Protein AF-S7MZV5-F1 (afdb_monomer)

pLDDT: mean 79.96, std 26.84, range [24.31, 98.94]

InterPro domains:
  IPR012394 Aldehyde dehydrogenase NAD(P)-dependent [PTHR43570] (40-360)
  IPR015590 Aldehyde dehydrogenase domain [PF00171] (81-360)
  IPR016160 Aldehyde dehydrogenase, cysteine active site [PS00070] (223-234)
  IPR016161 Aldehyde/histidinol dehydrogenase [SSF53720] (45-358)
  IPR016162 Aldehyde dehydrogenase, N-terminal [G3DSA:3.40.605.10] (39-198)
  IPR016163 Aldehyde dehydrogenase, C-terminal [G3DSA:3.40.309.10] (199-360)
  IPR029510 Aldehyde dehydrogenase, glutamic acid active site [PS00687] (195-202)

Nearest PDB structures (foldseek):
  4qgk-assembly1_B  TM=9.940E-01  e=6.463E-57  Homo sapiens
  4l2o-assembly1_B  TM=9.801E-01  e=1.647E-52  Homo sapiens
  8bb8-assembly1_A  TM=9.792E-01  e=2.405E-50  Homo sapiens
  1ad3-assembly1_B  TM=9.813E-01  e=4.619E-50  Rattus norvegicus
  4h7n-assembly1_D  TM=8.637E-01  e=8.750E-25  Trichormus variabilis ATCC 29413

Sequence (460 aa):
MAEDDRRYRPELPHSPAGTQEPPPLRCHLETLSPPPGTSRSELNAYSQEVITIHGEVDLVLEQLPEWVTAKPAKKNLLTVMDEAYIQPEPLGVVLIIGAWNYPFVLTMQPLIGAIAAGNAVIIKPSELSENTANILAKLLPQYLDQDLYVVAKGGIEETTELLKQRFDHILYTGSTAVGKIVMAAAAKHLTPVTLELGGKSPCYIDRDCDLDVACRRIAWGKYMNCGQTCIAPDYILCEPSLQSQIVQKIKETVKEFYGENIKESPDYERIINLRHFKRLLSLLEGQKIAFGGETDEATRYIAPTILTDVDPETKVMQEEIFGPILPIVPVKNADEAIKFINDREKPLAFYVFSHNNKSKVDWAKFFILKRFSKGKLGLLLLAVLGIVAAVLVKMKAVGQHSLLASLLFLQKGGGTATPSLAWPLAAVVLRLEATEPTACGTVADLWSQTSHHEDRLAEF

Mean predicted aligned error: 13.53 Å

Radius of gyration: 27.81 Å; Cα contacts (8 Å, |Δi|>4): 602; chains: 1; bounding box: 82×65×70 Å

Structure (mmCIF, N/CA/C/O backbone):
data_AF-S7MZV5-F1
#
_entry.id   AF-S7MZV5-F1
#
loop_
_atom_site.group_PDB
_atom_site.id
_atom_site.type_symbol
_atom_site.label_atom_id
_atom_site.label_alt_id
_atom_site.label_comp_id
_atom_site.label_asym_id
_atom_site.label_entity_id
_atom_site.label_seq_id
_atom_site.pdbx_PDB_ins_code
_atom_site.Cartn_x
_atom_site.Cartn_y
_atom_site.Cartn_z
_atom_site.occupancy
_atom_site.B_iso_or_equiv
_atom_site.auth_seq_id
_atom_site.auth_comp_id
_atom_site.auth_asym_id
_atom_site.auth_atom_id
_atom_site.pdbx_PDB_model_num
ATOM 1 N N . MET A 1 1 ? 45.931 26.283 -27.338 1.00 33.16 1 MET A N 1
ATOM 2 C CA . MET A 1 1 ? 45.524 27.238 -28.389 1.00 33.16 1 MET A CA 1
ATOM 3 C C . MET A 1 1 ? 44.505 26.527 -29.244 1.00 33.16 1 MET A C 1
ATOM 5 O O . MET A 1 1 ? 44.754 25.395 -29.625 1.00 33.16 1 MET A O 1
ATOM 9 N N . ALA A 1 2 ? 43.334 27.137 -29.355 1.00 32.62 2 ALA A N 1
ATOM 10 C CA . ALA A 1 2 ? 42.111 26.562 -29.885 1.00 32.62 2 ALA A CA 1
ATOM 11 C C . ALA A 1 2 ? 42.035 26.700 -31.410 1.00 32.62 2 ALA A C 1
ATOM 13 O O . ALA A 1 2 ? 42.328 27.778 -31.913 1.00 32.62 2 ALA A O 1
ATOM 14 N N . GLU A 1 3 ? 41.576 25.649 -32.083 1.00 28.20 3 GLU A N 1
ATOM 15 C CA . GLU A 1 3 ? 41.007 25.624 -33.440 1.00 28.20 3 GLU A CA 1
ATOM 16 C C . GLU A 1 3 ? 40.077 24.399 -33.450 1.00 28.20 3 GLU A C 1
ATOM 18 O O . GLU A 1 3 ? 40.501 23.294 -33.133 1.00 28.20 3 GLU A O 1
ATOM 23 N N . ASP A 1 4 ? 38.773 24.624 -33.327 1.00 34.47 4 ASP A N 1
ATOM 24 C CA . ASP A 1 4 ? 37.788 24.706 -34.418 1.00 34.47 4 ASP A CA 1
ATOM 25 C C . ASP A 1 4 ? 37.023 23.381 -34.517 1.00 34.47 4 ASP A C 1
ATOM 27 O O . ASP A 1 4 ? 37.347 22.502 -35.303 1.00 34.47 4 ASP A O 1
ATOM 31 N N . ASP A 1 5 ? 36.005 23.243 -33.664 1.00 33.16 5 ASP A N 1
ATOM 32 C CA . ASP A 1 5 ? 34.976 22.217 -33.830 1.00 33.16 5 ASP A CA 1
ATOM 33 C C . ASP A 1 5 ? 33.597 22.819 -33.521 1.00 33.16 5 ASP A C 1
ATOM 35 O O . ASP A 1 5 ? 32.917 22.521 -32.539 1.00 33.16 5 ASP A O 1
ATOM 39 N N . ARG A 1 6 ? 33.214 23.801 -34.343 1.00 33.69 6 ARG A N 1
ATOM 40 C CA . ARG A 1 6 ? 31.817 24.222 -34.498 1.00 33.69 6 ARG A CA 1
ATOM 41 C C . ARG A 1 6 ? 31.372 23.849 -35.898 1.00 33.69 6 ARG A C 1
ATOM 43 O O . ARG A 1 6 ? 31.379 24.709 -36.774 1.00 33.69 6 ARG A O 1
ATOM 50 N N . ARG A 1 7 ? 30.974 22.596 -36.123 1.00 35.12 7 ARG A N 1
ATOM 51 C CA . ARG A 1 7 ? 30.145 22.221 -37.283 1.00 35.12 7 ARG A CA 1
ATOM 52 C C . ARG A 1 7 ? 29.584 20.801 -37.141 1.00 35.12 7 ARG A C 1
ATOM 54 O O . ARG A 1 7 ? 29.956 19.916 -37.887 1.00 35.12 7 ARG A O 1
ATOM 61 N N . TYR A 1 8 ? 28.637 20.602 -36.224 1.00 28.88 8 TYR A N 1
ATOM 62 C CA . TYR A 1 8 ? 27.578 19.596 -36.397 1.00 28.88 8 TYR A CA 1
ATOM 63 C C . TYR A 1 8 ? 26.384 19.952 -35.499 1.00 28.88 8 TYR A C 1
ATOM 65 O O . TYR A 1 8 ? 26.370 19.691 -34.300 1.00 28.88 8 TYR A O 1
ATOM 73 N N . ARG A 1 9 ? 25.384 20.618 -36.080 1.00 29.70 9 ARG A N 1
ATOM 74 C CA . ARG A 1 9 ? 24.041 20.764 -35.507 1.00 29.70 9 ARG A CA 1
ATOM 75 C C . ARG A 1 9 ? 23.125 19.993 -36.459 1.00 29.70 9 ARG A C 1
ATOM 77 O O . ARG A 1 9 ? 23.062 20.400 -37.618 1.00 29.70 9 ARG A O 1
ATOM 84 N N . PRO A 1 10 ? 22.472 18.894 -36.056 1.00 31.55 10 PRO A N 1
ATOM 85 C CA . PRO A 1 10 ? 21.474 18.274 -36.912 1.00 31.55 10 PRO A CA 1
ATOM 86 C C . PRO A 1 10 ? 20.249 19.193 -36.951 1.00 31.55 10 PRO A C 1
ATOM 88 O O . PRO A 1 10 ? 19.707 19.554 -35.906 1.00 31.55 10 PRO A O 1
ATOM 91 N N . GLU A 1 11 ? 19.843 19.609 -38.147 1.00 29.92 11 GLU A N 1
ATOM 92 C CA . GLU A 1 11 ? 18.553 20.258 -38.368 1.00 29.92 11 GLU A CA 1
ATOM 93 C C . GLU A 1 11 ? 17.439 19.224 -38.145 1.00 29.92 11 GLU A C 1
ATOM 95 O O . GLU A 1 11 ? 17.426 18.163 -38.769 1.00 29.92 11 GLU A O 1
ATOM 100 N N . LEU A 1 12 ? 16.519 19.518 -37.222 1.00 30.77 12 LEU A N 1
ATOM 101 C CA . LEU A 1 12 ? 15.293 18.743 -37.030 1.00 30.77 12 LEU A CA 1
ATOM 102 C C . LEU A 1 12 ? 14.365 18.974 -38.235 1.00 30.77 12 LEU A C 1
ATOM 104 O O . LEU A 1 12 ? 14.155 20.131 -38.609 1.00 30.77 12 LEU A O 1
ATOM 108 N N . PRO A 1 13 ? 13.781 17.925 -38.842 1.00 32.22 13 PRO A N 1
ATOM 109 C CA . PRO A 1 13 ? 12.865 18.104 -39.957 1.00 32.22 13 PRO A CA 1
ATOM 110 C C . PRO A 1 13 ? 11.562 18.763 -39.487 1.00 32.22 13 PRO A C 1
ATOM 112 O O . PRO A 1 13 ? 10.985 18.401 -38.462 1.00 32.22 13 PRO A O 1
ATOM 115 N N . HIS A 1 14 ? 11.096 19.736 -40.270 1.00 32.69 14 HIS A N 1
ATOM 116 C CA . HIS A 1 14 ? 9.805 20.391 -40.099 1.00 32.69 14 HIS A CA 1
ATOM 117 C C . HIS A 1 14 ? 8.659 19.364 -40.105 1.00 32.69 14 HIS A C 1
ATOM 119 O O . HIS A 1 14 ? 8.476 18.632 -41.077 1.00 32.69 14 HIS A O 1
ATOM 125 N N . SER A 1 15 ? 7.877 19.339 -39.023 1.00 30.72 15 SER A N 1
ATOM 126 C CA . SER A 1 15 ? 6.646 18.551 -38.915 1.00 30.72 15 SER A CA 1
ATOM 127 C C . SER A 1 15 ? 5.559 19.128 -39.838 1.00 30.72 15 SER A C 1
ATOM 129 O O . SER A 1 15 ? 5.357 20.348 -39.830 1.00 30.72 15 SER A O 1
ATOM 131 N N . PRO A 1 16 ? 4.851 18.312 -40.643 1.00 33.66 16 PRO A N 1
ATOM 132 C CA . PRO A 1 16 ? 3.716 18.788 -41.416 1.00 33.66 16 PRO A CA 1
ATOM 133 C C . PRO A 1 16 ? 2.540 19.097 -40.481 1.00 33.66 16 PRO A C 1
ATOM 135 O O . PRO A 1 16 ? 2.177 18.312 -39.608 1.00 33.66 16 PRO A O 1
ATOM 138 N N . ALA A 1 17 ? 1.952 20.274 -40.687 1.00 40.09 17 ALA A N 1
ATOM 139 C CA . ALA A 1 17 ? 0.787 20.776 -39.975 1.00 40.09 17 ALA A CA 1
ATOM 140 C C . ALA A 1 17 ? -0.376 19.769 -39.997 1.00 40.09 17 ALA A C 1
ATOM 142 O O . ALA A 1 17 ? -0.837 19.374 -41.069 1.00 40.09 17 ALA A O 1
ATOM 143 N N . GLY A 1 18 ? -0.866 19.394 -38.811 1.00 36.25 18 GLY A N 1
ATOM 144 C CA . GLY A 1 18 ? -2.061 18.560 -38.672 1.00 36.25 18 GLY A CA 1
ATOM 145 C C . GLY A 1 18 ? -2.113 17.652 -37.444 1.00 36.25 18 GLY A C 1
ATOM 146 O O . GLY A 1 18 ? -2.687 16.574 -37.537 1.00 36.25 18 GLY A O 1
ATOM 147 N N . THR A 1 19 ? -1.535 18.030 -36.303 1.00 32.78 19 THR A N 1
ATOM 148 C CA . THR A 1 19 ? -1.774 17.322 -35.036 1.00 32.78 19 THR A CA 1
ATOM 149 C C . THR A 1 19 ? -2.804 18.105 -34.236 1.00 32.78 19 THR A C 1
ATOM 151 O O . THR A 1 19 ? -2.519 19.216 -33.795 1.00 32.78 19 THR A O 1
ATOM 154 N N . GLN A 1 20 ? -4.011 17.550 -34.086 1.00 32.94 20 GLN A N 1
ATOM 155 C CA . GLN A 1 20 ? -4.956 17.994 -33.059 1.00 32.94 20 GLN A CA 1
ATOM 156 C C . GLN A 1 20 ? -4.211 18.038 -31.724 1.00 32.94 20 GLN A C 1
ATOM 158 O O . GLN A 1 20 ? -3.599 17.040 -31.339 1.00 32.94 20 GLN A O 1
ATOM 163 N N . GLU A 1 21 ? -4.239 19.184 -31.045 1.00 30.72 21 GLU A N 1
ATOM 164 C CA . GLU A 1 21 ? -3.799 19.250 -29.656 1.00 30.72 21 GLU A CA 1
ATOM 165 C C . GLU A 1 21 ? -4.558 18.180 -28.857 1.00 30.72 21 GLU A C 1
ATOM 167 O O . GLU A 1 21 ? -5.778 18.041 -29.026 1.00 30.72 21 GLU A O 1
ATOM 172 N N . PRO A 1 22 ? -3.866 17.379 -28.028 1.00 38.31 22 PRO A N 1
ATOM 173 C CA . PRO A 1 22 ? -4.552 16.460 -27.139 1.00 38.31 22 PRO A CA 1
ATOM 174 C C . PRO A 1 22 ? -5.488 17.275 -26.233 1.00 38.31 22 PRO A C 1
ATOM 176 O O . PRO A 1 22 ? -5.115 18.367 -25.797 1.00 38.31 22 PRO A O 1
ATOM 179 N N . PRO A 1 23 ? -6.712 16.789 -25.962 1.00 33.34 23 PRO A N 1
ATOM 180 C CA . PRO A 1 23 ? -7.666 17.525 -25.147 1.00 33.34 23 PRO A CA 1
ATOM 181 C C . PRO A 1 23 ? -7.067 17.841 -23.765 1.00 33.34 23 PRO A C 1
ATOM 183 O O . PRO A 1 23 ? -6.250 17.066 -23.257 1.00 33.34 23 PRO A O 1
ATOM 186 N N . PRO A 1 24 ? -7.469 18.956 -23.128 1.00 37.50 24 PRO A N 1
ATOM 187 C CA . PRO A 1 24 ? -6.954 19.335 -21.818 1.00 37.50 24 PRO A CA 1
ATOM 188 C C . PRO A 1 24 ? -7.155 18.201 -20.799 1.00 37.50 24 PRO A C 1
ATOM 190 O O . PRO A 1 24 ? -8.190 17.529 -20.802 1.00 37.50 24 PRO A O 1
ATOM 193 N N . LEU A 1 25 ? -6.176 18.025 -19.898 1.00 42.03 25 LEU A N 1
ATOM 194 C CA . LEU A 1 25 ? -6.077 16.970 -18.865 1.00 42.03 25 LEU A CA 1
ATOM 195 C C . LEU A 1 25 ? -7.386 16.673 -18.109 1.00 42.03 25 LEU A C 1
ATOM 197 O O . LEU A 1 25 ? -7.609 15.542 -17.676 1.00 42.03 25 LEU A O 1
ATOM 201 N N . ARG A 1 26 ? -8.270 17.670 -17.998 1.00 36.34 26 ARG A N 1
ATOM 202 C CA . ARG A 1 26 ? -9.615 17.563 -17.420 1.00 36.34 26 ARG A CA 1
ATOM 203 C C . ARG A 1 26 ? -10.433 16.408 -18.021 1.00 36.34 26 ARG A C 1
ATOM 205 O O . ARG A 1 26 ? -11.110 15.708 -17.284 1.00 36.34 26 ARG A O 1
ATOM 212 N N . CYS A 1 27 ? -10.290 16.130 -19.320 1.00 36.62 27 CYS A N 1
ATOM 213 C CA . CYS A 1 27 ? -11.008 15.047 -20.007 1.00 36.62 27 CYS A CA 1
ATOM 214 C C . CYS A 1 27 ? -10.493 13.634 -19.641 1.00 36.62 27 CYS A C 1
ATOM 216 O O . CYS A 1 27 ? -11.190 12.641 -19.836 1.00 36.62 27 CYS A O 1
ATOM 218 N N . HIS A 1 28 ? -9.281 13.512 -19.084 1.00 47.75 28 HIS A N 1
ATOM 219 C CA . HIS A 1 28 ? -8.709 12.217 -18.699 1.00 47.75 28 HIS A CA 1
ATOM 220 C C . HIS A 1 28 ? -9.014 11.826 -17.246 1.00 47.75 28 HIS A C 1
ATOM 222 O O . HIS A 1 28 ? -9.078 10.632 -16.946 1.00 47.75 28 HIS A O 1
ATOM 228 N N . LEU A 1 29 ? -9.286 12.790 -16.361 1.00 48.56 29 LEU A N 1
ATOM 229 C CA . LEU A 1 29 ? -9.690 12.518 -14.975 1.00 48.56 29 LEU A CA 1
ATOM 230 C C . LEU A 1 29 ? -11.063 11.832 -14.893 1.00 48.56 29 LEU A C 1
ATOM 232 O O . LEU A 1 29 ? -11.228 10.905 -14.100 1.00 48.56 29 LEU A O 1
ATOM 236 N N . GLU A 1 30 ? -11.996 12.178 -15.787 1.00 45.19 30 GLU A N 1
ATOM 237 C CA . GLU A 1 30 ? -13.290 11.489 -15.926 1.00 45.19 30 GLU A CA 1
ATOM 238 C C . GLU A 1 30 ? -13.122 9.976 -16.180 1.00 45.19 30 GLU A C 1
ATOM 240 O O . GLU A 1 30 ? -13.961 9.180 -15.773 1.00 45.19 30 GLU A O 1
ATOM 245 N N . THR A 1 31 ? -12.007 9.542 -16.784 1.00 46.34 31 THR A N 1
ATOM 246 C CA . THR A 1 31 ? -11.735 8.120 -17.084 1.00 46.34 31 THR A CA 1
ATOM 247 C C . THR A 1 31 ? -11.050 7.355 -15.950 1.00 46.34 31 THR A C 1
ATOM 249 O O . THR A 1 31 ? -11.052 6.123 -15.955 1.00 46.34 31 THR A O 1
ATOM 252 N N . LEU A 1 32 ? -10.504 8.059 -14.953 1.00 45.09 32 LEU A N 1
ATOM 253 C CA . LEU A 1 32 ? -10.118 7.455 -13.674 1.00 45.09 32 LEU A CA 1
ATOM 254 C C . LEU A 1 32 ? -11.337 7.204 -12.783 1.00 45.09 32 LEU A C 1
ATOM 256 O O . LEU A 1 32 ? -11.201 6.515 -11.775 1.00 45.09 32 LEU A O 1
ATOM 260 N N . SER A 1 33 ? -12.516 7.709 -13.168 1.00 38.88 33 SER A N 1
ATOM 261 C CA . SER A 1 33 ? -13.780 7.349 -12.538 1.00 38.88 33 SER A CA 1
ATOM 262 C C . SER A 1 33 ? -14.181 5.927 -12.965 1.00 38.88 33 SER A C 1
ATOM 264 O O . SER A 1 33 ? -14.336 5.639 -14.158 1.00 38.88 33 SER A O 1
ATOM 266 N N . PRO A 1 34 ? -14.313 4.989 -12.017 1.00 43.16 34 PRO A N 1
ATOM 267 C CA . PRO A 1 34 ? -14.762 3.638 -12.322 1.00 43.16 34 PRO A CA 1
ATOM 268 C C . PRO A 1 34 ? -16.256 3.606 -12.743 1.00 43.16 34 PRO A C 1
ATOM 270 O O . PRO A 1 34 ? -16.923 4.642 -12.712 1.00 43.16 34 PRO A O 1
ATOM 273 N N . PRO A 1 35 ? -16.805 2.453 -13.190 1.00 40.00 35 PRO A N 1
ATOM 274 C CA . PRO A 1 35 ? -18.208 2.329 -13.619 1.00 40.00 35 PRO A CA 1
ATOM 275 C C . PRO A 1 35 ? -19.212 2.878 -12.584 1.00 40.00 35 PRO A C 1
ATOM 277 O O . PRO A 1 35 ? -18.852 3.030 -11.409 1.00 40.00 35 PRO A O 1
ATOM 280 N N . PRO A 1 36 ? -20.478 3.140 -12.983 1.00 35.66 36 PRO A N 1
ATOM 281 C CA . PRO A 1 36 ? -21.478 3.745 -12.105 1.00 35.66 36 PRO A CA 1
ATOM 282 C C . PRO A 1 36 ? -21.506 3.060 -10.731 1.00 35.66 36 PRO A C 1
ATOM 284 O O . PRO A 1 36 ? -21.677 1.844 -10.640 1.00 35.66 36 PRO A O 1
ATOM 287 N N . GLY A 1 37 ? -21.305 3.833 -9.659 1.00 43.12 37 GLY A N 1
ATOM 288 C CA . GLY A 1 37 ? -21.307 3.311 -8.287 1.00 43.12 37 GLY A CA 1
ATOM 289 C C . GLY A 1 37 ? -19.938 2.923 -7.721 1.00 43.12 37 GLY A C 1
ATOM 290 O O . GLY A 1 37 ? -19.866 2.099 -6.817 1.00 43.12 37 GLY A O 1
ATOM 291 N N . THR A 1 38 ? -18.851 3.489 -8.231 1.00 49.03 38 THR A N 1
ATOM 292 C CA . THR A 1 38 ? -17.542 3.553 -7.562 1.00 49.03 38 THR A CA 1
ATOM 293 C C . THR A 1 38 ? -16.963 4.892 -7.978 1.00 49.03 38 THR A C 1
ATOM 295 O O . THR A 1 38 ? -16.367 4.967 -9.032 1.00 49.03 38 THR A O 1
ATOM 298 N N . SER A 1 39 ? -17.246 5.977 -7.261 1.00 56.12 39 SER A N 1
ATOM 299 C CA . SER A 1 39 ? -16.799 7.322 -7.641 1.00 56.12 39 SER A CA 1
ATOM 300 C C . SER A 1 39 ? -15.770 7.800 -6.630 1.00 56.12 39 SER A C 1
ATOM 302 O O . SER A 1 39 ? -16.133 8.197 -5.526 1.00 56.12 39 SER A O 1
ATOM 304 N N . ARG A 1 40 ? -14.486 7.746 -6.995 1.00 75.94 40 ARG A N 1
ATOM 305 C CA . ARG A 1 40 ? -13.531 8.687 -6.409 1.00 75.94 40 ARG A CA 1
ATOM 306 C C . ARG A 1 40 ? -13.759 10.010 -7.129 1.00 75.94 40 ARG A C 1
ATOM 308 O O . ARG A 1 40 ? -13.758 10.014 -8.358 1.00 75.94 40 ARG A O 1
ATOM 315 N N . SER A 1 41 ? -14.013 11.090 -6.393 1.00 85.69 41 SER A N 1
ATOM 316 C CA . SER A 1 41 ? -14.181 12.412 -7.003 1.00 85.69 41 SER A CA 1
ATOM 317 C C . SER A 1 41 ? -12.935 12.793 -7.806 1.00 85.69 41 SER A C 1
ATOM 319 O O . SER A 1 41 ? -11.824 12.363 -7.483 1.00 85.69 41 SER A O 1
ATOM 321 N N . GLU A 1 42 ? -13.095 13.620 -8.842 1.00 87.12 42 GLU A N 1
ATOM 322 C CA . GLU A 1 42 ? -11.955 14.131 -9.616 1.00 87.12 42 GLU A CA 1
ATOM 323 C C . GLU A 1 42 ? -10.926 14.816 -8.713 1.00 87.12 42 GLU A C 1
ATOM 325 O O . GLU A 1 42 ? -9.726 14.629 -8.890 1.00 87.12 42 GLU A O 1
ATOM 330 N N . LEU A 1 43 ? -11.396 15.548 -7.696 1.00 89.75 43 LEU A N 1
ATOM 331 C CA . LEU A 1 43 ? -10.545 16.202 -6.708 1.00 89.75 43 LEU A CA 1
ATOM 332 C C . LEU A 1 43 ? -9.726 15.186 -5.895 1.00 89.75 43 LEU A C 1
ATOM 334 O O . LEU A 1 43 ? -8.514 15.360 -5.735 1.00 89.75 43 LEU A O 1
ATOM 338 N N . ASN A 1 44 ? -10.352 14.107 -5.414 1.00 90.00 44 ASN A N 1
ATOM 339 C CA . ASN A 1 44 ? -9.649 13.040 -4.697 1.00 90.00 44 ASN A CA 1
ATOM 340 C C . ASN A 1 44 ? -8.670 12.302 -5.617 1.00 90.00 44 ASN A C 1
ATOM 342 O O . ASN A 1 44 ? -7.541 12.039 -5.213 1.00 90.00 44 ASN A O 1
ATOM 346 N N . ALA A 1 45 ? -9.056 11.993 -6.857 1.00 89.56 45 ALA A N 1
ATOM 347 C CA . ALA A 1 45 ? -8.169 11.346 -7.823 1.00 89.56 45 ALA A CA 1
ATOM 348 C C . ALA A 1 45 ? -6.961 12.234 -8.160 1.00 89.56 45 ALA A C 1
ATOM 350 O O . ALA A 1 45 ? -5.822 11.767 -8.148 1.00 89.56 45 ALA A O 1
ATOM 351 N N . TYR A 1 46 ? -7.186 13.527 -8.389 1.00 91.12 46 TYR A N 1
ATOM 352 C CA . TYR A 1 46 ? -6.117 14.472 -8.674 1.00 91.12 46 TYR A CA 1
ATOM 353 C C . TYR A 1 46 ? -5.149 14.597 -7.493 1.00 91.12 46 TYR A C 1
ATOM 355 O O . TYR A 1 46 ? -3.942 14.424 -7.656 1.00 91.12 46 TYR A O 1
ATOM 363 N N . SER A 1 47 ? -5.677 14.840 -6.291 1.00 91.75 47 SER A N 1
ATOM 364 C CA . SER A 1 47 ? -4.859 15.069 -5.094 1.00 91.75 47 SER A CA 1
ATOM 365 C C . SER A 1 47 ? -4.117 13.827 -4.601 1.00 91.75 47 SER A C 1
ATOM 367 O O . SER A 1 47 ? -2.992 13.952 -4.122 1.00 91.75 47 SER A O 1
ATOM 369 N N . GLN A 1 48 ? -4.720 12.642 -4.718 1.00 89.69 48 GLN A N 1
ATOM 370 C CA . GLN A 1 48 ? -4.144 11.395 -4.205 1.00 89.69 48 GLN A CA 1
ATOM 371 C C . GLN A 1 48 ? -3.297 10.651 -5.239 1.00 89.69 48 GLN A C 1
ATOM 373 O O . GLN A 1 48 ? -2.443 9.863 -4.842 1.00 89.69 48 GLN A O 1
ATOM 378 N N . GLU A 1 49 ? -3.539 10.852 -6.541 1.00 92.62 49 GLU A N 1
ATOM 379 C CA . GLU A 1 49 ? -2.806 10.141 -7.592 1.00 92.62 49 GLU A CA 1
ATOM 380 C C . GLU A 1 49 ? -1.994 11.056 -8.505 1.00 92.62 49 GLU A C 1
ATOM 382 O O . GLU A 1 49 ? -0.797 10.841 -8.693 1.00 92.62 49 GLU A O 1
ATOM 387 N N . VAL A 1 50 ? -2.615 12.085 -9.075 1.00 93.06 50 VAL A N 1
ATOM 388 C CA . VAL A 1 50 ? -1.978 12.879 -10.137 1.00 93.06 50 VAL A CA 1
ATOM 389 C C . VAL A 1 50 ? -0.895 13.809 -9.592 1.00 93.06 50 VAL A C 1
ATOM 391 O O . VAL A 1 50 ? 0.198 13.848 -10.155 1.00 93.06 50 VAL A O 1
ATOM 394 N N . ILE A 1 51 ? -1.138 14.493 -8.467 1.00 95.12 51 ILE A N 1
ATOM 395 C CA . ILE A 1 51 ? -0.124 15.346 -7.818 1.00 95.12 51 ILE A CA 1
ATOM 396 C C . ILE A 1 51 ? 1.127 14.534 -7.460 1.00 95.12 51 ILE A C 1
ATOM 398 O O . ILE A 1 51 ? 2.244 14.997 -7.683 1.00 95.12 51 ILE A O 1
ATOM 402 N N . THR A 1 52 ? 0.951 13.313 -6.945 1.00 91.75 52 THR A N 1
ATOM 403 C CA . THR A 1 52 ? 2.068 12.419 -6.607 1.00 91.75 52 THR A CA 1
ATOM 404 C C . THR A 1 52 ? 2.922 12.104 -7.830 1.00 91.75 52 THR A C 1
ATOM 406 O O . THR A 1 52 ? 4.146 12.155 -7.748 1.00 91.75 52 THR A O 1
ATOM 409 N N . ILE A 1 53 ? 2.290 11.832 -8.974 1.00 97.00 53 ILE A N 1
ATOM 410 C CA . ILE A 1 53 ? 3.005 11.541 -10.219 1.00 97.00 53 ILE A CA 1
ATOM 411 C C . ILE A 1 53 ? 3.740 12.768 -10.761 1.00 97.00 53 ILE A C 1
ATOM 413 O O . ILE A 1 53 ? 4.893 12.632 -11.159 1.00 97.00 53 ILE A O 1
ATOM 417 N N . HIS A 1 54 ? 3.135 13.958 -10.727 1.00 97.19 54 HIS A N 1
ATOM 418 C CA . HIS A 1 54 ? 3.840 15.185 -11.117 1.00 97.19 54 HIS A CA 1
ATOM 419 C C . HIS A 1 54 ? 5.077 15.433 -10.251 1.00 97.19 54 HIS A C 1
ATOM 421 O O . HIS A 1 54 ? 6.159 15.641 -10.791 1.00 97.19 54 HIS A O 1
ATOM 427 N N . GLY A 1 55 ? 4.939 15.323 -8.926 1.00 97.56 55 GLY A N 1
ATOM 428 C CA . GLY A 1 55 ? 6.067 15.500 -8.013 1.00 97.56 55 GLY A CA 1
ATOM 429 C C . GLY A 1 55 ? 7.203 14.501 -8.255 1.00 97.56 55 GLY A C 1
ATOM 430 O O . GLY A 1 55 ? 8.369 14.884 -8.202 1.00 97.56 55 GLY A O 1
ATOM 431 N N . GLU A 1 56 ? 6.883 13.239 -8.561 1.00 98.19 56 GLU A N 1
ATOM 432 C CA . GLU A 1 56 ? 7.895 12.226 -8.888 1.00 98.19 56 GLU A CA 1
ATOM 433 C C . GLU A 1 56 ? 8.619 12.545 -10.205 1.00 98.19 56 GLU A C 1
ATOM 435 O O . GLU A 1 56 ? 9.843 12.442 -10.276 1.00 98.19 56 GLU A O 1
ATOM 440 N N . VAL A 1 57 ? 7.881 12.955 -11.244 1.00 98.50 57 VAL A N 1
ATOM 441 C CA . VAL A 1 57 ? 8.469 13.350 -12.533 1.00 98.50 57 VAL A CA 1
ATOM 442 C C . VAL A 1 57 ? 9.400 14.547 -12.356 1.00 98.50 57 VAL A C 1
ATOM 444 O O . VAL A 1 57 ? 10.532 14.495 -12.832 1.00 98.50 57 VAL A O 1
ATOM 447 N N . ASP A 1 58 ? 8.960 15.588 -11.647 1.00 98.50 58 ASP A N 1
ATOM 448 C CA . ASP A 1 58 ? 9.759 16.796 -11.417 1.00 98.50 58 ASP A CA 1
ATOM 449 C C . ASP A 1 58 ? 11.048 16.475 -10.649 1.00 98.50 58 ASP A C 1
ATOM 451 O O . ASP A 1 58 ? 12.135 16.886 -11.062 1.00 98.50 58 ASP A O 1
ATOM 455 N N . LEU A 1 59 ? 10.945 15.666 -9.586 1.00 98.56 59 LEU A N 1
ATOM 456 C CA . LEU A 1 59 ? 12.102 15.200 -8.819 1.00 98.56 59 LEU A CA 1
ATOM 457 C C . LEU A 1 59 ? 13.097 14.451 -9.711 1.00 98.56 59 LEU A C 1
ATOM 459 O O . LEU A 1 59 ? 14.300 14.707 -9.667 1.00 98.56 59 LEU A O 1
ATOM 463 N N . VAL A 1 60 ? 12.608 13.505 -10.512 1.00 98.56 60 VAL A N 1
ATOM 464 C CA . VAL A 1 60 ? 13.460 12.681 -11.372 1.00 98.56 60 VAL A CA 1
ATOM 465 C C . VAL A 1 60 ? 14.123 13.532 -12.448 1.00 98.56 60 VAL A C 1
ATOM 467 O O . VAL A 1 60 ? 15.323 13.391 -12.662 1.00 98.56 60 VAL A O 1
ATOM 470 N N . LEU A 1 61 ? 13.396 14.448 -13.089 1.00 98.56 61 LEU A N 1
ATOM 471 C CA . LEU A 1 61 ? 13.966 15.352 -14.091 1.00 98.56 61 LEU A CA 1
ATOM 472 C C . LEU A 1 61 ? 15.065 16.247 -13.507 1.00 98.56 61 LEU A C 1
ATOM 474 O O . LEU A 1 61 ? 16.085 16.463 -14.163 1.00 98.56 61 LEU A O 1
ATOM 478 N N . GLU A 1 62 ? 14.881 16.738 -12.281 1.00 98.62 62 GLU A N 1
ATOM 479 C CA . GLU A 1 62 ? 15.874 17.567 -11.596 1.00 98.62 62 GLU A CA 1
ATOM 480 C C . GLU A 1 62 ? 17.133 16.768 -11.222 1.00 98.62 62 GLU A C 1
ATOM 482 O O . GLU A 1 62 ? 18.256 17.229 -11.436 1.00 98.62 62 GLU A O 1
ATOM 487 N N . GLN A 1 63 ? 16.961 15.564 -10.672 1.00 98.62 63 GLN A N 1
ATOM 488 C CA . GLN A 1 63 ? 18.048 14.825 -10.024 1.00 98.62 63 GLN A CA 1
ATOM 489 C C . GLN A 1 63 ? 18.764 13.821 -10.941 1.00 98.62 63 GLN A C 1
ATOM 491 O O . GLN A 1 63 ? 19.920 13.463 -10.685 1.00 98.62 63 GLN A O 1
ATOM 496 N N . LEU A 1 64 ? 18.124 13.368 -12.026 1.00 98.62 64 LEU A N 1
ATOM 497 C CA . LEU A 1 64 ? 18.656 12.323 -12.907 1.00 98.62 64 LEU A CA 1
ATOM 498 C C . LEU A 1 64 ? 20.070 12.614 -13.446 1.00 98.62 64 LEU A C 1
ATOM 500 O O . LEU A 1 64 ? 20.892 11.693 -13.401 1.00 98.62 64 LEU A O 1
ATOM 504 N N . PRO A 1 65 ? 20.423 13.845 -13.886 1.00 98.50 65 PRO A N 1
ATOM 505 C CA . PRO A 1 65 ? 21.782 14.141 -14.341 1.00 98.50 65 PRO A CA 1
ATOM 506 C C . PRO A 1 65 ? 22.848 13.859 -13.281 1.00 98.50 65 PRO A C 1
ATOM 508 O O . PRO A 1 65 ? 23.962 13.471 -13.624 1.00 98.50 65 PRO A O 1
ATOM 511 N N . GLU A 1 66 ? 22.523 14.024 -11.996 1.00 98.31 66 GLU A N 1
ATOM 512 C CA . GLU A 1 66 ? 23.440 13.700 -10.908 1.00 98.31 66 GLU A CA 1
ATOM 513 C C . GLU A 1 66 ? 23.451 12.199 -10.601 1.00 98.31 66 GLU A C 1
ATOM 515 O O . GLU A 1 66 ? 24.518 11.628 -10.346 1.00 98.31 66 GLU A O 1
ATOM 520 N N . TRP A 1 67 ? 22.285 11.551 -10.614 1.00 98.62 67 TRP A N 1
ATOM 521 C CA . TRP A 1 67 ? 22.142 10.138 -10.258 1.00 98.62 67 TRP A CA 1
ATOM 522 C C . TRP A 1 67 ? 22.879 9.200 -11.211 1.00 98.62 67 TRP A C 1
ATOM 524 O O . TRP A 1 67 ? 23.428 8.206 -10.745 1.00 98.62 67 TRP A O 1
ATOM 534 N N . VAL A 1 68 ? 22.968 9.530 -12.504 1.00 98.44 68 VAL A N 1
ATOM 535 C CA . VAL A 1 68 ? 23.658 8.690 -13.505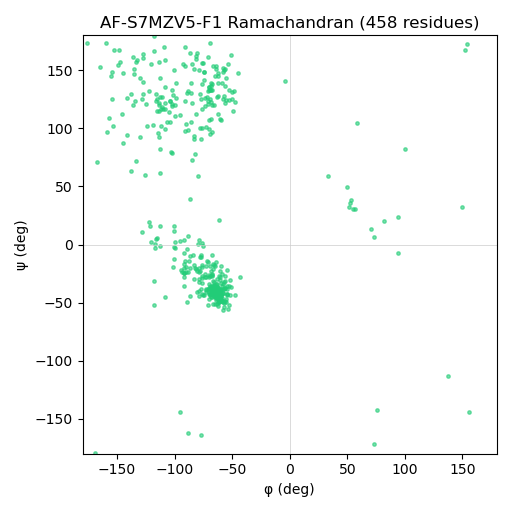 1.00 98.44 68 VAL A CA 1
ATOM 536 C C . VAL A 1 68 ? 25.188 8.791 -13.466 1.00 98.44 68 VAL A C 1
ATOM 538 O O . VAL A 1 68 ? 25.879 8.007 -14.116 1.00 98.44 68 VAL A O 1
ATOM 541 N N . THR A 1 69 ? 25.749 9.750 -12.723 1.00 98.38 69 THR A N 1
ATOM 542 C CA . THR A 1 69 ? 27.209 9.936 -12.656 1.00 98.38 69 THR A CA 1
ATOM 543 C C . THR A 1 69 ? 27.885 8.867 -11.800 1.00 98.38 69 THR A C 1
ATOM 545 O O . THR A 1 69 ? 27.392 8.498 -10.733 1.00 98.38 69 THR A O 1
ATOM 548 N N . ALA A 1 70 ? 29.063 8.410 -12.234 1.00 98.44 70 ALA A N 1
ATOM 549 C CA . ALA A 1 70 ? 29.911 7.528 -11.441 1.00 98.44 70 ALA A CA 1
ATOM 550 C C . ALA A 1 70 ? 30.260 8.180 -10.089 1.00 98.44 70 ALA A C 1
ATOM 552 O O . ALA A 1 70 ? 30.744 9.313 -10.029 1.00 98.44 70 ALA A O 1
ATOM 553 N N . LYS A 1 71 ? 30.025 7.457 -8.990 1.00 98.12 71 LYS A N 1
ATOM 554 C CA . LYS A 1 71 ? 30.276 7.939 -7.625 1.00 98.12 71 LYS A CA 1
ATOM 555 C C . LYS A 1 71 ? 31.577 7.335 -7.085 1.00 98.12 71 LYS A C 1
ATOM 557 O O . LYS A 1 71 ? 31.665 6.109 -6.995 1.00 98.12 71 LYS A O 1
ATOM 562 N N . PRO A 1 72 ? 32.582 8.142 -6.695 1.00 97.88 72 PRO A N 1
ATOM 563 C CA . PRO A 1 72 ? 33.833 7.629 -6.140 1.00 97.88 72 PRO A CA 1
ATOM 564 C C . PRO A 1 72 ? 33.618 6.743 -4.907 1.00 97.88 72 PRO A C 1
ATOM 566 O O . PRO A 1 72 ? 32.854 7.082 -4.001 1.00 97.88 72 PRO A O 1
ATOM 569 N N . ALA A 1 73 ? 34.332 5.622 -4.848 1.00 97.19 73 ALA A N 1
ATOM 570 C CA . ALA A 1 73 ? 34.263 4.667 -3.751 1.00 97.19 73 ALA A CA 1
ATOM 571 C C . ALA A 1 73 ? 35.446 4.831 -2.787 1.00 97.19 73 ALA A C 1
ATOM 573 O O . ALA A 1 73 ? 36.560 5.208 -3.162 1.00 97.19 73 ALA A O 1
ATOM 574 N N . LYS A 1 74 ? 35.220 4.503 -1.510 1.00 97.25 74 LYS A N 1
ATOM 575 C CA . LYS A 1 74 ? 36.287 4.508 -0.507 1.00 97.25 74 LYS A CA 1
ATOM 576 C C . LYS A 1 74 ? 37.323 3.432 -0.842 1.00 97.25 74 LYS A C 1
ATOM 578 O O . LYS A 1 74 ? 37.019 2.243 -0.838 1.00 97.25 74 LYS A O 1
ATOM 583 N N . LYS A 1 75 ? 38.564 3.862 -1.057 1.00 97.69 75 LYS A N 1
ATOM 584 C CA . LYS A 1 75 ? 39.711 2.990 -1.335 1.00 97.69 75 LYS A CA 1
ATOM 585 C C . LYS A 1 75 ? 40.306 2.404 -0.054 1.00 97.69 75 LYS A C 1
ATOM 587 O O . LYS A 1 75 ? 40.109 2.936 1.042 1.00 97.69 75 LYS A O 1
ATOM 592 N N . ASN A 1 76 ? 41.054 1.312 -0.192 1.00 96.44 76 ASN A N 1
ATOM 593 C CA . ASN A 1 76 ? 41.862 0.734 0.883 1.00 96.44 76 ASN A CA 1
ATOM 594 C C . ASN A 1 76 ? 43.354 0.747 0.502 1.00 96.44 76 ASN A C 1
ATOM 596 O O . ASN A 1 76 ? 43.717 1.220 -0.571 1.00 96.44 76 ASN A O 1
ATOM 600 N N . LEU A 1 77 ? 44.223 0.252 1.390 1.00 96.94 77 LEU A N 1
ATOM 601 C CA . LEU A 1 77 ? 45.677 0.291 1.188 1.00 96.94 77 LEU A CA 1
ATOM 602 C C . LEU A 1 77 ? 46.126 -0.417 -0.101 1.00 96.94 77 LEU A C 1
ATOM 604 O O . LEU A 1 77 ? 47.080 0.028 -0.729 1.00 96.94 77 LEU A O 1
ATOM 608 N N . LEU A 1 78 ? 45.443 -1.495 -0.491 1.00 97.38 78 LEU A N 1
ATOM 609 C CA . LEU A 1 78 ? 45.792 -2.275 -1.678 1.00 97.38 78 LEU A CA 1
ATOM 610 C C . LEU A 1 78 ? 45.370 -1.580 -2.974 1.00 97.38 78 LEU A C 1
ATOM 612 O O . LEU A 1 78 ? 46.006 -1.800 -3.993 1.00 97.38 78 LEU A O 1
ATOM 616 N N . THR A 1 79 ? 44.336 -0.737 -2.924 1.00 97.62 79 THR A N 1
ATOM 617 C CA . THR A 1 79 ? 43.742 -0.094 -4.105 1.00 97.62 79 THR A CA 1
ATOM 618 C C . THR A 1 79 ? 43.954 1.420 -4.129 1.00 97.62 79 THR A C 1
ATOM 620 O O . THR A 1 79 ? 43.231 2.144 -4.807 1.00 97.62 79 THR A O 1
ATOM 623 N N . VAL A 1 80 ? 44.887 1.950 -3.327 1.00 96.00 80 VAL A N 1
ATOM 624 C CA . VAL A 1 80 ? 45.037 3.404 -3.115 1.00 96.00 80 VAL A CA 1
ATOM 625 C C . VAL A 1 80 ? 45.414 4.153 -4.398 1.00 96.00 80 VAL A C 1
ATOM 627 O O . VAL A 1 80 ? 44.931 5.270 -4.617 1.00 96.00 80 VAL A O 1
ATOM 630 N N . MET A 1 81 ? 46.223 3.511 -5.246 1.00 97.19 81 MET A N 1
ATOM 631 C CA . MET A 1 81 ? 46.685 4.038 -6.534 1.00 97.19 81 MET A CA 1
ATOM 632 C C . MET A 1 81 ? 45.683 3.814 -7.671 1.00 97.19 81 MET A C 1
ATOM 634 O O . MET A 1 81 ? 45.863 4.386 -8.741 1.00 97.19 81 MET A O 1
ATOM 638 N N . ASP A 1 82 ? 44.629 3.033 -7.431 1.00 98.00 82 ASP A N 1
ATOM 639 C CA . ASP A 1 82 ? 43.616 2.731 -8.434 1.00 98.00 82 ASP A CA 1
ATOM 640 C C . ASP A 1 82 ? 42.521 3.807 -8.453 1.00 98.00 82 ASP A C 1
ATOM 642 O O . ASP A 1 82 ? 42.345 4.602 -7.511 1.00 98.00 82 ASP A O 1
ATOM 646 N N . GLU A 1 83 ? 41.740 3.801 -9.528 1.00 97.81 83 GLU A N 1
ATOM 647 C CA . GLU A 1 83 ? 40.446 4.466 -9.581 1.00 97.81 83 GLU A CA 1
ATOM 648 C C . GLU A 1 83 ? 39.364 3.488 -9.110 1.00 97.81 83 GLU A C 1
ATOM 650 O O . GLU A 1 83 ? 39.310 2.341 -9.548 1.00 97.81 83 GLU A O 1
ATOM 655 N N . ALA A 1 84 ? 38.518 3.927 -8.181 1.00 97.94 84 ALA A N 1
ATOM 656 C CA . ALA A 1 84 ? 37.433 3.115 -7.649 1.00 97.94 84 ALA A CA 1
ATOM 657 C C . ALA A 1 84 ? 36.161 3.957 -7.604 1.00 97.94 84 ALA A C 1
ATOM 659 O O . ALA A 1 84 ? 36.134 5.008 -6.959 1.00 97.94 84 ALA A O 1
ATOM 660 N N . TYR A 1 85 ? 35.110 3.484 -8.263 1.00 98.25 85 TYR A N 1
ATOM 661 C CA . TYR A 1 85 ? 33.809 4.140 -8.322 1.00 98.25 85 TYR A CA 1
ATOM 662 C C . TYR A 1 85 ? 32.682 3.108 -8.420 1.00 98.25 85 TYR A C 1
ATOM 664 O O . TYR A 1 85 ? 32.919 1.921 -8.641 1.00 98.25 85 TYR A O 1
ATOM 672 N N . ILE A 1 86 ? 31.454 3.577 -8.223 1.00 98.56 86 ILE A N 1
ATOM 673 C CA . ILE A 1 86 ? 30.213 2.838 -8.447 1.00 98.56 86 ILE A CA 1
ATOM 674 C C . ILE A 1 86 ? 29.470 3.559 -9.567 1.00 98.56 86 ILE A C 1
ATOM 676 O O . ILE A 1 86 ? 29.212 4.758 -9.455 1.00 98.56 86 ILE A O 1
ATOM 680 N N . GLN A 1 87 ? 29.146 2.837 -10.634 1.00 98.50 87 GLN A N 1
ATOM 681 C CA . GLN A 1 87 ? 28.402 3.354 -11.777 1.00 98.50 87 GLN A CA 1
ATOM 682 C C . GLN A 1 87 ? 27.049 2.640 -11.869 1.00 98.50 87 GLN A C 1
ATOM 684 O O . GLN A 1 87 ? 27.028 1.408 -11.866 1.00 98.50 87 GLN A O 1
ATOM 689 N N . PRO A 1 88 ? 25.926 3.377 -11.893 1.00 98.44 88 PRO A N 1
ATOM 690 C CA . PRO A 1 88 ? 24.623 2.784 -12.152 1.00 98.44 88 PRO A CA 1
ATOM 691 C C . PRO A 1 88 ? 24.464 2.477 -13.645 1.00 98.44 88 PRO A C 1
ATOM 693 O O . PRO A 1 88 ? 24.818 3.289 -14.498 1.00 98.44 88 PRO A O 1
ATOM 696 N N . GLU A 1 89 ? 23.899 1.314 -13.945 1.00 98.56 89 GLU A N 1
ATOM 697 C CA . GLU A 1 89 ? 23.606 0.834 -15.297 1.00 98.56 89 GLU A CA 1
ATOM 698 C C . GLU A 1 89 ? 22.187 0.236 -15.315 1.00 98.56 89 GLU A C 1
ATOM 700 O O . GLU A 1 89 ? 21.724 -0.245 -14.271 1.00 98.56 89 GLU A O 1
ATOM 705 N N . PRO A 1 90 ? 21.477 0.266 -16.459 1.00 98.75 90 PRO A N 1
ATOM 706 C CA . PRO A 1 90 ? 20.169 -0.367 -16.571 1.00 98.75 90 PRO A CA 1
ATOM 707 C C . PRO A 1 90 ? 20.268 -1.877 -16.344 1.00 98.75 90 PRO A C 1
ATOM 709 O O . PRO A 1 90 ? 21.250 -2.517 -16.717 1.00 98.75 90 PRO A O 1
ATOM 712 N N . LEU A 1 91 ? 19.215 -2.460 -15.773 1.00 98.81 91 LEU A N 1
ATOM 713 C CA . LEU A 1 91 ? 19.107 -3.911 -15.630 1.00 98.81 91 LEU A CA 1
ATOM 714 C C . LEU A 1 91 ? 18.723 -4.570 -16.960 1.00 98.81 91 LEU A C 1
ATOM 716 O O . LEU A 1 91 ? 19.239 -5.638 -17.272 1.00 98.81 91 LEU A O 1
ATOM 720 N N . GLY A 1 92 ? 17.838 -3.935 -17.735 1.00 98.81 92 GLY A N 1
ATOM 721 C CA . GLY A 1 92 ? 17.347 -4.449 -19.015 1.00 98.81 92 GLY A CA 1
ATOM 722 C C . GLY A 1 92 ? 15.842 -4.240 -19.170 1.00 98.81 92 GLY A C 1
ATOM 723 O O . GLY A 1 92 ? 15.391 -3.100 -19.278 1.00 98.81 92 GLY A O 1
ATOM 724 N N . VAL A 1 93 ? 15.063 -5.326 -19.193 1.00 98.94 93 VAL A N 1
ATOM 725 C CA . VAL A 1 93 ? 13.594 -5.291 -19.296 1.00 98.94 93 VAL A CA 1
ATOM 726 C C . VAL A 1 93 ? 12.952 -5.477 -17.922 1.00 98.94 93 VAL A C 1
ATOM 728 O O . VAL A 1 93 ? 13.105 -6.519 -17.278 1.00 98.94 93 VAL A O 1
ATOM 731 N N . VAL A 1 94 ? 12.174 -4.487 -17.491 1.00 98.94 94 VAL A N 1
ATOM 732 C CA . VAL A 1 94 ? 11.456 -4.486 -16.213 1.00 98.94 94 VAL A CA 1
ATOM 733 C C . VAL A 1 94 ? 9.979 -4.804 -16.434 1.00 98.94 94 VAL A C 1
ATOM 735 O O . VAL A 1 94 ? 9.323 -4.202 -17.280 1.00 98.94 94 VAL A O 1
ATOM 738 N N . LEU A 1 95 ? 9.427 -5.718 -15.638 1.00 98.94 95 LEU A N 1
ATOM 739 C CA . LEU A 1 95 ? 7.982 -5.937 -15.558 1.00 98.94 95 LEU A CA 1
ATOM 740 C C . LEU A 1 95 ? 7.410 -5.209 -14.340 1.00 98.94 95 LEU A C 1
ATOM 742 O O . LEU A 1 95 ? 7.843 -5.459 -13.216 1.00 98.94 95 LEU A O 1
ATOM 746 N N . ILE A 1 96 ? 6.397 -4.371 -14.550 1.00 98.94 96 ILE A N 1
ATOM 747 C CA . ILE A 1 96 ? 5.640 -3.705 -13.482 1.00 98.94 96 ILE A CA 1
ATOM 748 C C . ILE A 1 96 ? 4.227 -4.274 -13.459 1.00 98.94 96 ILE A C 1
ATOM 750 O O . ILE A 1 96 ? 3.473 -4.099 -14.412 1.00 98.94 96 ILE A O 1
ATOM 754 N N . ILE A 1 97 ? 3.842 -4.921 -12.363 1.00 98.94 97 ILE A N 1
ATOM 755 C CA . ILE A 1 97 ? 2.486 -5.436 -12.152 1.00 98.94 97 ILE A CA 1
ATOM 756 C C . ILE A 1 97 ? 1.786 -4.541 -11.125 1.00 98.94 97 ILE A C 1
ATOM 758 O O . ILE A 1 97 ? 2.085 -4.602 -9.928 1.00 98.94 97 ILE A O 1
ATOM 762 N N . GLY A 1 98 ? 0.867 -3.703 -11.609 1.00 98.19 98 GLY A N 1
ATOM 763 C CA . GLY A 1 98 ? 0.165 -2.704 -10.802 1.00 98.19 98 GLY A CA 1
ATOM 764 C C . GLY A 1 98 ? -1.040 -3.265 -10.044 1.00 98.19 98 GLY A C 1
ATOM 765 O O . GLY A 1 98 ? -1.706 -4.197 -10.500 1.00 98.19 98 GLY A O 1
ATOM 766 N N . ALA A 1 99 ? -1.353 -2.654 -8.900 1.00 97.56 99 ALA A N 1
ATOM 767 C CA . ALA A 1 99 ? -2.560 -2.945 -8.125 1.00 97.56 99 ALA A CA 1
ATOM 768 C C . ALA A 1 99 ? -3.739 -2.047 -8.540 1.00 97.56 99 ALA A C 1
ATOM 770 O O . ALA A 1 99 ? -3.589 -1.091 -9.292 1.00 97.56 99 ALA A O 1
ATOM 771 N N . TRP A 1 100 ? -4.936 -2.363 -8.049 1.00 97.44 100 TRP A N 1
ATOM 772 C CA . TRP A 1 100 ? -6.187 -1.718 -8.462 1.00 97.44 100 TRP A CA 1
ATOM 773 C C . TRP A 1 100 ? -6.604 -0.517 -7.611 1.00 97.44 100 TRP A C 1
ATOM 775 O O . TRP A 1 100 ? -7.430 0.280 -8.043 1.00 97.44 100 TRP A O 1
ATOM 785 N N . ASN A 1 101 ? -6.092 -0.390 -6.389 1.00 96.00 101 ASN A N 1
ATOM 786 C CA . ASN A 1 101 ? -6.610 0.571 -5.417 1.00 96.00 101 ASN A CA 1
ATOM 787 C C . ASN A 1 101 ? -6.136 2.013 -5.647 1.00 96.00 101 ASN A C 1
ATOM 789 O O . ASN A 1 101 ? -6.879 2.943 -5.344 1.00 96.00 101 ASN A O 1
ATOM 793 N N . TYR A 1 102 ? -4.943 2.184 -6.214 1.00 96.69 102 TYR A N 1
ATOM 794 C CA . TYR A 1 102 ? -4.439 3.441 -6.781 1.00 96.69 102 TYR A CA 1
ATOM 795 C C . TYR A 1 102 ? -3.832 3.108 -8.148 1.00 96.69 102 TYR A C 1
ATOM 797 O O . TYR A 1 102 ? -2.611 2.971 -8.278 1.00 96.69 102 TYR A O 1
ATOM 805 N N . PRO A 1 103 ? -4.690 2.801 -9.135 1.00 95.94 103 PRO A N 1
ATOM 806 C CA . PRO A 1 103 ? -4.286 2.096 -10.342 1.00 95.94 103 PRO A CA 1
ATOM 807 C C . PRO A 1 103 ? -3.426 2.944 -11.275 1.00 95.94 103 PRO A C 1
ATOM 809 O O . PRO A 1 103 ? -2.800 2.376 -12.163 1.00 95.94 103 PRO A O 1
ATOM 812 N N . PHE A 1 104 ? -3.386 4.268 -11.090 1.00 96.25 104 PHE A N 1
ATOM 813 C CA . PHE A 1 104 ? -2.501 5.147 -11.840 1.00 96.25 104 PHE A CA 1
ATOM 814 C C . PHE A 1 104 ? -1.155 5.298 -11.126 1.00 96.25 104 PHE A C 1
ATOM 816 O O . PHE A 1 104 ? -0.113 5.059 -11.736 1.00 96.25 104 PHE A O 1
ATOM 823 N N . VAL A 1 105 ? -1.147 5.598 -9.820 1.00 96.19 105 VAL A N 1
ATOM 824 C CA . VAL A 1 105 ? 0.114 5.743 -9.059 1.00 96.19 105 VAL A CA 1
ATOM 825 C C . VAL A 1 105 ? 0.930 4.460 -9.074 1.00 96.19 105 VAL A C 1
ATOM 827 O O . VAL A 1 105 ? 2.121 4.482 -9.379 1.00 96.19 105 VAL A O 1
ATOM 830 N N . LEU A 1 106 ? 0.285 3.327 -8.791 1.00 98.00 106 LEU A N 1
ATOM 831 C CA . LEU A 1 106 ? 0.965 2.042 -8.605 1.00 98.00 106 LEU A CA 1
ATOM 832 C C . LEU A 1 106 ? 1.432 1.401 -9.920 1.00 98.00 106 LEU A C 1
ATOM 834 O O . LEU A 1 106 ? 2.047 0.336 -9.889 1.00 98.00 106 LEU A O 1
ATOM 838 N N . THR A 1 107 ? 1.168 2.042 -11.060 1.00 98.06 107 THR A N 1
ATOM 839 C CA . THR A 1 107 ? 1.787 1.722 -12.352 1.00 98.06 107 THR A CA 1
ATOM 840 C C . THR A 1 107 ? 2.776 2.795 -12.789 1.00 98.06 107 THR A C 1
ATOM 842 O O . THR A 1 107 ? 3.874 2.462 -13.228 1.00 98.06 107 THR A O 1
ATOM 845 N N . MET A 1 108 ? 2.411 4.075 -12.666 1.00 98.44 108 MET A N 1
ATOM 846 C CA . MET A 1 108 ? 3.188 5.185 -13.218 1.00 98.44 108 MET A CA 1
ATOM 847 C C . MET A 1 108 ? 4.399 5.542 -12.361 1.00 98.44 108 MET A C 1
ATOM 849 O O . MET A 1 108 ? 5.467 5.782 -12.913 1.00 98.44 108 MET A O 1
ATOM 853 N N . GLN A 1 109 ? 4.282 5.529 -11.031 1.00 98.56 109 GLN A N 1
ATOM 854 C CA . GLN A 1 109 ? 5.409 5.873 -10.159 1.00 98.56 109 GLN A CA 1
ATOM 855 C C . GLN A 1 109 ? 6.576 4.881 -10.327 1.00 98.56 109 GLN A C 1
ATOM 857 O O . GLN A 1 109 ? 7.703 5.322 -10.559 1.00 98.56 109 GLN A O 1
ATOM 862 N N . PRO A 1 110 ? 6.347 3.548 -10.344 1.00 98.75 110 PRO A N 1
ATOM 863 C CA . PRO A 1 110 ? 7.418 2.602 -10.645 1.00 98.75 110 PRO A CA 1
ATOM 864 C C . PRO A 1 110 ? 7.944 2.708 -12.087 1.00 98.75 110 PRO A C 1
ATOM 866 O O . PRO A 1 110 ? 9.132 2.482 -12.319 1.00 98.75 110 PRO A O 1
ATOM 869 N N . LEU A 1 111 ? 7.085 3.063 -13.053 1.00 98.88 111 LEU A N 1
ATOM 870 C CA . LEU A 1 111 ? 7.483 3.262 -14.451 1.00 98.88 111 LEU A CA 1
ATOM 871 C C . LEU A 1 111 ? 8.484 4.410 -14.575 1.00 98.88 111 LEU A C 1
ATOM 873 O O . LEU A 1 111 ? 9.506 4.240 -15.232 1.00 98.88 111 LEU A O 1
ATOM 877 N N . ILE A 1 112 ? 8.222 5.540 -13.914 1.00 98.81 112 ILE A N 1
ATOM 878 C CA . ILE A 1 112 ? 9.114 6.706 -13.916 1.00 98.81 112 ILE A CA 1
ATOM 879 C C . ILE A 1 112 ? 10.516 6.301 -13.446 1.00 98.81 112 ILE A C 1
ATOM 881 O O . ILE A 1 112 ? 11.494 6.572 -14.141 1.00 98.81 112 ILE A O 1
ATOM 885 N N . GLY A 1 113 ? 10.621 5.587 -12.320 1.00 98.69 113 GLY A N 1
ATOM 886 C CA . GLY A 1 113 ? 11.909 5.106 -11.812 1.00 98.69 113 GLY A CA 1
ATOM 887 C C . GLY A 1 113 ? 12.616 4.132 -12.766 1.00 98.69 113 GLY A C 1
ATOM 888 O O . GLY A 1 113 ? 13.828 4.223 -12.960 1.00 98.69 113 GLY A O 1
ATOM 889 N N . ALA A 1 114 ? 11.872 3.225 -13.406 1.00 98.88 114 ALA A N 1
ATOM 890 C CA . ALA A 1 114 ? 12.437 2.270 -14.360 1.00 98.88 114 ALA A CA 1
ATOM 891 C C . ALA A 1 114 ? 12.948 2.948 -15.647 1.00 98.88 114 ALA A C 1
ATOM 893 O O . ALA A 1 114 ? 14.038 2.600 -16.113 1.00 98.88 114 ALA A O 1
ATOM 894 N N . ILE A 1 115 ? 12.210 3.939 -16.168 1.00 98.88 115 ILE A N 1
ATOM 895 C CA . ILE A 1 115 ? 12.626 4.790 -17.298 1.00 98.88 115 ILE A CA 1
ATOM 896 C C . ILE A 1 115 ? 13.888 5.569 -16.930 1.00 98.88 115 ILE A C 1
ATOM 898 O O . ILE A 1 115 ? 14.863 5.546 -17.677 1.00 98.88 115 ILE A O 1
ATOM 902 N N . ALA A 1 116 ? 13.891 6.220 -15.764 1.00 98.75 116 ALA A N 1
ATOM 903 C CA . ALA A 1 116 ? 15.018 7.011 -15.278 1.00 98.75 116 ALA A CA 1
ATOM 904 C C . ALA A 1 116 ? 16.300 6.176 -15.139 1.00 98.75 116 ALA A C 1
ATOM 906 O O . ALA A 1 116 ? 17.393 6.647 -15.436 1.00 98.75 116 ALA A O 1
ATOM 907 N N . ALA A 1 117 ? 16.164 4.909 -14.747 1.00 98.75 117 ALA A N 1
ATOM 908 C CA . ALA A 1 117 ? 17.270 3.961 -14.679 1.00 98.75 117 ALA A CA 1
ATOM 909 C C . ALA A 1 117 ? 17.679 3.368 -16.047 1.00 98.75 117 ALA A C 1
ATOM 911 O O . ALA A 1 117 ? 18.554 2.507 -16.086 1.00 98.75 117 ALA A O 1
ATOM 912 N N . GLY A 1 118 ? 17.071 3.804 -17.158 1.00 98.75 118 GLY A N 1
ATOM 913 C CA . GLY A 1 118 ? 17.448 3.429 -18.526 1.00 98.75 118 GLY A CA 1
ATOM 914 C C . GLY A 1 118 ? 16.895 2.088 -19.019 1.00 98.75 118 GLY A C 1
ATOM 915 O O . GLY A 1 118 ? 17.466 1.500 -19.935 1.00 98.75 118 GLY A O 1
ATOM 916 N N . ASN A 1 119 ? 15.826 1.569 -18.408 1.00 98.94 119 ASN A N 1
ATOM 917 C CA . ASN A 1 119 ? 15.272 0.252 -18.738 1.00 98.94 119 ASN A CA 1
ATOM 918 C C . ASN A 1 119 ? 14.164 0.328 -19.796 1.00 98.94 119 ASN A C 1
ATOM 920 O O . ASN A 1 119 ? 13.451 1.328 -19.887 1.00 98.94 119 ASN A O 1
ATOM 924 N N . ALA A 1 120 ? 13.953 -0.776 -20.516 1.00 98.94 120 ALA A N 1
ATOM 925 C CA . ALA A 1 120 ? 12.679 -1.047 -21.181 1.00 98.94 120 ALA A CA 1
ATOM 926 C C . ALA A 1 120 ? 11.672 -1.571 -20.147 1.00 98.94 120 ALA A C 1
ATOM 928 O O . ALA A 1 120 ? 12.058 -2.203 -19.158 1.00 98.94 120 ALA A O 1
ATOM 929 N N . VAL A 1 121 ? 10.380 -1.322 -20.351 1.00 98.94 121 VAL A N 1
ATOM 930 C CA . VAL A 1 121 ? 9.346 -1.624 -19.360 1.00 98.94 121 VAL A CA 1
ATOM 931 C C . VAL A 1 121 ? 8.102 -2.223 -20.003 1.00 98.94 121 VAL A C 1
ATOM 933 O O . VAL A 1 121 ? 7.513 -1.651 -20.918 1.00 98.94 121 VAL A O 1
ATOM 936 N N . ILE A 1 122 ? 7.648 -3.348 -19.452 1.00 98.94 122 ILE A N 1
ATOM 937 C CA . ILE A 1 122 ? 6.304 -3.874 -19.689 1.00 98.94 122 ILE A CA 1
ATOM 938 C C . ILE A 1 122 ? 5.454 -3.582 -18.458 1.00 98.94 122 ILE A C 1
ATOM 940 O O . ILE A 1 122 ? 5.781 -3.987 -17.342 1.00 98.94 122 ILE A O 1
ATOM 944 N N . ILE A 1 123 ? 4.337 -2.895 -18.662 1.00 98.81 123 ILE A N 1
ATOM 945 C CA . ILE A 1 123 ? 3.373 -2.565 -17.616 1.00 98.81 123 ILE A CA 1
ATOM 946 C C . ILE A 1 123 ? 2.204 -3.535 -17.733 1.00 98.81 123 ILE A C 1
ATOM 948 O O . ILE A 1 123 ? 1.600 -3.663 -18.798 1.00 98.81 123 ILE A O 1
ATOM 952 N N . LYS A 1 124 ? 1.841 -4.177 -16.626 1.00 98.75 124 LYS A N 1
ATOM 953 C CA . LYS A 1 124 ? 0.644 -5.003 -16.477 1.00 98.75 124 LYS A CA 1
ATOM 954 C C . LYS A 1 124 ? -0.306 -4.318 -15.479 1.00 98.75 124 LYS A C 1
ATOM 956 O O . LYS A 1 124 ? -0.192 -4.556 -14.273 1.00 98.75 124 LYS A O 1
ATOM 961 N N . PRO A 1 125 ? -1.259 -3.484 -15.946 1.00 98.31 125 PRO A N 1
ATOM 962 C CA . PRO A 1 125 ? -2.275 -2.874 -15.087 1.00 98.31 125 PRO A CA 1
ATOM 963 C C . PRO A 1 125 ? -3.242 -3.912 -14.501 1.00 98.31 125 PRO A C 1
ATOM 965 O O . PRO A 1 125 ? -3.500 -4.954 -15.109 1.00 98.31 125 PRO A O 1
ATOM 968 N N . SER A 1 126 ? -3.832 -3.626 -13.339 1.00 97.44 126 SER A N 1
ATOM 969 C CA . SER A 1 126 ? -4.834 -4.525 -12.759 1.00 97.44 126 SER A CA 1
ATOM 970 C C . SER A 1 126 ? -6.125 -4.544 -13.580 1.00 97.44 126 SER A C 1
ATOM 972 O O . SER A 1 126 ? -6.702 -3.503 -13.887 1.00 97.44 126 SER A O 1
ATOM 974 N N . GLU A 1 127 ? -6.631 -5.744 -13.850 1.00 95.06 127 GLU A N 1
ATOM 975 C CA . GLU A 1 127 ? -7.915 -5.988 -14.506 1.00 95.06 127 GLU A CA 1
ATOM 976 C C . GLU A 1 127 ? -9.123 -5.519 -13.680 1.00 95.06 127 GLU A C 1
ATOM 978 O O . GLU A 1 127 ? -10.205 -5.334 -14.227 1.00 95.06 127 GLU A O 1
ATOM 983 N N . LEU A 1 128 ? -8.955 -5.307 -12.369 1.00 94.75 128 LEU A N 1
ATOM 984 C CA . LEU A 1 128 ? -10.033 -4.827 -11.500 1.00 94.75 128 LEU A CA 1
ATOM 985 C C . LEU A 1 128 ? -10.301 -3.322 -11.663 1.00 94.75 128 LEU A C 1
ATOM 987 O O . LEU A 1 128 ? -11.391 -2.870 -11.321 1.00 94.75 128 LEU A O 1
ATOM 991 N N . SER A 1 129 ? -9.343 -2.571 -12.217 1.00 94.06 129 SER A N 1
ATOM 992 C CA . SER A 1 129 ? -9.468 -1.140 -12.531 1.00 94.06 129 SER A CA 1
ATOM 993 C C . SER A 1 129 ? -9.453 -0.934 -14.044 1.00 94.06 129 SER A C 1
ATOM 995 O O . SER A 1 129 ? -8.564 -0.297 -14.610 1.00 94.06 129 SER A O 1
ATOM 997 N N . GLU A 1 130 ? -10.452 -1.523 -14.704 1.00 92.12 130 GLU A N 1
ATOM 998 C CA . GLU A 1 130 ? -10.536 -1.665 -16.161 1.00 92.12 130 GLU A CA 1
ATOM 999 C C . GLU A 1 130 ? -10.412 -0.335 -16.922 1.00 92.12 130 GLU A C 1
ATOM 1001 O O . GLU A 1 130 ? -9.670 -0.254 -17.902 1.00 92.12 130 GLU A O 1
ATOM 1006 N N . ASN A 1 131 ? -11.082 0.725 -16.458 1.00 91.94 131 ASN A N 1
ATOM 1007 C CA . ASN A 1 131 ? -11.027 2.037 -17.109 1.00 91.94 131 ASN A CA 1
ATOM 1008 C C . ASN A 1 131 ? -9.597 2.598 -17.118 1.00 91.94 131 ASN A C 1
ATOM 1010 O O . ASN A 1 131 ? -9.104 3.015 -18.169 1.00 91.94 131 ASN A O 1
ATOM 1014 N N . THR A 1 132 ? -8.891 2.514 -15.984 1.00 93.94 132 THR A N 1
ATOM 1015 C CA . THR A 1 132 ? -7.486 2.926 -15.883 1.00 93.94 132 THR A CA 1
ATOM 1016 C C . THR A 1 132 ? -6.582 2.057 -16.761 1.00 93.94 132 THR A C 1
ATOM 1018 O O . THR A 1 132 ? -5.723 2.571 -17.473 1.00 93.94 132 THR A O 1
ATOM 1021 N N . ALA A 1 133 ? -6.797 0.739 -16.789 1.00 95.88 133 ALA A N 1
ATOM 1022 C CA . ALA A 1 133 ? -6.036 -0.152 -17.666 1.00 95.88 133 ALA A CA 1
ATOM 1023 C C . ALA A 1 133 ? -6.221 0.202 -19.156 1.00 95.88 133 ALA A C 1
ATOM 1025 O O . ALA A 1 133 ? -5.259 0.202 -19.928 1.00 95.88 133 ALA A O 1
ATOM 1026 N N . ASN A 1 134 ? -7.449 0.533 -19.561 1.00 96.69 134 ASN A N 1
ATOM 1027 C CA . ASN A 1 134 ? -7.779 0.914 -20.932 1.00 96.69 134 ASN A CA 1
ATOM 1028 C C . ASN A 1 134 ? -7.180 2.270 -21.321 1.00 96.69 134 ASN A C 1
ATOM 1030 O O . ASN A 1 134 ? -6.641 2.388 -22.424 1.00 96.69 134 ASN A O 1
ATOM 1034 N N . ILE A 1 135 ? -7.240 3.275 -20.441 1.00 95.88 135 ILE A N 1
ATOM 1035 C CA . ILE A 1 135 ? -6.680 4.595 -20.750 1.00 95.88 135 ILE A CA 1
ATOM 1036 C C . ILE A 1 135 ? -5.149 4.558 -20.801 1.00 95.88 135 ILE A C 1
ATOM 1038 O O . ILE A 1 135 ? -4.576 5.137 -21.720 1.00 95.88 135 ILE A O 1
ATOM 1042 N N . LEU A 1 136 ? -4.486 3.802 -19.916 1.00 96.25 136 LEU A N 1
ATOM 1043 C CA . LEU A 1 136 ? -3.032 3.604 -19.973 1.00 96.25 136 LEU A CA 1
ATOM 1044 C C . LEU A 1 136 ? -2.608 2.959 -21.298 1.00 96.25 136 LEU A C 1
ATOM 1046 O O . LEU A 1 136 ? -1.717 3.470 -21.972 1.00 96.25 136 LEU A O 1
ATOM 1050 N N . ALA A 1 137 ? -3.290 1.887 -21.717 1.00 97.62 137 ALA A N 1
ATOM 1051 C CA . ALA A 1 137 ? -3.010 1.221 -22.991 1.00 97.62 137 ALA A CA 1
ATOM 1052 C C . ALA A 1 137 ? -3.264 2.119 -24.214 1.00 97.62 137 ALA A C 1
ATOM 1054 O O . ALA A 1 137 ? -2.611 1.957 -25.241 1.00 97.62 137 ALA A O 1
ATOM 1055 N N . LYS A 1 138 ? -4.214 3.057 -24.116 1.00 97.50 138 LYS A N 1
ATOM 1056 C CA . LYS A 1 138 ? -4.526 4.009 -25.188 1.00 97.50 138 LYS A CA 1
ATOM 1057 C C . LYS A 1 138 ? -3.520 5.157 -25.257 1.00 97.50 138 LYS A C 1
ATOM 1059 O O . LYS A 1 138 ? -3.152 5.556 -26.359 1.00 97.50 138 LYS A O 1
ATOM 1064 N N . LEU A 1 139 ? -3.153 5.735 -24.113 1.00 97.12 139 LEU A N 1
ATOM 1065 C CA . LEU A 1 139 ? -2.379 6.974 -24.062 1.00 97.12 139 LEU A CA 1
ATOM 1066 C C . LEU A 1 139 ? -0.876 6.729 -24.138 1.00 97.12 139 LEU A C 1
ATOM 1068 O O . LEU A 1 139 ? -0.219 7.426 -24.898 1.00 97.12 139 LEU A O 1
ATOM 1072 N N . LEU A 1 140 ? -0.323 5.748 -23.416 1.00 97.50 140 LEU A N 1
ATOM 1073 C CA . LEU A 1 140 ? 1.137 5.589 -23.340 1.00 97.50 140 LEU A CA 1
ATOM 1074 C C . LEU A 1 140 ? 1.830 5.484 -24.716 1.00 97.50 140 LEU A C 1
ATOM 1076 O O . LEU A 1 140 ? 2.802 6.212 -24.908 1.00 97.50 140 LEU A O 1
ATOM 1080 N N . PRO A 1 141 ? 1.310 4.736 -25.714 1.00 98.00 141 PRO A N 1
ATOM 1081 C CA . PRO A 1 141 ? 1.920 4.672 -27.050 1.00 98.00 141 PRO A CA 1
ATOM 1082 C C . PRO A 1 141 ? 1.928 5.996 -27.836 1.00 98.00 141 PRO A C 1
ATOM 1084 O O . PRO A 1 141 ? 2.602 6.101 -28.858 1.00 98.00 141 PRO A O 1
ATOM 1087 N N . GLN A 1 142 ? 1.143 6.994 -27.415 1.00 98.44 142 GLN A N 1
ATOM 1088 C CA . GLN A 1 142 ? 1.093 8.315 -28.056 1.00 98.44 142 GLN A CA 1
ATOM 1089 C C . GLN A 1 142 ? 2.170 9.268 -27.521 1.00 98.44 142 GLN A C 1
ATOM 1091 O O . GLN A 1 142 ? 2.489 10.246 -28.190 1.00 98.44 142 GLN A O 1
ATOM 1096 N N . TYR A 1 143 ? 2.713 8.998 -26.328 1.00 98.38 143 TYR A N 1
ATOM 1097 C CA . TYR A 1 143 ? 3.667 9.881 -25.644 1.00 98.38 143 TYR A CA 1
ATOM 1098 C C . TYR A 1 143 ? 5.040 9.242 -25.429 1.00 98.38 143 TYR A C 1
ATOM 1100 O O . TYR A 1 143 ? 6.039 9.955 -25.392 1.00 98.38 143 TYR A O 1
ATOM 1108 N N . LEU A 1 144 ? 5.092 7.921 -25.253 1.00 98.44 144 LEU A N 1
ATOM 1109 C CA . LEU A 1 144 ? 6.313 7.173 -24.977 1.00 98.44 144 LEU A CA 1
ATOM 1110 C C . LEU A 1 144 ? 6.729 6.335 -26.189 1.00 98.44 144 LEU A C 1
ATOM 1112 O O . LEU A 1 144 ? 5.911 6.010 -27.050 1.00 98.44 144 LEU A O 1
ATOM 1116 N N . ASP A 1 145 ? 8.009 5.968 -26.228 1.00 98.69 145 ASP A N 1
ATOM 1117 C CA . ASP A 1 145 ? 8.544 5.031 -27.213 1.00 98.69 145 ASP A CA 1
ATOM 1118 C C . ASP A 1 145 ? 7.766 3.700 -27.176 1.00 98.69 145 ASP A C 1
ATOM 1120 O O . ASP A 1 145 ? 7.620 3.074 -26.122 1.00 98.69 145 ASP A O 1
ATOM 1124 N N . GLN A 1 146 ? 7.234 3.302 -28.334 1.00 98.12 146 GLN A N 1
ATOM 1125 C CA . GLN A 1 146 ? 6.294 2.185 -28.459 1.00 98.12 146 GLN A CA 1
ATOM 1126 C C . GLN A 1 146 ? 6.967 0.812 -28.365 1.00 98.12 146 GLN A C 1
ATOM 1128 O O . GLN A 1 146 ? 6.275 -0.174 -28.105 1.00 98.12 146 GLN A O 1
ATOM 1133 N N . ASP A 1 147 ? 8.286 0.746 -28.550 1.00 98.06 147 ASP A N 1
ATOM 1134 C CA . ASP A 1 147 ? 9.057 -0.491 -28.453 1.00 98.06 147 ASP A CA 1
ATOM 1135 C C . ASP A 1 147 ? 9.596 -0.686 -27.029 1.00 98.06 147 ASP A C 1
ATOM 1137 O O . ASP A 1 147 ? 9.642 -1.809 -26.520 1.00 98.06 147 ASP A O 1
ATOM 1141 N N . LEU A 1 148 ? 9.979 0.408 -26.361 1.00 98.69 148 LEU A N 1
ATOM 1142 C CA . LEU A 1 148 ? 10.551 0.365 -25.014 1.00 98.69 148 LEU A CA 1
ATOM 1143 C C . LEU A 1 148 ? 9.503 0.302 -23.900 1.00 98.69 148 LEU A C 1
ATOM 1145 O O . LEU A 1 148 ? 9.802 -0.268 -22.850 1.00 98.69 148 LEU A O 1
ATOM 1149 N N . TYR A 1 149 ? 8.306 0.870 -24.085 1.00 98.75 149 TYR A N 1
ATOM 1150 C CA . TYR A 1 149 ? 7.325 1.043 -23.004 1.00 98.75 149 TYR A CA 1
ATOM 1151 C C . TYR A 1 149 ? 5.937 0.529 -23.399 1.00 98.75 149 TYR A C 1
ATOM 1153 O O . TYR A 1 149 ? 5.106 1.250 -23.954 1.00 98.75 149 TYR A O 1
ATOM 1161 N N . VAL A 1 150 ? 5.664 -0.737 -23.079 1.00 98.31 150 VAL A N 1
ATOM 1162 C CA . VAL A 1 150 ? 4.488 -1.467 -23.582 1.00 98.31 150 VAL A CA 1
ATOM 1163 C C . VAL A 1 150 ? 3.493 -1.778 -22.465 1.00 98.31 150 VAL A C 1
ATOM 1165 O O . VAL A 1 150 ? 3.872 -2.138 -21.351 1.00 98.31 150 VAL A O 1
ATOM 1168 N N . VAL A 1 151 ? 2.194 -1.707 -22.773 1.00 98.62 151 VAL A N 1
ATOM 1169 C CA . VAL A 1 151 ? 1.113 -2.104 -21.857 1.00 98.62 151 VAL A CA 1
ATOM 1170 C C . VAL A 1 151 ? 0.563 -3.479 -22.232 1.00 98.62 151 VAL A C 1
ATOM 1172 O O . VAL A 1 151 ? -0.016 -3.657 -23.302 1.00 98.62 151 VAL A O 1
ATOM 1175 N N . ALA A 1 152 ? 0.670 -4.439 -21.316 1.00 98.12 152 ALA A N 1
ATOM 1176 C CA . ALA A 1 152 ? 0.083 -5.770 -21.421 1.00 98.12 152 ALA A CA 1
ATOM 1177 C C . ALA A 1 152 ? -1.158 -5.878 -20.517 1.00 98.12 152 ALA A C 1
ATOM 1179 O O . ALA A 1 152 ? -1.057 -5.977 -19.294 1.00 98.12 152 ALA A O 1
ATOM 1180 N N . LYS A 1 153 ? -2.355 -5.863 -21.113 1.00 97.94 153 LYS A N 1
ATOM 1181 C CA . LYS A 1 153 ? -3.616 -6.085 -20.381 1.00 97.94 153 LYS A CA 1
ATOM 1182 C C . LYS A 1 153 ? -3.911 -7.581 -20.237 1.00 97.94 153 LYS A C 1
ATOM 1184 O O . LYS A 1 153 ? -3.486 -8.378 -21.065 1.00 97.94 153 LYS A O 1
ATOM 1189 N N . GLY A 1 154 ? -4.686 -7.941 -19.217 1.00 96.12 154 GLY A N 1
ATOM 1190 C CA . GLY A 1 154 ? -5.175 -9.306 -19.012 1.00 96.12 154 GLY A CA 1
ATOM 1191 C C . GLY A 1 154 ? -5.463 -9.610 -17.546 1.00 96.12 154 GLY A C 1
ATOM 1192 O O . GLY A 1 154 ? -5.154 -8.800 -16.672 1.00 96.12 154 GLY A O 1
ATOM 1193 N N . GLY A 1 155 ? -6.056 -10.763 -17.269 1.00 95.94 155 GLY A N 1
ATOM 1194 C CA . GLY A 1 155 ? -6.305 -11.270 -15.925 1.00 95.94 155 GLY A CA 1
ATOM 1195 C C . GLY A 1 155 ? -5.205 -12.220 -15.452 1.00 95.94 155 GLY A C 1
ATOM 1196 O O . GLY A 1 155 ? -4.013 -12.033 -15.721 1.00 95.94 155 GLY A O 1
ATOM 1197 N N . ILE A 1 156 ? -5.613 -13.244 -14.700 1.00 97.00 156 ILE A N 1
ATOM 1198 C CA . ILE A 1 156 ? -4.706 -14.228 -14.091 1.00 97.00 156 ILE A CA 1
ATOM 1199 C C . ILE A 1 156 ? -3.985 -15.069 -15.153 1.00 97.00 156 ILE A C 1
ATOM 1201 O O . ILE A 1 156 ? -2.792 -15.337 -15.000 1.00 97.00 156 ILE A O 1
ATOM 1205 N N . GLU A 1 157 ? -4.682 -15.485 -16.211 1.00 98.31 157 GLU A N 1
ATOM 1206 C CA . GLU A 1 157 ? -4.133 -16.364 -17.251 1.00 98.31 157 GLU A CA 1
ATOM 1207 C C . GLU A 1 157 ? -2.997 -15.669 -18.010 1.00 98.31 157 GLU A C 1
ATOM 1209 O O . GLU A 1 157 ? -1.869 -16.161 -18.039 1.00 98.31 157 GLU A O 1
ATOM 1214 N N . GLU A 1 158 ? -3.245 -14.458 -18.498 1.00 98.62 158 GLU A N 1
ATOM 1215 C CA . GLU A 1 158 ? -2.261 -13.653 -19.217 1.00 98.62 158 GLU A CA 1
ATOM 1216 C C . GLU A 1 158 ? -1.086 -13.265 -18.315 1.00 98.62 158 GLU A C 1
ATOM 1218 O O . GLU A 1 158 ? 0.064 -13.332 -18.742 1.00 98.62 158 GLU A O 1
ATOM 1223 N N . THR A 1 159 ? -1.342 -12.929 -17.042 1.00 98.56 159 THR A N 1
ATOM 1224 C CA . THR A 1 159 ? -0.259 -12.659 -16.075 1.00 98.56 159 THR A CA 1
ATOM 1225 C C . THR A 1 159 ? 0.607 -13.902 -15.856 1.00 98.56 159 THR A C 1
ATOM 1227 O O . THR A 1 159 ? 1.826 -13.794 -15.724 1.00 98.56 159 THR A O 1
ATOM 1230 N N . THR A 1 160 ? 0.002 -15.091 -15.844 1.00 98.19 160 THR A N 1
ATOM 1231 C CA . THR A 1 160 ? 0.721 -16.360 -15.673 1.00 98.19 160 THR A CA 1
ATOM 1232 C C . THR A 1 160 ? 1.611 -16.666 -16.875 1.00 98.19 160 THR A C 1
ATOM 1234 O O . THR A 1 160 ? 2.753 -17.084 -16.683 1.00 98.19 160 THR A O 1
ATOM 1237 N N . GLU A 1 161 ? 1.133 -16.434 -18.100 1.00 98.69 161 GLU A N 1
ATOM 1238 C CA . GLU A 1 161 ? 1.945 -16.583 -19.316 1.00 98.69 161 GLU A CA 1
ATOM 1239 C C . GLU A 1 161 ? 3.052 -15.528 -19.410 1.00 98.69 161 GLU A C 1
ATOM 1241 O O . GLU A 1 161 ? 4.191 -15.853 -19.763 1.00 98.69 161 GLU A O 1
ATOM 1246 N N . LEU A 1 162 ? 2.753 -14.284 -19.028 1.00 98.69 162 LEU A N 1
ATOM 1247 C CA . LEU A 1 162 ? 3.726 -13.195 -19.003 1.00 98.69 162 LEU A CA 1
ATOM 1248 C C . LEU A 1 162 ? 4.872 -13.501 -18.031 1.00 98.69 162 LEU A C 1
ATOM 1250 O O . LEU A 1 162 ? 6.035 -13.365 -18.393 1.00 98.69 162 LEU A O 1
ATOM 1254 N N . LEU A 1 163 ? 4.571 -14.019 -16.838 1.00 98.75 163 LEU A N 1
ATOM 1255 C CA . LEU A 1 163 ? 5.573 -14.402 -15.834 1.00 98.75 163 LEU A CA 1
ATOM 1256 C C . LEU A 1 163 ? 6.458 -15.598 -16.236 1.00 98.75 163 LEU A C 1
ATOM 1258 O O . LEU A 1 163 ? 7.427 -15.897 -15.537 1.00 98.75 163 LEU A O 1
ATOM 1262 N N . LYS A 1 164 ? 6.159 -16.305 -17.337 1.00 98.75 164 LYS A N 1
ATOM 1263 C CA . LYS A 1 164 ? 7.082 -17.310 -17.899 1.00 98.75 164 LYS A CA 1
ATOM 1264 C C . LYS A 1 164 ? 8.224 -16.669 -18.686 1.00 98.75 164 LYS A C 1
ATOM 1266 O O . LYS A 1 164 ? 9.261 -17.317 -18.852 1.00 98.75 164 LYS A O 1
ATOM 1271 N N . GLN A 1 165 ? 8.041 -15.439 -19.165 1.00 98.81 165 GLN A N 1
ATOM 1272 C CA . GLN A 1 165 ? 9.058 -14.710 -19.915 1.00 98.81 165 GLN A CA 1
ATOM 1273 C C . GLN A 1 165 ? 10.209 -14.275 -18.999 1.00 98.81 165 GLN A C 1
ATOM 1275 O O . GLN A 1 165 ? 10.083 -14.260 -17.772 1.00 98.81 165 GLN A O 1
ATOM 1280 N N . ARG A 1 166 ? 11.357 -13.959 -19.601 1.00 98.81 166 ARG A N 1
ATOM 1281 C CA . ARG A 1 166 ? 12.547 -13.517 -18.874 1.00 98.81 166 ARG A CA 1
ATOM 1282 C C . ARG A 1 166 ? 12.548 -11.995 -18.754 1.00 98.81 166 ARG A C 1
ATOM 1284 O O . ARG A 1 166 ? 12.534 -11.307 -19.766 1.00 98.81 166 ARG A O 1
ATOM 1291 N N . PHE A 1 167 ? 12.616 -11.518 -17.517 1.00 98.88 167 PHE A N 1
ATOM 1292 C CA . PHE A 1 167 ? 12.784 -10.111 -17.165 1.00 98.88 167 PHE A CA 1
ATOM 1293 C C . PHE A 1 167 ? 14.061 -9.936 -16.349 1.00 98.88 167 PHE A C 1
ATOM 1295 O O . PHE A 1 167 ? 14.498 -10.873 -15.671 1.00 98.88 167 PHE A O 1
ATOM 1302 N N . ASP A 1 168 ? 14.623 -8.736 -16.378 1.00 98.94 168 ASP A N 1
ATOM 1303 C CA . ASP A 1 168 ? 15.813 -8.376 -15.606 1.00 98.94 168 ASP A CA 1
ATOM 1304 C C . ASP A 1 168 ? 15.445 -7.784 -14.239 1.00 98.94 168 ASP A C 1
ATOM 1306 O O . ASP A 1 168 ? 16.257 -7.803 -13.317 1.00 98.94 168 ASP A O 1
ATOM 1310 N N . HIS A 1 169 ? 14.189 -7.353 -14.065 1.00 98.94 169 HIS A N 1
ATOM 1311 C CA . HIS A 1 169 ? 13.575 -7.076 -12.763 1.00 98.94 169 HIS A CA 1
ATOM 1312 C C . HIS A 1 169 ? 12.053 -7.225 -12.825 1.00 98.94 169 HIS A C 1
ATOM 1314 O O . HIS A 1 169 ? 11.438 -6.934 -13.853 1.00 98.94 169 HIS A O 1
ATOM 1320 N N . ILE A 1 170 ? 11.424 -7.634 -11.722 1.00 98.94 170 ILE A N 1
ATOM 1321 C CA . ILE A 1 170 ? 9.958 -7.637 -11.595 1.00 98.94 170 ILE A CA 1
ATOM 1322 C C . ILE A 1 170 ? 9.552 -6.828 -10.365 1.00 98.94 170 ILE A C 1
ATOM 1324 O O . ILE A 1 170 ? 9.914 -7.167 -9.238 1.00 98.94 170 ILE A O 1
ATOM 1328 N N . LEU A 1 171 ? 8.752 -5.786 -10.570 1.00 98.94 171 LEU A N 1
ATOM 1329 C CA . LEU A 1 171 ? 8.094 -5.044 -9.504 1.00 98.94 171 LEU A CA 1
ATOM 1330 C C . LEU A 1 171 ? 6.619 -5.437 -9.452 1.00 98.94 171 LEU A C 1
ATOM 1332 O O . LEU A 1 171 ? 5.896 -5.318 -10.439 1.00 98.94 171 LEU A O 1
ATOM 1336 N N . TYR A 1 172 ? 6.172 -5.910 -8.295 1.00 98.88 172 TYR A N 1
ATOM 1337 C CA . TYR A 1 172 ? 4.788 -6.302 -8.066 1.00 98.88 172 TYR A CA 1
ATOM 1338 C C . TYR A 1 172 ? 4.241 -5.612 -6.824 1.00 98.88 172 TYR A C 1
ATOM 1340 O O . TYR A 1 172 ? 4.829 -5.717 -5.743 1.00 98.88 172 TYR A O 1
ATOM 1348 N N . THR A 1 173 ? 3.073 -4.995 -6.981 1.00 98.69 173 THR A N 1
ATOM 1349 C CA . THR A 1 173 ? 2.297 -4.444 -5.871 1.00 98.69 173 THR A CA 1
ATOM 1350 C C . THR A 1 173 ? 1.006 -5.233 -5.700 1.00 98.69 173 THR A C 1
ATOM 1352 O O . THR A 1 173 ? 0.232 -5.381 -6.646 1.00 98.69 173 THR A O 1
ATOM 1355 N N . GLY A 1 174 ? 0.734 -5.728 -4.490 1.00 97.44 174 GLY A N 1
ATOM 1356 C CA . GLY A 1 174 ? -0.539 -6.388 -4.189 1.00 97.44 174 GLY A CA 1
ATOM 1357 C C . GLY A 1 174 ? -0.487 -7.367 -3.018 1.00 97.44 174 GLY A C 1
ATOM 1358 O O . GLY A 1 174 ? 0.188 -7.156 -2.020 1.00 97.44 174 GLY A O 1
ATOM 1359 N N . SER A 1 175 ? -1.241 -8.466 -3.111 1.00 97.31 175 SER A N 1
ATOM 1360 C CA . SER A 1 175 ? -1.373 -9.419 -2.000 1.00 97.31 175 SER A CA 1
ATOM 1361 C C . SER A 1 175 ? -0.136 -10.300 -1.788 1.00 97.31 175 SER A C 1
ATOM 1363 O O . SER A 1 175 ? 0.517 -10.724 -2.746 1.00 97.31 175 SER A O 1
ATOM 1365 N N . THR A 1 176 ? 0.113 -10.687 -0.533 1.00 97.25 176 THR A N 1
ATOM 1366 C CA . THR A 1 176 ? 1.185 -11.621 -0.142 1.00 97.25 176 THR A CA 1
ATOM 1367 C C . THR A 1 176 ? 1.095 -12.976 -0.839 1.00 97.25 176 THR A C 1
ATOM 1369 O O . THR A 1 176 ? 2.118 -13.554 -1.206 1.00 97.25 176 THR A O 1
ATOM 1372 N N . ALA A 1 177 ? -0.118 -13.500 -1.032 1.00 97.19 177 ALA A N 1
ATOM 1373 C CA . ALA A 1 177 ? -0.320 -14.790 -1.689 1.00 97.19 177 ALA A CA 1
ATOM 1374 C C . ALA A 1 177 ? 0.196 -14.767 -3.135 1.00 97.19 177 ALA A C 1
ATOM 1376 O O . ALA A 1 177 ? 0.942 -15.657 -3.538 1.00 97.19 177 ALA A O 1
ATOM 1377 N N . VAL A 1 178 ? -0.139 -13.717 -3.886 1.00 98.12 178 VAL A N 1
ATOM 1378 C CA . VAL A 1 178 ? 0.311 -13.557 -5.274 1.00 98.12 178 VAL A CA 1
ATOM 1379 C C . VAL A 1 178 ? 1.778 -13.123 -5.339 1.00 98.12 178 VAL A C 1
ATOM 1381 O O . VAL A 1 178 ? 2.500 -13.607 -6.203 1.00 98.12 178 VAL A O 1
ATOM 1384 N N . GLY A 1 179 ? 2.279 -12.339 -4.377 1.00 98.62 179 GLY A N 1
ATOM 1385 C CA . GLY A 1 179 ? 3.709 -12.013 -4.285 1.00 98.62 179 GLY A CA 1
ATOM 1386 C C . GLY A 1 179 ? 4.604 -13.258 -4.208 1.00 98.62 179 GLY A C 1
ATOM 1387 O O . GLY A 1 179 ? 5.645 -13.320 -4.862 1.00 98.62 179 GLY A O 1
ATOM 1388 N N . LYS A 1 180 ? 4.164 -14.309 -3.497 1.00 98.69 180 LYS A N 1
ATOM 1389 C CA . LYS A 1 180 ? 4.854 -15.614 -3.483 1.00 98.69 180 LYS A CA 1
ATOM 1390 C C . LYS A 1 180 ? 4.868 -16.289 -4.860 1.00 98.69 180 LYS A C 1
ATOM 1392 O O . LYS A 1 180 ? 5.873 -16.893 -5.220 1.00 98.69 180 LYS A O 1
ATOM 1397 N N . ILE A 1 181 ? 3.781 -16.181 -5.627 1.00 98.75 181 ILE A N 1
ATOM 1398 C CA . ILE A 1 181 ? 3.681 -16.733 -6.989 1.00 98.75 181 ILE A CA 1
ATOM 1399 C C . ILE A 1 181 ? 4.625 -15.984 -7.936 1.00 98.75 181 ILE A C 1
ATOM 1401 O O . ILE A 1 181 ? 5.377 -16.622 -8.672 1.00 98.75 181 ILE A O 1
ATOM 1405 N N . VAL A 1 182 ? 4.641 -14.648 -7.867 1.00 98.81 182 VAL A N 1
ATOM 1406 C CA . VAL A 1 182 ? 5.552 -13.800 -8.651 1.00 98.81 182 VAL A CA 1
ATOM 1407 C C . VAL A 1 182 ? 7.006 -14.167 -8.361 1.00 98.81 182 VAL A C 1
ATOM 1409 O O . VAL A 1 182 ? 7.766 -14.442 -9.286 1.00 98.81 182 VAL A O 1
ATOM 1412 N N . MET A 1 183 ? 7.386 -14.268 -7.083 1.00 98.75 183 MET A N 1
ATOM 1413 C CA . MET A 1 183 ? 8.749 -14.649 -6.701 1.00 98.75 183 MET A CA 1
ATOM 1414 C C . MET A 1 183 ? 9.111 -16.074 -7.152 1.00 98.75 183 MET A C 1
ATOM 1416 O O . MET A 1 183 ? 10.238 -16.317 -7.580 1.00 98.75 183 MET A O 1
ATOM 1420 N N . ALA A 1 184 ? 8.166 -17.018 -7.100 1.00 98.81 184 ALA A N 1
ATOM 1421 C CA . ALA A 1 184 ? 8.383 -18.380 -7.588 1.00 98.81 184 ALA A CA 1
ATOM 1422 C C . ALA A 1 184 ? 8.592 -18.435 -9.112 1.00 98.81 184 ALA A C 1
ATOM 1424 O O . ALA A 1 184 ? 9.376 -19.255 -9.592 1.00 98.81 184 ALA A O 1
ATOM 1425 N N . ALA A 1 185 ? 7.920 -17.570 -9.877 1.00 98.75 185 ALA A N 1
ATOM 1426 C CA . ALA A 1 185 ? 8.163 -17.428 -11.309 1.00 98.75 185 ALA A CA 1
ATOM 1427 C C . ALA A 1 185 ? 9.530 -16.781 -11.587 1.00 98.75 185 ALA A C 1
ATOM 1429 O O . ALA A 1 185 ? 10.316 -17.336 -12.354 1.00 98.75 185 ALA A O 1
ATOM 1430 N N . ALA A 1 186 ? 9.851 -15.688 -10.886 1.00 98.81 186 ALA A N 1
ATOM 1431 C CA . ALA A 1 186 ? 11.129 -14.980 -10.987 1.00 98.81 186 ALA A CA 1
ATOM 1432 C C . ALA A 1 186 ? 12.339 -15.892 -10.705 1.00 98.81 186 ALA A C 1
ATOM 1434 O O . ALA A 1 186 ? 13.359 -15.827 -11.393 1.00 98.81 186 ALA A O 1
ATOM 1435 N N . ALA A 1 187 ? 12.203 -16.816 -9.745 1.00 98.81 187 ALA A N 1
ATOM 1436 C CA . ALA A 1 187 ? 13.246 -17.774 -9.386 1.00 98.81 187 ALA A CA 1
ATOM 1437 C C . ALA A 1 187 ? 13.694 -18.676 -10.554 1.00 98.81 187 ALA A C 1
ATOM 1439 O O . ALA A 1 187 ? 14.835 -19.134 -10.552 1.00 98.81 187 ALA A O 1
ATOM 1440 N N . LYS A 1 188 ? 12.843 -18.908 -11.566 1.00 98.62 188 LYS A N 1
ATOM 1441 C CA . LYS A 1 188 ? 13.195 -19.712 -12.754 1.00 98.62 188 LYS A CA 1
ATOM 1442 C C . LYS A 1 188 ? 14.260 -19.047 -13.629 1.00 98.62 188 LYS A C 1
ATOM 1444 O O . LYS A 1 188 ? 14.986 -19.752 -14.322 1.00 98.62 188 LYS A O 1
ATOM 1449 N N . HIS A 1 189 ? 14.353 -17.719 -13.570 1.00 98.75 189 HIS A N 1
ATOM 1450 C CA . HIS A 1 189 ? 15.269 -16.903 -14.372 1.00 98.75 189 HIS A CA 1
ATOM 1451 C C . HIS A 1 189 ? 16.304 -16.154 -13.524 1.00 98.75 189 HIS A C 1
ATOM 1453 O O . HIS A 1 189 ? 17.089 -15.384 -14.066 1.00 98.75 189 HIS A O 1
ATOM 1459 N N . LEU A 1 190 ? 16.320 -16.391 -12.203 1.00 98.69 190 LEU A N 1
ATOM 1460 C CA . LEU A 1 190 ? 17.108 -15.635 -11.218 1.00 98.69 190 LEU A CA 1
ATOM 1461 C C . LEU A 1 190 ? 16.844 -14.120 -11.272 1.00 98.69 190 LEU A C 1
ATOM 1463 O O . LEU A 1 190 ? 17.721 -13.316 -10.962 1.00 98.69 190 LEU A O 1
ATOM 1467 N N . THR A 1 191 ? 15.622 -13.742 -11.645 1.00 98.88 191 THR A N 1
ATOM 1468 C CA . THR A 1 191 ? 15.210 -12.345 -11.758 1.00 98.88 191 THR A CA 1
ATOM 1469 C C . THR A 1 191 ? 15.034 -11.735 -10.362 1.00 98.88 191 THR A C 1
ATOM 1471 O O . THR A 1 191 ? 14.292 -12.298 -9.546 1.00 98.88 191 THR A O 1
ATOM 1474 N N . PRO A 1 192 ? 15.686 -10.601 -10.047 1.00 98.81 192 PRO A N 1
ATOM 1475 C CA . PRO A 1 192 ? 15.423 -9.868 -8.815 1.00 98.81 192 PRO A CA 1
ATOM 1476 C C . PRO A 1 192 ? 13.988 -9.324 -8.794 1.00 98.81 192 PRO A C 1
ATOM 1478 O O . PRO A 1 192 ? 13.386 -9.045 -9.832 1.00 98.81 192 PRO A O 1
ATOM 1481 N N . VAL A 1 193 ? 13.427 -9.188 -7.589 1.00 98.88 193 VAL A N 1
ATOM 1482 C CA . VAL A 1 193 ? 12.049 -8.720 -7.401 1.00 98.88 193 VAL A CA 1
ATOM 1483 C C . VAL A 1 193 ? 11.956 -7.592 -6.381 1.00 98.88 193 VAL A C 1
ATOM 1485 O O . VAL A 1 193 ? 12.626 -7.626 -5.346 1.00 98.88 193 VAL A O 1
ATOM 1488 N N . THR A 1 194 ? 11.057 -6.646 -6.641 1.00 98.88 194 THR A N 1
ATOM 1489 C CA . THR A 1 194 ? 10.518 -5.714 -5.642 1.00 98.88 194 THR A CA 1
ATOM 1490 C C . THR A 1 194 ? 9.071 -6.105 -5.370 1.00 98.88 194 THR A C 1
ATOM 1492 O O . THR A 1 194 ? 8.262 -6.154 -6.294 1.00 98.88 194 THR A O 1
ATOM 1495 N N . LEU A 1 195 ? 8.743 -6.414 -4.114 1.00 98.69 195 LEU A N 1
ATOM 1496 C CA . LEU A 1 195 ? 7.404 -6.846 -3.711 1.00 98.69 195 LEU A CA 1
ATOM 1497 C C . LEU A 1 195 ? 6.828 -5.856 -2.699 1.00 98.69 195 LEU A C 1
ATOM 1499 O O . LEU A 1 195 ? 7.185 -5.901 -1.521 1.00 98.69 195 LEU A O 1
ATOM 1503 N N . GLU A 1 196 ? 5.922 -5.000 -3.162 1.00 98.31 196 GLU A N 1
ATOM 1504 C CA . GLU A 1 196 ? 5.168 -4.065 -2.326 1.00 98.31 196 GLU A CA 1
ATOM 1505 C C . GLU A 1 196 ? 3.862 -4.737 -1.892 1.00 98.31 196 GLU A C 1
ATOM 1507 O O . GLU A 1 196 ? 2.892 -4.846 -2.649 1.00 98.31 196 GLU A O 1
ATOM 1512 N N . LEU A 1 197 ? 3.869 -5.282 -0.676 1.00 97.69 197 LEU A N 1
ATOM 1513 C CA . LEU A 1 197 ? 2.786 -6.112 -0.150 1.00 97.69 197 LEU A CA 1
ATOM 1514 C C . LEU A 1 197 ? 2.005 -5.395 0.956 1.00 97.69 197 LEU A C 1
ATOM 1516 O O . LEU A 1 197 ? 2.397 -4.339 1.442 1.00 97.69 197 LEU A O 1
ATOM 1520 N N . GLY A 1 198 ? 0.881 -5.985 1.349 1.00 94.19 198 GLY A N 1
ATOM 1521 C CA . GLY A 1 198 ? 0.045 -5.480 2.434 1.00 94.19 198 GLY A CA 1
ATOM 1522 C C . GLY A 1 198 ? 0.436 -5.991 3.822 1.00 94.19 198 GLY A C 1
ATOM 1523 O O . GLY A 1 198 ? 1.524 -6.522 4.067 1.00 94.19 198 GLY A O 1
ATOM 1524 N N . GLY A 1 199 ? -0.509 -5.847 4.742 1.00 95.12 199 GLY A N 1
ATOM 1525 C CA . GLY A 1 199 ? -0.408 -6.283 6.131 1.00 95.12 199 GLY A CA 1
ATOM 1526 C C . GLY A 1 199 ? -1.275 -5.410 7.032 1.00 95.12 199 GLY A C 1
ATOM 1527 O O . GLY A 1 199 ? -1.746 -4.352 6.633 1.00 95.12 199 GLY A O 1
ATOM 1528 N N . LYS A 1 200 ? -1.488 -5.830 8.280 1.00 98.38 200 LYS A N 1
ATOM 1529 C CA . LYS A 1 200 ? -2.303 -5.049 9.222 1.00 98.38 200 LYS A CA 1
ATOM 1530 C C . LYS A 1 200 ? -1.454 -3.960 9.871 1.00 98.38 200 LYS A C 1
ATOM 1532 O O . LYS A 1 200 ? -0.792 -4.231 10.869 1.00 98.38 200 LYS A O 1
ATOM 1537 N N . SER A 1 201 ? -1.456 -2.755 9.305 1.00 98.00 201 SER A N 1
ATOM 1538 C CA . SER A 1 201 ? -0.701 -1.606 9.825 1.00 98.00 201 SER A CA 1
ATOM 1539 C C . SER A 1 201 ? -1.280 -1.114 11.166 1.00 98.00 201 SER A C 1
ATOM 1541 O O . SER A 1 201 ? -2.376 -0.550 11.179 1.00 98.00 201 SER A O 1
ATOM 1543 N N . PRO A 1 202 ? -0.597 -1.327 12.311 1.00 97.62 202 PRO A N 1
ATOM 1544 C CA . PRO A 1 202 ? -1.121 -0.969 13.625 1.00 97.62 202 PRO A CA 1
ATOM 1545 C C . PRO A 1 202 ? -1.067 0.535 13.875 1.00 97.62 202 PRO A C 1
ATOM 1547 O O . PRO A 1 202 ? -0.120 1.212 13.468 1.00 97.62 202 PRO A O 1
ATOM 1550 N N . CYS A 1 203 ? -2.027 1.033 14.650 1.00 97.69 203 CYS A N 1
ATOM 1551 C CA . CYS A 1 203 ? -2.046 2.402 15.145 1.00 97.69 203 CYS A CA 1
ATOM 1552 C C . CYS A 1 203 ? -2.143 2.432 16.675 1.00 97.69 203 CYS A C 1
ATOM 1554 O O . CYS A 1 203 ? -3.218 2.235 17.239 1.00 97.69 203 CYS A O 1
ATOM 1556 N N . TYR A 1 204 ? -1.026 2.681 17.359 1.00 96.38 204 TYR A N 1
ATOM 1557 C CA . TYR A 1 204 ? -1.015 2.839 18.813 1.00 96.38 204 TYR A CA 1
ATOM 1558 C C . TYR A 1 204 ? -1.342 4.281 19.215 1.00 96.38 204 TYR A C 1
ATOM 1560 O O . TYR A 1 204 ? -0.728 5.227 18.711 1.00 96.38 204 TYR A O 1
ATOM 1568 N N . ILE A 1 205 ? -2.277 4.437 20.150 1.00 95.62 205 ILE A N 1
ATOM 1569 C CA . ILE A 1 205 ? -2.653 5.722 20.742 1.00 95.62 205 ILE A CA 1
ATOM 1570 C C . ILE A 1 205 ? -2.300 5.689 22.226 1.00 95.62 205 ILE A C 1
ATOM 1572 O O . ILE A 1 205 ? -2.862 4.911 23.000 1.00 95.62 205 ILE A O 1
ATOM 1576 N N . ASP A 1 206 ? -1.350 6.538 22.602 1.00 92.31 206 ASP A N 1
ATOM 1577 C CA . ASP A 1 206 ? -0.924 6.730 23.981 1.00 92.31 206 ASP A CA 1
ATOM 1578 C C . ASP A 1 206 ? -1.943 7.565 24.768 1.00 92.31 206 ASP A C 1
ATOM 1580 O O . ASP A 1 206 ? -2.686 8.365 24.198 1.00 92.31 206 ASP A O 1
ATOM 1584 N N . ARG A 1 207 ? -1.956 7.424 26.096 1.00 89.88 207 ARG A N 1
ATOM 1585 C CA . ARG A 1 207 ? -2.816 8.248 26.962 1.00 89.88 207 ARG A CA 1
ATOM 1586 C C . ARG A 1 207 ? -2.400 9.716 26.932 1.00 89.88 207 ARG A C 1
ATOM 1588 O O . ARG A 1 207 ? -3.248 10.599 26.979 1.00 89.88 207 ARG A O 1
ATOM 1595 N N . ASP A 1 208 ? -1.096 9.960 26.864 1.00 88.81 208 ASP A N 1
ATOM 1596 C CA . ASP A 1 208 ? -0.523 11.293 26.721 1.00 88.81 208 ASP A CA 1
ATOM 1597 C C . ASP A 1 208 ? -0.485 11.688 25.238 1.00 88.81 208 ASP A C 1
ATOM 1599 O O . ASP A 1 208 ? 0.566 11.652 24.600 1.00 88.81 208 ASP A O 1
ATOM 1603 N N . CYS A 1 209 ? -1.643 11.984 24.645 1.00 91.88 209 CYS A N 1
ATOM 1604 C CA . CYS A 1 209 ? -1.732 12.530 23.293 1.00 91.88 209 CYS A CA 1
ATOM 1605 C C . CYS A 1 209 ? -2.945 13.452 23.119 1.00 91.88 209 CYS A C 1
ATOM 1607 O O . CYS A 1 209 ? -3.963 13.307 23.796 1.00 91.88 209 CYS A O 1
ATOM 1609 N N . ASP A 1 210 ? -2.847 14.374 22.164 1.00 95.75 210 ASP A N 1
ATOM 1610 C CA . ASP A 1 210 ? -3.985 15.131 21.657 1.00 95.75 210 ASP A CA 1
ATOM 1611 C C . ASP A 1 210 ? -4.894 14.202 20.837 1.00 95.75 210 ASP A C 1
ATOM 1613 O O . ASP A 1 210 ? -4.621 13.879 19.673 1.00 95.75 210 ASP A O 1
ATOM 1617 N N . LEU A 1 211 ? -5.972 13.740 21.475 1.00 96.88 211 LEU A N 1
ATOM 1618 C CA . LEU A 1 211 ? -6.928 12.824 20.862 1.00 96.88 211 LEU A CA 1
ATOM 1619 C C . LEU A 1 211 ? -7.730 13.466 19.728 1.00 96.88 211 LEU A C 1
ATOM 1621 O O . LEU A 1 211 ? -8.155 12.729 18.840 1.00 96.88 211 LEU A O 1
ATOM 1625 N N . ASP A 1 212 ? -7.947 14.783 19.730 1.00 97.69 212 ASP A N 1
ATOM 1626 C CA . ASP A 1 212 ? -8.665 15.465 18.646 1.00 97.69 212 ASP A CA 1
ATOM 1627 C C . ASP A 1 212 ? -7.846 15.398 17.360 1.00 97.69 212 ASP A C 1
ATOM 1629 O O . ASP A 1 212 ? -8.311 14.900 16.329 1.00 97.69 212 ASP A O 1
ATOM 1633 N N . VAL A 1 213 ? -6.573 15.784 17.450 1.00 97.81 213 VAL A N 1
ATOM 1634 C CA . VAL A 1 213 ? -5.642 15.719 16.320 1.00 97.81 213 VAL A CA 1
ATOM 1635 C C . VAL A 1 213 ? -5.401 14.272 15.884 1.00 97.81 213 VAL A C 1
ATOM 1637 O O . VAL A 1 213 ? -5.395 13.982 14.682 1.00 97.81 213 VAL A O 1
ATOM 1640 N N . ALA A 1 214 ? -5.210 13.354 16.836 1.00 97.75 214 ALA A N 1
ATOM 1641 C CA . ALA A 1 214 ? -4.968 11.946 16.533 1.00 97.75 214 ALA A CA 1
ATOM 1642 C C . ALA A 1 214 ? -6.159 11.309 15.805 1.00 97.75 214 ALA A C 1
ATOM 1644 O O . ALA A 1 214 ? -5.987 10.754 14.718 1.00 97.75 214 ALA A O 1
ATOM 1645 N N . CYS A 1 215 ? -7.369 11.433 16.355 1.00 98.62 215 CYS A N 1
ATOM 1646 C CA . CYS A 1 215 ? -8.572 10.837 15.774 1.00 98.62 215 CYS A CA 1
ATOM 1647 C C . CYS A 1 215 ? -8.886 11.423 14.399 1.00 98.62 215 CYS A C 1
ATOM 1649 O O . CYS A 1 215 ? -9.231 10.664 13.493 1.00 98.62 215 CYS A O 1
ATOM 1651 N N . ARG A 1 216 ? -8.687 12.735 14.207 1.00 98.75 216 ARG A N 1
ATOM 1652 C CA . ARG A 1 216 ? -8.889 13.375 12.905 1.00 98.75 216 ARG A CA 1
ATOM 1653 C C . ARG A 1 216 ? -7.963 12.801 11.828 1.00 98.75 216 ARG A C 1
ATOM 1655 O O . ARG A 1 216 ? -8.410 12.449 10.736 1.00 98.75 216 ARG A O 1
ATOM 1662 N N . ARG A 1 217 ? -6.671 12.666 12.145 1.00 98.69 217 ARG A N 1
ATOM 1663 C CA . ARG A 1 217 ? -5.653 12.099 11.238 1.00 98.69 217 ARG A CA 1
ATOM 1664 C C . ARG A 1 217 ? -5.904 10.619 10.945 1.00 98.69 217 ARG A C 1
ATOM 1666 O O . ARG A 1 217 ? -5.772 10.194 9.799 1.00 98.69 217 ARG A O 1
ATOM 1673 N N . ILE A 1 218 ? -6.288 9.845 11.962 1.00 98.75 218 ILE A N 1
ATOM 1674 C CA . ILE A 1 218 ? -6.623 8.424 11.808 1.00 98.75 218 ILE A CA 1
ATOM 1675 C C . ILE A 1 218 ? -7.864 8.256 10.933 1.00 98.75 218 ILE A C 1
ATOM 1677 O O . ILE A 1 218 ? -7.840 7.427 10.030 1.00 98.75 218 ILE A O 1
ATOM 1681 N N . ALA A 1 219 ? -8.920 9.042 11.158 1.00 98.81 219 ALA A N 1
ATOM 1682 C CA . ALA A 1 219 ? -10.138 8.985 10.354 1.00 98.81 219 ALA A CA 1
ATOM 1683 C C . ALA A 1 219 ? -9.849 9.285 8.876 1.00 98.81 219 ALA A C 1
ATOM 1685 O O . ALA A 1 219 ? -10.282 8.528 8.011 1.00 98.81 219 ALA A O 1
ATOM 1686 N N . TRP A 1 220 ? -9.052 10.323 8.592 1.00 98.62 220 TRP A N 1
ATOM 1687 C CA . TRP A 1 220 ? -8.628 10.647 7.227 1.00 98.62 220 TRP A CA 1
ATOM 1688 C C . TRP A 1 220 ? -7.899 9.468 6.572 1.00 98.62 220 TRP A C 1
ATOM 1690 O O . TRP A 1 220 ? -8.317 8.990 5.520 1.00 98.62 220 TRP A O 1
ATOM 1700 N N . GLY A 1 221 ? -6.864 8.935 7.229 1.00 97.81 221 GLY A N 1
ATOM 1701 C CA . GLY A 1 221 ? -6.087 7.821 6.681 1.00 97.81 221 GLY A CA 1
ATOM 1702 C C . GLY A 1 221 ? -6.877 6.512 6.581 1.00 97.81 221 GLY A C 1
ATOM 1703 O O . GLY A 1 221 ? -6.622 5.709 5.687 1.00 97.81 221 GLY A O 1
ATOM 1704 N N . LYS A 1 222 ? -7.834 6.275 7.487 1.00 98.75 222 LYS A N 1
ATOM 1705 C CA . LYS A 1 222 ? -8.652 5.057 7.500 1.00 98.75 222 LYS A CA 1
ATOM 1706 C C . LYS A 1 222 ? -9.709 5.055 6.407 1.00 98.75 222 LYS A C 1
ATOM 1708 O O . LYS A 1 222 ? -9.975 4.004 5.833 1.00 98.75 222 LYS A O 1
ATOM 1713 N N . TYR A 1 223 ? -10.379 6.184 6.208 1.00 98.69 223 TYR A N 1
ATOM 1714 C CA . TYR A 1 223 ? -11.583 6.239 5.384 1.00 98.69 223 TYR A CA 1
ATOM 1715 C C . TYR A 1 223 ? -11.330 6.785 3.981 1.00 98.69 223 TYR A C 1
ATOM 1717 O O . TYR A 1 223 ? -12.168 6.553 3.114 1.00 98.69 223 TYR A O 1
ATOM 1725 N N . MET A 1 224 ? -10.158 7.381 3.724 1.00 96.88 224 MET A N 1
ATOM 1726 C CA . MET A 1 224 ? -9.666 7.617 2.365 1.00 96.88 224 MET A CA 1
ATOM 1727 C C . MET A 1 224 ? -9.747 6.331 1.533 1.00 96.88 224 MET A C 1
ATOM 1729 O O . MET A 1 224 ? -9.290 5.272 1.973 1.00 96.88 224 MET A O 1
ATOM 1733 N N . ASN A 1 225 ? -10.308 6.424 0.325 1.00 96.88 225 ASN A N 1
ATOM 1734 C CA . ASN A 1 225 ? -10.477 5.298 -0.595 1.00 96.88 225 ASN A CA 1
ATOM 1735 C C . ASN A 1 225 ? -11.271 4.125 0.014 1.00 96.88 225 ASN A C 1
ATOM 1737 O O . ASN A 1 225 ? -11.012 2.951 -0.280 1.00 96.88 225 ASN A O 1
ATOM 1741 N N . CYS A 1 226 ? -12.193 4.425 0.932 1.00 97.75 226 CYS A N 1
ATOM 1742 C CA . CYS A 1 226 ? -12.853 3.451 1.808 1.00 97.75 226 CYS A CA 1
ATOM 1743 C C . CYS A 1 226 ? -11.883 2.518 2.557 1.00 97.75 226 CYS A C 1
ATOM 1745 O O . CYS A 1 226 ? -12.204 1.354 2.785 1.00 97.75 226 CYS A O 1
ATOM 1747 N N . GLY A 1 227 ? -10.682 2.973 2.911 1.00 98.00 227 GLY A N 1
ATOM 1748 C CA . GLY A 1 227 ? -9.676 2.151 3.590 1.00 98.00 227 GLY A CA 1
ATOM 1749 C C . GLY A 1 227 ? -9.048 1.060 2.724 1.00 98.00 227 GLY A C 1
ATOM 1750 O O . GLY A 1 227 ? -8.387 0.166 3.257 1.00 98.00 227 GLY A O 1
ATOM 1751 N N . GLN A 1 228 ? -9.237 1.109 1.401 1.00 98.44 228 GLN A N 1
ATOM 1752 C CA . GLN A 1 228 ? -8.603 0.210 0.430 1.00 98.44 228 GLN A CA 1
ATOM 1753 C C . GLN A 1 228 ? -7.163 0.673 0.144 1.00 98.44 228 GLN A C 1
ATOM 1755 O O . GLN A 1 228 ? -6.794 0.999 -0.985 1.00 98.44 228 GLN A O 1
ATOM 1760 N N . THR A 1 229 ?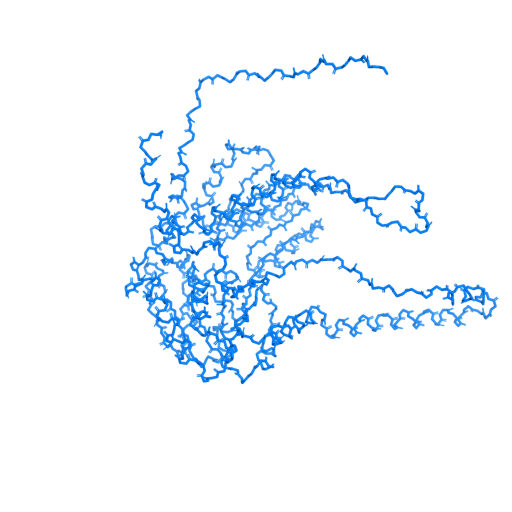 -6.340 0.742 1.188 1.00 98.00 229 THR A N 1
ATOM 1761 C CA . THR A 1 229 ? -4.995 1.329 1.138 1.00 98.00 229 THR A CA 1
ATOM 1762 C C . THR A 1 229 ? -4.045 0.503 1.996 1.00 98.00 229 THR A C 1
ATOM 1764 O O . THR A 1 229 ? -4.306 0.305 3.177 1.00 98.00 229 THR A O 1
ATOM 1767 N N . CYS A 1 230 ? -2.919 0.050 1.430 1.00 95.81 230 CYS A N 1
ATOM 1768 C CA . CYS A 1 230 ? -1.958 -0.834 2.119 1.00 95.81 230 CYS A CA 1
ATOM 1769 C C . CYS A 1 230 ? -1.348 -0.190 3.380 1.00 95.81 230 CYS A C 1
ATOM 1771 O O . CYS A 1 230 ? -0.947 -0.869 4.323 1.00 95.81 230 CYS A O 1
ATOM 1773 N N . ILE A 1 231 ? -1.278 1.143 3.389 1.00 97.31 231 ILE A N 1
ATOM 1774 C CA . ILE A 1 231 ? -0.804 1.954 4.515 1.00 97.31 231 ILE A CA 1
ATOM 1775 C C . ILE A 1 231 ? -1.956 2.560 5.336 1.00 97.31 231 ILE A C 1
ATOM 1777 O O . ILE A 1 231 ? -1.719 3.429 6.162 1.00 97.31 231 ILE A O 1
ATOM 1781 N N . ALA A 1 232 ? -3.215 2.156 5.143 1.00 98.19 232 ALA A N 1
ATOM 1782 C CA . ALA A 1 232 ? -4.274 2.614 6.044 1.00 98.19 232 ALA A CA 1
ATOM 1783 C C . ALA A 1 232 ? -3.996 2.113 7.475 1.00 98.19 232 ALA A C 1
ATOM 1785 O O . ALA A 1 232 ? -3.519 0.986 7.637 1.00 98.19 232 ALA A O 1
ATOM 1786 N N . PRO A 1 233 ? -4.323 2.887 8.527 1.00 98.50 233 PRO A N 1
ATOM 1787 C CA . PRO A 1 233 ? -4.354 2.353 9.883 1.00 98.50 233 PRO A CA 1
ATOM 1788 C C . PRO A 1 233 ? -5.388 1.223 9.925 1.00 98.50 233 PRO A C 1
ATOM 1790 O O . PRO A 1 233 ? -6.591 1.448 9.818 1.00 98.50 233 PRO A O 1
ATOM 1793 N N . ASP A 1 234 ? -4.929 -0.018 10.021 1.00 98.81 234 ASP A N 1
ATOM 1794 C CA . ASP A 1 234 ? -5.807 -1.176 9.896 1.00 98.81 234 ASP A CA 1
ATOM 1795 C C . ASP A 1 234 ? -6.627 -1.359 11.181 1.00 98.81 234 ASP A C 1
ATOM 1797 O O . ASP A 1 234 ? -7.843 -1.528 11.110 1.00 98.81 234 ASP A O 1
ATOM 1801 N N . TYR A 1 235 ? -5.980 -1.202 12.342 1.00 98.88 235 TYR A N 1
ATOM 1802 C CA . TYR A 1 235 ? -6.589 -1.292 13.671 1.00 98.88 235 TYR A CA 1
ATOM 1803 C C . TYR A 1 235 ? -5.918 -0.353 14.684 1.00 98.88 235 TYR A C 1
ATOM 1805 O O . TYR A 1 235 ? -4.748 0.017 14.536 1.00 98.88 235 TYR A O 1
ATOM 1813 N N . ILE A 1 236 ? -6.655 0.000 15.739 1.00 98.81 236 ILE A N 1
ATOM 1814 C CA . ILE A 1 236 ? -6.163 0.797 16.867 1.00 98.81 236 ILE A CA 1
ATOM 1815 C C . ILE A 1 236 ? -5.783 -0.112 18.038 1.00 98.81 236 ILE A C 1
ATOM 1817 O O . ILE A 1 236 ? -6.512 -1.043 18.380 1.00 98.81 236 ILE A O 1
ATOM 1821 N N . LEU A 1 237 ? -4.667 0.217 18.687 1.00 98.44 237 LEU A N 1
ATOM 1822 C CA . LEU A 1 237 ? -4.290 -0.268 20.012 1.00 98.44 237 LEU A CA 1
ATOM 1823 C C . LEU A 1 237 ? -4.298 0.912 20.979 1.00 98.44 237 LEU A C 1
ATOM 1825 O O . LEU A 1 237 ? -3.578 1.888 20.771 1.00 98.44 237 LEU A O 1
ATOM 1829 N N . CYS A 1 238 ? -5.095 0.835 22.036 1.00 97.19 238 CYS A N 1
ATOM 1830 C CA . CYS A 1 238 ? -5.146 1.882 23.050 1.00 97.19 238 CYS A CA 1
ATOM 1831 C C . CYS A 1 238 ? -5.562 1.317 24.404 1.00 97.19 238 CYS A C 1
ATOM 1833 O O . CYS A 1 238 ? -6.082 0.205 24.504 1.00 97.19 238 CYS A O 1
ATOM 1835 N N . GLU A 1 239 ? -5.397 2.112 25.454 1.00 96.06 239 GLU A N 1
ATOM 1836 C CA . GLU A 1 239 ? -5.955 1.757 26.752 1.00 96.06 239 GLU A CA 1
ATOM 1837 C C . GLU A 1 239 ? -7.491 1.737 26.740 1.00 96.06 239 GLU A C 1
ATOM 1839 O O . GLU A 1 239 ? -8.109 2.583 26.082 1.00 96.06 239 GLU A O 1
ATOM 1844 N N . PRO A 1 240 ? -8.137 0.827 27.503 1.00 97.19 240 PRO A N 1
ATOM 1845 C CA . PRO A 1 240 ? -9.596 0.716 27.536 1.00 97.19 240 PRO A CA 1
ATOM 1846 C C . PRO A 1 240 ? -10.317 2.036 27.843 1.00 97.19 240 PRO A C 1
ATOM 1848 O O . PRO A 1 240 ? -11.373 2.303 27.276 1.00 97.19 240 PRO A O 1
ATOM 1851 N N . SER A 1 241 ? -9.738 2.887 28.699 1.00 96.88 241 SER A N 1
ATOM 1852 C CA . SER A 1 241 ? -10.316 4.178 29.098 1.00 96.88 241 SER A CA 1
ATOM 1853 C C . SER A 1 241 ? -10.394 5.211 27.969 1.00 96.88 241 SER A C 1
ATOM 1855 O O . SER A 1 241 ? -11.120 6.196 28.102 1.00 96.88 241 SER A O 1
ATOM 1857 N N . LEU A 1 242 ? -9.654 5.018 26.871 1.00 97.06 242 LEU A N 1
ATOM 1858 C CA . LEU A 1 242 ? -9.647 5.937 25.729 1.00 97.06 242 LEU A CA 1
ATOM 1859 C C . LEU A 1 242 ? -10.708 5.585 24.679 1.00 97.06 242 LEU A C 1
ATOM 1861 O O . LEU A 1 242 ? -11.084 6.456 23.897 1.00 97.06 242 LEU A O 1
ATOM 1865 N N . GLN A 1 243 ? -11.224 4.347 24.672 1.00 97.38 243 GLN A N 1
ATOM 1866 C CA . GLN A 1 243 ? -12.096 3.837 23.604 1.00 97.38 243 GLN A CA 1
ATOM 1867 C C . GLN A 1 243 ? -13.290 4.752 23.316 1.00 97.38 243 GLN A C 1
ATOM 1869 O O . GLN A 1 243 ? -13.486 5.158 22.174 1.00 97.38 243 GLN A O 1
ATOM 1874 N N . SER A 1 244 ? -14.063 5.125 24.340 1.00 97.94 244 SER A N 1
ATOM 1875 C CA . SER A 1 244 ? -15.263 5.951 24.151 1.00 97.94 244 SER A CA 1
ATOM 1876 C C . SER A 1 244 ? -14.943 7.330 23.569 1.00 97.94 244 SER A C 1
ATOM 1878 O O . SER A 1 244 ? -15.692 7.834 22.736 1.00 97.94 244 SER A O 1
ATOM 1880 N N . GLN A 1 245 ? -13.818 7.930 23.973 1.00 98.25 245 GLN A N 1
ATOM 1881 C CA . GLN A 1 245 ? -13.383 9.234 23.464 1.00 98.25 245 GLN A CA 1
ATOM 1882 C C . GLN A 1 245 ? -12.924 9.133 22.007 1.00 98.25 245 GLN A C 1
ATOM 1884 O O . GLN A 1 245 ? -13.278 9.986 21.198 1.00 98.25 245 GLN A O 1
ATOM 1889 N N . ILE A 1 246 ? -12.190 8.070 21.664 1.00 98.69 246 ILE A N 1
ATOM 1890 C CA . ILE A 1 246 ? -11.749 7.794 20.292 1.00 98.69 246 ILE A CA 1
ATOM 1891 C C . ILE A 1 246 ? -12.957 7.606 19.371 1.00 98.69 246 ILE A C 1
ATOM 1893 O O . ILE A 1 246 ? -13.038 8.250 18.327 1.00 98.69 246 ILE A O 1
ATOM 1897 N N . VAL A 1 247 ? -13.925 6.772 19.770 1.00 98.81 247 VAL A N 1
ATOM 1898 C CA . VAL A 1 247 ? -15.158 6.543 18.998 1.00 98.81 247 VAL A CA 1
ATOM 1899 C C . VAL A 1 247 ? -15.882 7.861 18.734 1.00 98.81 247 VAL A C 1
ATOM 1901 O O . VAL A 1 247 ? -16.243 8.138 17.591 1.00 98.81 247 VAL A O 1
ATOM 1904 N N . GLN A 1 248 ? -16.065 8.684 19.771 1.00 98.75 248 GLN A N 1
ATOM 1905 C CA . GLN A 1 248 ? -16.787 9.946 19.648 1.00 98.75 248 GLN A CA 1
ATOM 1906 C C . GLN A 1 248 ? -16.076 10.929 18.705 1.00 98.75 248 GLN A C 1
ATOM 1908 O O . GLN A 1 248 ? -16.709 11.448 17.788 1.00 98.75 248 GLN A O 1
ATOM 1913 N N . LYS A 1 249 ? -14.763 11.129 18.863 1.00 98.75 249 LYS A N 1
ATOM 1914 C CA . LYS A 1 249 ? -13.987 12.071 18.036 1.00 98.75 249 LYS A CA 1
ATOM 1915 C C . LYS A 1 249 ? -13.869 11.617 16.579 1.00 98.75 249 LYS A C 1
ATOM 1917 O O . LYS A 1 249 ? -13.959 12.436 15.664 1.00 98.75 249 LYS A O 1
ATOM 1922 N N . ILE A 1 250 ? -13.712 10.311 16.334 1.00 98.81 250 ILE A N 1
ATOM 1923 C CA . ILE A 1 250 ? -13.726 9.770 14.965 1.00 98.81 250 ILE A CA 1
ATOM 1924 C C . ILE A 1 250 ? -15.116 9.940 14.345 1.00 98.81 250 ILE A C 1
ATOM 1926 O O . ILE A 1 250 ? -15.202 10.350 13.192 1.00 98.81 250 ILE A O 1
ATOM 1930 N N . LYS A 1 251 ? -16.200 9.686 15.087 1.00 98.62 251 LYS A N 1
ATOM 1931 C CA . LYS A 1 251 ? -17.572 9.916 14.608 1.00 98.62 251 LYS A CA 1
ATOM 1932 C C . LYS A 1 251 ? -17.809 11.382 14.227 1.00 98.62 251 LYS A C 1
ATOM 1934 O O . LYS A 1 251 ? -18.370 11.650 13.168 1.00 98.62 251 LYS A O 1
ATOM 1939 N N . GLU A 1 252 ? -17.379 12.319 15.069 1.00 98.69 252 GLU A N 1
ATOM 1940 C CA . GLU A 1 252 ? -17.464 13.760 14.790 1.00 98.69 252 GLU A CA 1
ATOM 1941 C C . GLU A 1 252 ? -16.671 14.133 13.536 1.00 98.69 252 GLU A C 1
ATOM 1943 O O . GLU A 1 252 ? -17.196 14.818 12.661 1.00 98.69 252 GLU A O 1
ATOM 1948 N N . THR A 1 253 ? -15.456 13.597 13.395 1.00 98.81 253 THR A N 1
ATOM 1949 C CA . THR A 1 253 ? -14.630 13.812 12.200 1.00 98.81 253 THR A CA 1
ATOM 1950 C C . THR A 1 253 ? -15.283 13.233 10.942 1.00 98.81 253 THR A C 1
ATOM 1952 O O . THR A 1 253 ? -15.294 13.880 9.902 1.00 98.81 253 THR A O 1
ATOM 1955 N N . VAL A 1 254 ? -15.849 12.024 11.012 1.00 98.62 254 VAL A N 1
ATOM 1956 C CA . VAL A 1 254 ? -16.547 11.393 9.878 1.00 98.62 254 VAL A CA 1
ATOM 1957 C C . VAL A 1 254 ? -17.710 12.265 9.411 1.00 98.62 254 VAL A C 1
ATOM 1959 O O . VAL A 1 254 ? -17.876 12.462 8.209 1.00 98.62 254 VAL A O 1
ATOM 1962 N N . LYS A 1 255 ? -18.481 12.821 10.350 1.00 98.31 255 LYS A N 1
ATOM 1963 C CA . LYS A 1 255 ? -19.562 13.757 10.037 1.00 98.31 255 LYS A CA 1
ATOM 1964 C C . LYS A 1 255 ? -19.042 15.060 9.424 1.00 98.31 255 LYS A C 1
ATOM 1966 O O . LYS A 1 255 ? -19.681 15.591 8.524 1.00 98.31 255 LYS A O 1
ATOM 1971 N N . GLU A 1 256 ? -17.907 15.579 9.888 1.00 98.56 256 GLU A N 1
ATOM 1972 C CA . GLU A 1 256 ? -17.277 16.761 9.285 1.00 98.56 256 GLU A CA 1
ATOM 1973 C C . GLU A 1 256 ? -16.820 16.490 7.844 1.00 98.56 256 GLU A C 1
ATOM 1975 O O . GLU A 1 256 ? -17.065 17.309 6.965 1.00 98.56 256 GLU A O 1
ATOM 1980 N N . PHE A 1 257 ? -16.187 15.342 7.591 1.00 98.12 257 PHE A N 1
ATOM 1981 C CA . PHE A 1 257 ? -15.647 14.997 6.273 1.00 98.12 257 PHE A CA 1
ATOM 1982 C C . PHE A 1 257 ? -16.723 14.650 5.251 1.00 98.12 257 PHE A C 1
ATOM 1984 O O . PHE A 1 257 ? -16.610 15.038 4.094 1.00 98.12 257 PHE A O 1
ATOM 1991 N N . TYR A 1 258 ? -17.747 13.904 5.661 1.00 97.88 258 TYR A N 1
ATOM 1992 C CA . TYR A 1 258 ? -18.682 13.279 4.725 1.00 97.88 258 TYR A CA 1
ATOM 1993 C C . TYR A 1 258 ? -20.139 13.715 4.928 1.00 97.88 258 TYR A C 1
ATOM 1995 O O . TYR A 1 258 ? -21.031 13.242 4.225 1.00 97.88 258 TYR A O 1
ATOM 2003 N N . GLY A 1 259 ? -20.399 14.621 5.872 1.00 97.50 259 GLY A N 1
ATOM 2004 C CA . GLY A 1 259 ? -21.741 15.084 6.210 1.00 97.50 259 GLY A CA 1
ATOM 2005 C C . GLY A 1 259 ? -22.574 14.053 6.978 1.00 97.50 259 GLY A C 1
ATOM 2006 O O . GLY A 1 259 ? -22.094 13.006 7.411 1.00 97.50 259 GLY A O 1
ATOM 2007 N N . GLU A 1 260 ? -23.859 14.366 7.161 1.00 94.94 260 GLU A N 1
ATOM 2008 C CA . GLU A 1 260 ? -24.815 13.481 7.850 1.00 94.94 260 GLU A CA 1
ATOM 2009 C C . GLU A 1 260 ? -25.200 12.269 6.991 1.00 94.94 260 GLU A C 1
ATOM 2011 O O . GLU A 1 260 ? -25.343 11.158 7.500 1.00 94.94 260 GLU A O 1
ATOM 2016 N N . ASN A 1 261 ? -25.354 12.472 5.677 1.00 94.88 261 ASN A N 1
ATOM 2017 C CA . ASN A 1 261 ? -25.672 11.413 4.726 1.00 94.88 261 ASN A CA 1
ATOM 2018 C C . ASN A 1 261 ? -24.421 10.992 3.947 1.00 94.88 261 ASN A C 1
ATOM 2020 O O . ASN A 1 261 ? -24.223 11.360 2.791 1.00 94.88 261 ASN A O 1
ATOM 2024 N N . ILE A 1 262 ? -23.585 10.179 4.591 1.00 96.69 262 ILE A N 1
ATOM 2025 C CA . ILE A 1 262 ? -22.287 9.728 4.060 1.00 96.69 262 ILE A CA 1
ATOM 2026 C C . ILE A 1 262 ? -22.432 9.040 2.689 1.00 96.69 262 ILE A C 1
ATOM 2028 O O . ILE A 1 262 ? -21.535 9.125 1.855 1.00 96.69 262 ILE A O 1
ATOM 2032 N N . LYS A 1 263 ? -23.564 8.369 2.423 1.00 94.00 263 LYS A N 1
ATOM 2033 C CA . LYS A 1 263 ? -23.833 7.726 1.124 1.00 94.00 263 LYS A CA 1
ATOM 2034 C C . LYS A 1 263 ? -23.843 8.721 -0.040 1.00 94.00 263 LYS A C 1
ATOM 2036 O O . LYS A 1 263 ? -23.493 8.330 -1.151 1.00 94.00 263 LYS A O 1
ATOM 2041 N N . GLU A 1 264 ? -24.239 9.967 0.202 1.00 92.88 264 GLU A N 1
ATOM 2042 C CA . GLU A 1 264 ? -24.311 11.033 -0.807 1.00 92.88 264 GLU A CA 1
ATOM 2043 C C . GLU A 1 264 ? -23.022 11.856 -0.901 1.00 92.88 264 GLU A C 1
ATOM 2045 O O . GLU A 1 264 ? -22.895 12.678 -1.806 1.00 92.88 264 GLU A O 1
ATOM 2050 N N . SER A 1 265 ? -22.058 11.640 0.001 1.00 95.62 265 SER A N 1
ATOM 2051 C CA . SER A 1 265 ? -20.794 12.371 -0.033 1.00 95.62 265 SER A CA 1
ATOM 2052 C C . SER A 1 265 ? -20.022 12.060 -1.323 1.00 95.62 265 SER A C 1
ATOM 2054 O O . SER A 1 265 ? -19.762 10.883 -1.602 1.00 95.62 265 SER A O 1
ATOM 2056 N N . PRO A 1 266 ? -19.607 13.085 -2.091 1.00 92.19 266 PRO A N 1
ATOM 2057 C CA . PRO A 1 266 ? -18.772 12.888 -3.274 1.00 92.19 266 PRO A CA 1
ATOM 2058 C C . PRO A 1 266 ? -17.349 12.435 -2.914 1.00 92.19 266 PRO A C 1
ATOM 2060 O O . PRO A 1 266 ? -16.651 11.879 -3.760 1.00 92.19 266 PRO A O 1
ATOM 2063 N N . ASP A 1 267 ? -16.933 12.642 -1.664 1.00 94.19 267 ASP A N 1
ATOM 2064 C CA . ASP A 1 267 ? -15.581 12.368 -1.174 1.00 94.19 267 ASP A CA 1
ATOM 2065 C C . ASP A 1 267 ? -15.452 10.994 -0.506 1.00 94.19 267 ASP A C 1
ATOM 2067 O O . ASP A 1 267 ? -14.383 10.657 0.005 1.00 94.19 267 ASP A O 1
ATOM 2071 N N . TYR A 1 268 ? -16.530 10.202 -0.498 1.00 96.38 268 TYR A N 1
ATOM 2072 C CA . TYR A 1 268 ? -16.537 8.845 0.034 1.00 96.38 268 TYR A CA 1
ATOM 2073 C C . TYR A 1 268 ? -16.705 7.814 -1.081 1.00 96.38 268 TYR A C 1
ATOM 2075 O O . TYR A 1 268 ? -17.729 7.772 -1.769 1.00 96.38 268 TYR A O 1
ATOM 2083 N N . GLU A 1 269 ? -15.703 6.954 -1.247 1.00 95.50 269 GLU A N 1
ATOM 2084 C CA . GLU A 1 269 ? -15.632 5.999 -2.351 1.00 95.50 269 GLU A CA 1
ATOM 2085 C C . GLU A 1 269 ? -16.560 4.776 -2.156 1.00 95.50 269 GLU A C 1
ATOM 2087 O O . GLU A 1 269 ? -17.509 4.782 -1.363 1.00 95.50 269 GLU A O 1
ATOM 2092 N N . ARG A 1 270 ? -16.335 3.701 -2.925 1.00 96.69 270 ARG A N 1
ATOM 2093 C CA . ARG A 1 270 ? -17.053 2.421 -2.809 1.00 96.69 270 ARG A CA 1
ATOM 2094 C C . ARG A 1 270 ? -16.083 1.249 -2.892 1.00 96.69 270 ARG A C 1
ATOM 2096 O O . ARG A 1 270 ? -14.961 1.380 -3.388 1.00 96.69 270 ARG A O 1
ATOM 2103 N N . ILE A 1 271 ? -16.529 0.085 -2.429 1.00 98.19 271 ILE A N 1
ATOM 2104 C CA . ILE A 1 271 ? -15.722 -1.134 -2.481 1.00 98.19 271 ILE A CA 1
ATOM 2105 C C . ILE A 1 271 ? -15.576 -1.610 -3.930 1.00 98.19 271 ILE A C 1
ATOM 2107 O O . ILE A 1 271 ? -16.555 -1.667 -4.674 1.00 98.19 271 ILE A O 1
ATOM 2111 N N . ILE A 1 272 ? -14.357 -1.993 -4.320 1.00 95.81 272 ILE A N 1
ATOM 2112 C CA . ILE A 1 272 ? -13.984 -2.246 -5.722 1.00 95.81 272 ILE A CA 1
ATOM 2113 C C . ILE A 1 272 ? -14.880 -3.257 -6.445 1.00 95.81 272 ILE A C 1
ATOM 2115 O O . ILE A 1 272 ? -15.163 -3.102 -7.627 1.00 95.81 272 ILE A O 1
ATOM 2119 N N . ASN A 1 273 ? -15.361 -4.302 -5.769 1.00 95.38 273 ASN A N 1
ATOM 2120 C CA . ASN A 1 273 ? -16.244 -5.307 -6.359 1.00 95.38 273 ASN A CA 1
ATOM 2121 C C . ASN A 1 273 ? -17.033 -6.074 -5.287 1.00 95.38 273 ASN A C 1
ATOM 2123 O O . ASN A 1 273 ? -16.789 -5.948 -4.084 1.00 95.38 273 ASN A O 1
ATOM 2127 N N . LEU A 1 274 ? -17.965 -6.914 -5.742 1.00 97.69 274 LEU A N 1
ATOM 2128 C CA . LEU A 1 274 ? -18.836 -7.696 -4.867 1.00 97.69 274 LEU A CA 1
ATOM 2129 C C . LEU A 1 274 ? -18.067 -8.700 -3.991 1.00 97.69 274 LEU A C 1
ATOM 2131 O O . LEU A 1 274 ? -18.441 -8.927 -2.843 1.00 97.69 274 LEU A O 1
ATOM 2135 N N . ARG A 1 275 ? -16.964 -9.272 -4.491 1.00 98.00 275 ARG A N 1
ATOM 2136 C CA . ARG A 1 275 ? -16.127 -10.205 -3.720 1.00 98.00 275 ARG A CA 1
ATOM 2137 C C . ARG A 1 275 ? -15.522 -9.518 -2.494 1.00 98.00 275 ARG A C 1
ATOM 2139 O O . ARG A 1 275 ? -15.625 -10.052 -1.391 1.00 98.00 275 ARG A O 1
ATOM 2146 N N . HIS A 1 276 ? -14.907 -8.347 -2.671 1.00 98.44 276 HIS A N 1
ATOM 2147 C CA . HIS A 1 276 ? -14.336 -7.581 -1.559 1.00 98.44 276 HIS A CA 1
ATOM 2148 C C . HIS A 1 276 ? -15.422 -7.056 -0.619 1.00 98.44 276 HIS A C 1
ATOM 2150 O O . HIS A 1 276 ? -15.231 -7.102 0.594 1.00 98.44 276 HIS A O 1
ATOM 2156 N N . PHE A 1 277 ? -16.572 -6.646 -1.160 1.00 98.75 277 PHE A N 1
ATOM 2157 C CA . PHE A 1 277 ? -17.725 -6.221 -0.368 1.00 98.75 277 PHE A CA 1
ATOM 2158 C C . PHE A 1 277 ? -18.196 -7.334 0.579 1.00 98.75 277 PHE A C 1
ATOM 2160 O O . PHE A 1 277 ? -18.188 -7.158 1.794 1.00 98.75 277 PHE A O 1
ATOM 2167 N N . LYS A 1 278 ? -18.515 -8.524 0.052 1.00 98.69 278 LYS A N 1
ATOM 2168 C CA . LYS A 1 278 ? -18.990 -9.662 0.860 1.00 98.69 278 LYS A CA 1
ATOM 2169 C C . LYS A 1 278 ? -17.965 -10.118 1.899 1.00 98.69 278 LYS A C 1
ATOM 2171 O O . LYS A 1 278 ? -18.345 -10.442 3.021 1.00 98.69 278 LYS A O 1
ATOM 2176 N N . ARG A 1 279 ? -16.672 -10.106 1.550 1.00 98.69 279 ARG A N 1
ATOM 2177 C CA . ARG A 1 279 ? -15.590 -10.389 2.506 1.00 98.69 279 ARG A CA 1
ATOM 2178 C C . ARG A 1 279 ? -15.644 -9.424 3.691 1.00 98.69 279 ARG A C 1
ATOM 2180 O O . ARG A 1 279 ? -15.669 -9.891 4.823 1.00 98.69 279 ARG A O 1
ATOM 2187 N N . LEU A 1 280 ? -15.731 -8.115 3.442 1.00 98.81 280 LEU A N 1
ATOM 2188 C CA . LEU A 1 280 ? -15.813 -7.096 4.496 1.00 98.81 280 LEU A CA 1
ATOM 2189 C C . LEU A 1 280 ? -17.054 -7.265 5.379 1.00 98.81 280 LEU A C 1
ATOM 2191 O O . LEU A 1 280 ? -16.938 -7.170 6.597 1.00 98.81 280 LEU A O 1
ATOM 2195 N N . LEU A 1 281 ? -18.213 -7.592 4.796 1.00 98.62 281 LEU A N 1
ATOM 2196 C CA . LEU A 1 281 ? -19.427 -7.893 5.568 1.00 98.62 281 LEU A CA 1
ATOM 2197 C C . LEU A 1 281 ? -19.201 -9.059 6.541 1.00 98.62 281 LEU A C 1
ATOM 2199 O O . LEU A 1 281 ? -19.597 -8.973 7.701 1.00 98.62 281 LEU A O 1
ATOM 2203 N N . SER A 1 282 ? -18.497 -10.109 6.106 1.00 98.62 282 SER A N 1
ATOM 2204 C CA . SER A 1 282 ? -18.194 -11.261 6.967 1.00 98.62 282 SER A CA 1
ATOM 2205 C C . SER A 1 282 ? -17.269 -10.930 8.148 1.00 98.62 282 SER A C 1
ATOM 2207 O O . SER A 1 282 ? -17.214 -11.691 9.114 1.00 98.62 282 SER A O 1
ATOM 2209 N N . LEU A 1 283 ? -16.549 -9.800 8.098 1.00 98.75 283 LEU A N 1
ATOM 2210 C CA . LEU A 1 283 ? -15.712 -9.327 9.205 1.00 98.75 283 LEU A CA 1
ATOM 2211 C C . LEU A 1 283 ? -16.529 -8.638 10.307 1.00 98.75 283 LEU A C 1
ATOM 2213 O O . LEU A 1 283 ? -16.045 -8.539 11.432 1.00 98.75 283 LEU A O 1
ATOM 2217 N N . LEU A 1 284 ? -17.745 -8.173 9.998 1.00 98.56 284 LEU A N 1
ATOM 2218 C CA . LEU A 1 284 ? -18.648 -7.519 10.954 1.00 98.56 284 LEU A CA 1
ATOM 2219 C C . LEU A 1 284 ? -19.456 -8.523 11.793 1.00 98.56 284 LEU A C 1
ATOM 2221 O O . LEU A 1 284 ? -20.001 -8.164 12.835 1.00 98.56 284 LEU A O 1
ATOM 2225 N N . GLU A 1 285 ? -19.537 -9.782 11.358 1.00 97.44 285 GLU A N 1
ATOM 2226 C CA . GLU A 1 285 ? -20.276 -10.844 12.046 1.00 97.44 285 GLU A CA 1
ATOM 2227 C C . GLU A 1 285 ? -19.775 -11.042 13.486 1.00 97.44 285 GLU A C 1
ATOM 2229 O O . GLU A 1 285 ? -18.593 -11.292 13.723 1.00 97.44 285 GLU A O 1
ATOM 2234 N N . GLY A 1 286 ? -20.689 -10.958 14.459 1.00 96.25 286 GLY A N 1
ATOM 2235 C CA . GLY A 1 286 ? -20.380 -11.170 15.878 1.00 96.25 286 GLY A CA 1
ATOM 2236 C C . GLY A 1 286 ? -19.595 -10.036 16.546 1.00 96.25 286 GLY A C 1
ATOM 2237 O O . GLY A 1 286 ? -19.198 -10.183 17.699 1.00 96.25 286 GLY A O 1
ATOM 2238 N N . GLN A 1 287 ? -19.380 -8.915 15.851 1.00 98.50 287 GLN A N 1
ATOM 2239 C CA . GLN A 1 287 ? -18.641 -7.769 16.377 1.00 98.50 287 GLN A CA 1
ATOM 2240 C C . GLN A 1 287 ? -19.552 -6.754 17.069 1.00 98.50 287 GLN A C 1
ATOM 2242 O O . GLN A 1 287 ? -20.723 -6.585 16.724 1.00 98.50 287 GLN A O 1
ATOM 2247 N N . LYS A 1 288 ? -18.980 -6.010 18.019 1.00 98.44 288 LYS A N 1
ATOM 2248 C CA . LYS A 1 288 ? -19.645 -4.883 18.677 1.00 98.44 288 LYS A CA 1
ATOM 2249 C C . LYS A 1 288 ? -19.414 -3.595 17.888 1.00 98.44 288 LYS A C 1
ATOM 2251 O O . LYS A 1 288 ? -18.381 -2.936 18.028 1.00 98.44 288 LYS A O 1
ATOM 2256 N N . ILE A 1 289 ? -20.398 -3.231 17.072 1.00 98.81 289 ILE A N 1
ATOM 2257 C CA . ILE A 1 289 ? -20.382 -2.003 16.272 1.00 98.81 289 ILE A CA 1
ATOM 2258 C C . ILE A 1 289 ? -20.687 -0.806 17.181 1.00 98.81 289 ILE A C 1
ATOM 2260 O O . ILE A 1 289 ? -21.766 -0.717 17.762 1.00 98.81 289 ILE A O 1
ATOM 2264 N N . ALA A 1 290 ? -19.724 0.107 17.318 1.00 98.62 290 ALA A N 1
ATOM 2265 C CA . ALA A 1 290 ? -19.870 1.330 18.110 1.00 98.62 290 ALA A CA 1
ATOM 2266 C C . ALA A 1 290 ? -20.374 2.518 17.274 1.00 98.62 290 ALA A C 1
ATOM 2268 O O . ALA A 1 290 ? -21.007 3.431 17.801 1.00 98.62 290 ALA A O 1
ATOM 2269 N N . PHE A 1 291 ? -20.076 2.509 15.975 1.00 98.62 291 PHE A N 1
ATOM 2270 C CA . PHE A 1 291 ? -20.493 3.515 15.003 1.00 98.62 291 PHE A CA 1
ATOM 2271 C C . PHE A 1 291 ? -20.506 2.899 13.599 1.00 98.62 291 PHE A C 1
ATOM 2273 O O . PHE A 1 291 ? -19.646 2.066 13.300 1.00 98.62 291 PHE A O 1
ATOM 2280 N N . GLY A 1 292 ? -21.450 3.327 12.758 1.00 98.50 292 GLY A N 1
ATOM 2281 C CA . GLY A 1 292 ? -21.611 2.853 11.385 1.00 98.50 292 GLY A CA 1
ATOM 2282 C C . GLY A 1 292 ? -22.235 1.459 11.298 1.00 98.50 292 GLY A C 1
ATOM 2283 O O . GLY A 1 292 ? -23.089 1.088 12.103 1.00 98.50 292 GLY A O 1
ATOM 2284 N N . GLY A 1 293 ? -21.752 0.658 10.346 1.00 98.00 293 GLY A N 1
ATOM 2285 C CA . GLY A 1 293 ? -22.241 -0.695 10.068 1.00 98.00 293 GLY A CA 1
ATOM 2286 C C . GLY A 1 293 ? -23.306 -0.770 8.972 1.00 98.00 293 GLY A C 1
ATOM 2287 O O . GLY A 1 293 ? -23.664 -1.869 8.545 1.00 98.00 293 GLY A O 1
ATOM 2288 N N . GLU A 1 294 ? -23.797 0.365 8.472 1.00 98.56 294 GLU A N 1
ATOM 2289 C CA . GLU A 1 294 ? -24.720 0.400 7.344 1.00 98.56 294 GLU A CA 1
ATOM 2290 C C . GLU A 1 294 ? -24.020 -0.057 6.063 1.00 98.56 294 GLU A C 1
ATOM 2292 O O . GLU A 1 294 ? -22.891 0.334 5.759 1.00 98.56 294 GLU A O 1
ATOM 2297 N N . THR A 1 295 ? -24.720 -0.862 5.269 1.00 98.50 295 THR A N 1
ATOM 2298 C CA . THR A 1 295 ? -24.217 -1.343 3.983 1.00 98.50 295 THR A CA 1
ATOM 2299 C C . THR A 1 295 ? -25.278 -1.192 2.900 1.00 98.50 295 THR A C 1
ATOM 2301 O O . THR A 1 295 ? -26.472 -1.068 3.179 1.00 98.50 295 THR A O 1
ATOM 2304 N N . ASP A 1 296 ? -24.838 -1.140 1.650 1.00 97.88 296 ASP A N 1
ATOM 2305 C CA . ASP A 1 296 ? -25.690 -1.261 0.474 1.00 97.88 296 ASP A CA 1
ATOM 2306 C C . ASP A 1 296 ? -24.911 -1.994 -0.617 1.00 97.88 296 ASP A C 1
ATOM 2308 O O . ASP A 1 296 ? -23.916 -1.508 -1.151 1.00 97.88 296 ASP A O 1
ATOM 2312 N N . GLU A 1 297 ? -25.363 -3.205 -0.917 1.00 97.38 297 GLU A N 1
ATOM 2313 C CA . GLU A 1 297 ? -24.722 -4.099 -1.871 1.00 97.38 297 GLU A CA 1
ATOM 2314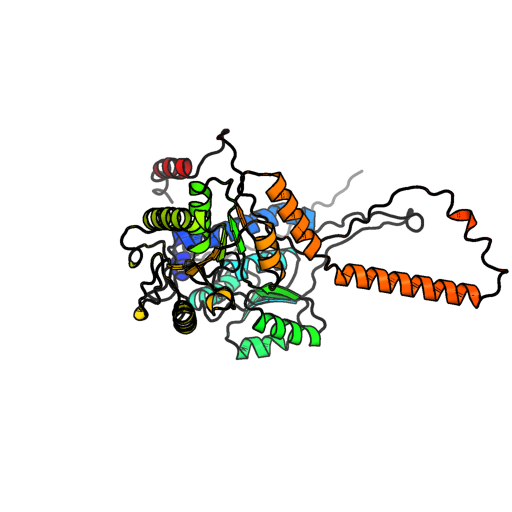 C C . GLU A 1 297 ? -24.815 -3.599 -3.309 1.00 97.38 297 GLU A C 1
ATOM 2316 O O . GLU A 1 297 ? -23.847 -3.746 -4.057 1.00 97.38 297 GLU A O 1
ATOM 2321 N N . ALA A 1 298 ? -25.935 -2.973 -3.686 1.00 95.25 298 ALA A N 1
ATOM 2322 C CA . ALA A 1 298 ? -26.162 -2.516 -5.055 1.00 95.25 298 ALA A CA 1
ATOM 2323 C C . ALA A 1 298 ? -25.143 -1.444 -5.455 1.00 95.25 298 ALA A C 1
ATOM 2325 O O . ALA A 1 298 ? -24.650 -1.433 -6.581 1.00 95.25 298 ALA A O 1
ATOM 2326 N N . THR A 1 299 ? -24.781 -0.582 -4.504 1.00 94.88 299 THR A N 1
ATOM 2327 C CA . THR A 1 299 ? -23.768 0.462 -4.694 1.00 94.88 299 THR A CA 1
ATOM 2328 C C . THR A 1 299 ? -22.397 0.087 -4.132 1.00 94.88 299 THR A C 1
ATOM 2330 O O . THR A 1 299 ? -21.471 0.888 -4.218 1.00 94.88 299 THR A O 1
ATOM 2333 N N . ARG A 1 300 ? -22.233 -1.126 -3.577 1.00 97.50 300 ARG A N 1
ATOM 2334 C CA . ARG A 1 300 ? -21.012 -1.590 -2.882 1.00 97.50 300 ARG A CA 1
ATOM 2335 C C . ARG A 1 300 ? -20.554 -0.621 -1.780 1.00 97.50 300 ARG A C 1
ATOM 2337 O O . ARG A 1 300 ? -19.356 -0.428 -1.560 1.00 97.50 300 ARG A O 1
ATOM 2344 N N . TYR A 1 301 ? -21.509 -0.001 -1.099 1.00 98.38 301 TYR A N 1
ATOM 2345 C CA . TYR A 1 301 ? -21.280 0.944 -0.013 1.00 98.38 301 TYR A CA 1
ATOM 2346 C C . TYR A 1 301 ? -21.183 0.226 1.332 1.00 98.38 301 TYR A C 1
ATOM 2348 O O . TYR A 1 301 ? -22.061 -0.556 1.693 1.00 98.38 301 TYR A O 1
ATOM 2356 N N . ILE A 1 302 ? -20.157 0.551 2.110 1.00 98.69 302 ILE A N 1
ATOM 2357 C CA . ILE A 1 302 ? -20.045 0.196 3.527 1.00 98.69 302 ILE A CA 1
ATOM 2358 C C . ILE A 1 302 ? -19.732 1.497 4.255 1.00 98.69 302 ILE A C 1
ATOM 2360 O O . ILE A 1 302 ? -18.783 2.171 3.868 1.00 98.69 302 ILE A O 1
ATOM 2364 N N . ALA A 1 303 ? -20.517 1.864 5.265 1.00 98.69 303 ALA A N 1
ATOM 2365 C CA . ALA A 1 303 ? -20.287 3.078 6.039 1.00 98.69 30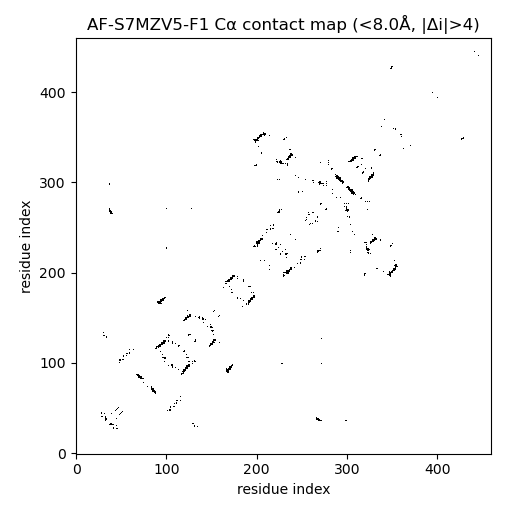3 ALA A CA 1
ATOM 2366 C C . ALA A 1 303 ? -18.953 3.020 6.811 1.00 98.69 303 ALA A C 1
ATOM 2368 O O . ALA A 1 303 ? -18.521 1.927 7.201 1.00 98.69 303 ALA A O 1
ATOM 2369 N N . PRO A 1 304 ? -18.323 4.172 7.116 1.00 98.88 304 PRO A N 1
ATOM 2370 C CA . PRO A 1 304 ? -17.256 4.252 8.107 1.00 98.88 304 PRO A CA 1
ATOM 2371 C C . PRO A 1 304 ? -17.681 3.559 9.405 1.00 98.88 304 PRO A C 1
ATOM 2373 O O . PRO A 1 304 ? -18.634 3.981 10.053 1.00 98.88 304 PRO A O 1
ATOM 2376 N N . THR A 1 305 ? -17.007 2.469 9.761 1.00 98.94 305 THR A N 1
ATOM 2377 C CA . THR A 1 305 ? -17.438 1.576 10.841 1.00 98.94 305 THR A CA 1
ATOM 2378 C C . THR A 1 305 ? -16.353 1.451 11.899 1.00 98.94 305 THR A C 1
ATOM 2380 O O . THR A 1 305 ? -15.200 1.169 11.576 1.00 98.94 305 THR A O 1
ATOM 2383 N N . ILE A 1 306 ? -16.722 1.602 13.172 1.00 98.94 306 ILE A N 1
ATOM 2384 C CA . ILE A 1 306 ? -15.811 1.427 14.313 1.00 98.94 306 ILE A CA 1
ATOM 2385 C C . ILE A 1 306 ? -16.292 0.255 15.161 1.00 98.94 306 ILE A C 1
ATOM 2387 O O . ILE A 1 306 ? -17.460 0.205 15.556 1.00 98.94 306 ILE A O 1
ATOM 2391 N N . LEU A 1 307 ? -15.381 -0.666 15.473 1.00 98.94 307 LEU A N 1
ATOM 2392 C CA . LEU A 1 307 ? -15.641 -1.801 16.356 1.00 98.94 307 LEU A CA 1
ATOM 2393 C C . LEU A 1 307 ? -14.912 -1.587 17.684 1.00 98.94 307 LEU A C 1
ATOM 2395 O O . LEU A 1 307 ? -13.747 -1.193 17.689 1.00 98.94 307 LEU A O 1
ATOM 2399 N N . THR A 1 308 ? -15.585 -1.851 18.802 1.00 98.69 308 THR A N 1
ATOM 2400 C CA . THR A 1 308 ? -15.003 -1.712 20.153 1.00 98.69 308 THR A CA 1
ATOM 2401 C C . THR A 1 308 ? -14.859 -3.057 20.838 1.00 98.69 308 THR A C 1
ATOM 2403 O O . THR A 1 308 ? -15.574 -3.999 20.501 1.00 98.69 308 THR A O 1
ATOM 2406 N N . ASP A 1 309 ? -13.950 -3.123 21.813 1.00 98.00 309 ASP A N 1
ATOM 2407 C CA . ASP A 1 309 ? -13.689 -4.323 22.614 1.00 98.00 309 ASP A CA 1
ATOM 2408 C C . ASP A 1 309 ? -13.397 -5.565 21.747 1.00 98.00 309 ASP A C 1
ATOM 2410 O O . ASP A 1 309 ? -13.862 -6.668 22.037 1.00 98.00 309 ASP A O 1
ATOM 2414 N N . VAL A 1 310 ? -12.662 -5.374 20.644 1.00 98.62 310 VAL A N 1
ATOM 2415 C CA . VAL A 1 310 ? -12.469 -6.424 19.638 1.00 98.62 310 VAL A CA 1
ATOM 2416 C C . VAL A 1 310 ? -11.540 -7.512 20.163 1.00 98.62 310 VAL A C 1
ATOM 2418 O O . VAL A 1 310 ? -10.405 -7.242 20.559 1.00 98.62 310 VAL A O 1
ATOM 2421 N N . ASP A 1 311 ? -12.013 -8.756 20.094 1.00 98.25 311 ASP A N 1
ATOM 2422 C CA . ASP A 1 311 ? -11.213 -9.944 20.372 1.00 98.25 311 ASP A CA 1
ATOM 2423 C C . ASP A 1 311 ? -10.182 -10.170 19.239 1.00 98.25 311 ASP A C 1
ATOM 2425 O O . ASP A 1 311 ? -10.575 -10.339 18.073 1.00 98.25 311 ASP A O 1
ATOM 2429 N N . PRO A 1 312 ? -8.870 -10.196 19.556 1.00 97.62 312 PRO A N 1
ATOM 2430 C CA . PRO A 1 312 ? -7.789 -10.435 18.601 1.00 97.62 312 PRO A CA 1
ATOM 2431 C C . PRO A 1 312 ? -7.894 -11.721 17.775 1.00 97.62 312 PRO A C 1
ATOM 2433 O O . PRO A 1 312 ? -7.273 -11.782 16.708 1.00 97.62 312 PRO A O 1
ATOM 2436 N N . GLU A 1 313 ? -8.638 -12.723 18.243 1.00 97.88 313 GLU A N 1
ATOM 2437 C CA . GLU A 1 313 ? -8.797 -14.023 17.576 1.00 97.88 313 GLU A CA 1
ATOM 2438 C C . GLU A 1 313 ? -9.922 -14.030 16.528 1.00 97.88 313 GLU A C 1
ATOM 2440 O O . GLU A 1 313 ? -10.040 -14.957 15.725 1.00 97.88 313 GLU A O 1
ATOM 2445 N N . THR A 1 314 ? -10.743 -12.979 16.476 1.00 98.31 314 THR A N 1
ATOM 2446 C CA . THR A 1 314 ? 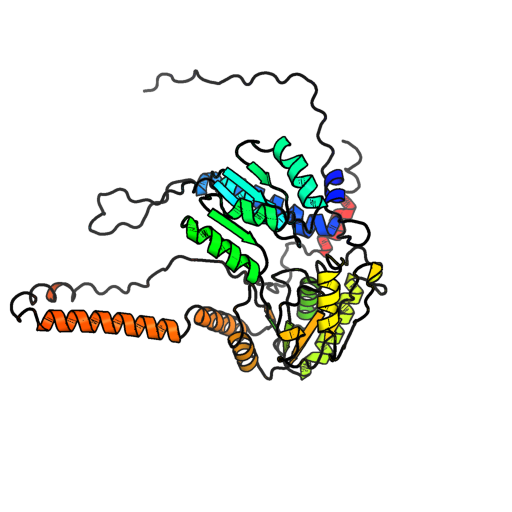-11.838 -12.882 15.501 1.00 98.31 314 THR A CA 1
ATOM 2447 C C . THR A 1 314 ? -11.342 -12.552 14.092 1.00 98.31 314 THR A C 1
ATOM 2449 O O . THR A 1 314 ? -10.291 -11.938 13.907 1.00 98.31 314 THR A O 1
ATOM 2452 N N . LYS A 1 315 ? -12.136 -12.913 13.069 1.00 98.06 315 LYS A N 1
ATOM 2453 C CA . LYS A 1 315 ? -11.786 -12.770 11.639 1.00 98.06 315 LYS A CA 1
ATOM 2454 C C . LYS A 1 315 ? -11.222 -11.388 11.283 1.00 98.06 315 LYS A C 1
ATOM 2456 O O . LYS A 1 315 ? -10.209 -11.307 10.595 1.00 98.06 315 LYS A O 1
ATOM 2461 N N . VAL A 1 316 ? -11.831 -10.310 11.791 1.00 98.56 316 VAL A N 1
ATOM 2462 C CA . VAL A 1 316 ? -11.420 -8.922 11.502 1.00 98.56 316 VAL A CA 1
ATOM 2463 C C . VAL A 1 316 ? -9.983 -8.616 11.937 1.00 98.56 316 VAL A C 1
ATOM 2465 O O . VAL A 1 316 ? -9.345 -7.723 11.382 1.00 98.56 316 VAL A O 1
ATOM 2468 N N . MET A 1 317 ? -9.438 -9.378 12.889 1.00 98.62 317 MET A N 1
ATOM 2469 C CA . MET A 1 317 ? -8.058 -9.261 13.353 1.00 98.62 317 MET A CA 1
ATOM 2470 C C . MET A 1 317 ? -7.103 -10.302 12.748 1.00 98.62 317 MET A C 1
ATOM 2472 O O . MET A 1 317 ? -5.902 -10.215 12.999 1.00 98.62 317 MET A O 1
ATOM 2476 N N . GLN A 1 318 ? -7.584 -11.240 11.928 1.00 97.88 318 GLN A N 1
ATOM 2477 C CA . GLN A 1 318 ? -6.773 -12.322 11.343 1.00 97.88 318 GLN A CA 1
ATOM 2478 C C . GLN A 1 318 ? -6.362 -12.071 9.884 1.00 97.88 318 GLN A C 1
ATOM 2480 O O . GLN A 1 318 ? -5.381 -12.642 9.415 1.00 97.88 318 GLN A O 1
ATOM 2485 N N . GLU A 1 319 ? -7.053 -11.177 9.178 1.00 96.44 319 GLU A N 1
ATOM 2486 C CA . GLU A 1 319 ? -6.701 -10.759 7.817 1.00 96.44 319 GLU A CA 1
ATOM 2487 C C . GLU A 1 319 ? -6.592 -9.234 7.691 1.00 96.44 319 GLU A C 1
ATOM 2489 O O . GLU A 1 319 ? -7.093 -8.491 8.534 1.00 96.44 319 GLU A O 1
ATOM 2494 N N . GLU A 1 320 ? -5.909 -8.759 6.649 1.00 98.50 320 GLU A N 1
ATOM 2495 C CA . GLU A 1 320 ? -5.892 -7.339 6.278 1.00 98.50 320 GLU A CA 1
ATOM 2496 C C . GLU A 1 320 ? -7.308 -6.876 5.916 1.00 98.50 320 GLU A C 1
ATOM 2498 O O . GLU A 1 320 ? -7.997 -7.501 5.100 1.00 98.50 320 GLU A O 1
ATOM 2503 N N . ILE A 1 321 ? -7.764 -5.784 6.536 1.00 98.75 321 ILE A N 1
ATOM 2504 C CA . ILE A 1 321 ? -9.154 -5.352 6.384 1.00 98.75 321 ILE A CA 1
ATOM 2505 C C . ILE A 1 321 ? -9.358 -4.805 4.981 1.00 98.75 321 ILE A C 1
ATOM 2507 O O . ILE A 1 321 ? -10.256 -5.271 4.287 1.00 98.75 321 ILE A O 1
ATOM 2511 N N . PHE A 1 322 ? -8.516 -3.867 4.542 1.00 98.62 322 PHE A N 1
ATOM 2512 C CA . PHE A 1 322 ? -8.609 -3.245 3.215 1.00 98.62 322 PHE A CA 1
ATOM 2513 C C . PHE A 1 322 ? -10.032 -2.733 2.906 1.00 98.62 322 PHE A C 1
ATOM 2515 O O . PHE A 1 322 ? -10.653 -3.087 1.900 1.00 98.62 322 PHE A O 1
ATOM 2522 N N . GLY A 1 323 ? -10.588 -1.989 3.862 1.00 98.62 323 GLY A N 1
ATOM 2523 C CA . GLY A 1 323 ? -11.975 -1.540 3.895 1.00 98.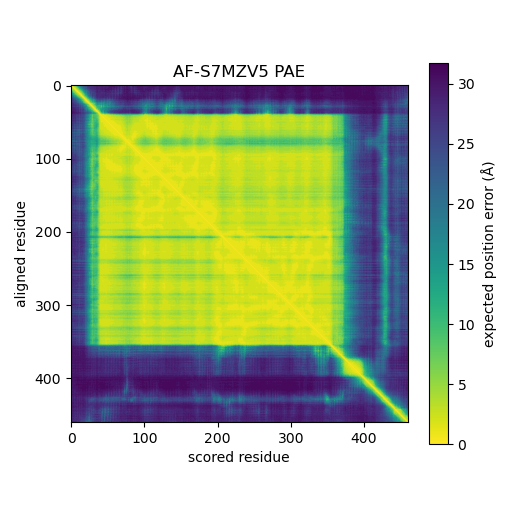62 323 GLY A CA 1
ATOM 2524 C C . GLY A 1 323 ? -12.257 -0.616 5.088 1.00 98.62 323 GLY A C 1
ATOM 2525 O O . GLY A 1 323 ? -11.405 -0.470 5.978 1.00 98.62 323 GLY A O 1
ATOM 2526 N N . PRO A 1 324 ? -13.464 -0.027 5.168 1.00 98.69 324 PRO A N 1
ATOM 2527 C CA . PRO A 1 324 ? -13.768 1.072 6.081 1.00 98.69 324 PRO A CA 1
ATOM 2528 C C . PRO A 1 324 ? -14.204 0.583 7.473 1.00 98.69 324 PRO A C 1
ATOM 2530 O O . PRO A 1 324 ? -15.109 1.142 8.082 1.00 98.69 324 PRO A O 1
ATOM 2533 N N . ILE A 1 325 ? -13.565 -0.473 7.982 1.00 98.94 325 ILE A N 1
ATOM 2534 C CA . ILE A 1 325 ? -13.841 -1.068 9.298 1.00 98.94 325 ILE A CA 1
ATOM 2535 C C . ILE A 1 325 ? -12.616 -0.852 10.179 1.00 98.94 325 ILE A C 1
ATOM 2537 O O . ILE A 1 325 ? -11.532 -1.310 9.820 1.00 98.94 325 ILE A O 1
ATOM 2541 N N . LEU A 1 326 ? -12.764 -0.154 11.303 1.00 98.94 326 LEU A N 1
ATOM 2542 C CA . LEU A 1 326 ? -11.685 0.193 12.227 1.00 98.94 326 LEU A CA 1
ATOM 2543 C C . LEU A 1 326 ? -11.884 -0.498 13.586 1.00 98.94 326 LEU A C 1
ATOM 2545 O O . LEU A 1 326 ? -12.630 0.004 14.431 1.00 98.94 326 LEU A O 1
ATOM 2549 N N . PRO A 1 327 ? -11.236 -1.652 13.814 1.00 98.94 327 PRO A N 1
ATOM 2550 C CA . PRO A 1 327 ? -11.210 -2.311 15.109 1.00 98.94 327 PRO A CA 1
ATOM 2551 C C . PRO A 1 327 ? -10.407 -1.521 16.134 1.00 98.94 327 PRO A C 1
ATOM 2553 O O . PRO A 1 327 ? -9.308 -1.049 15.834 1.00 98.94 327 PRO A O 1
ATOM 2556 N N . ILE A 1 328 ? -10.916 -1.461 17.360 1.00 98.88 328 ILE A N 1
ATOM 2557 C CA . ILE A 1 328 ? -10.165 -1.016 18.530 1.00 98.88 328 ILE A CA 1
ATOM 2558 C C . ILE A 1 328 ? -9.921 -2.226 19.431 1.00 98.88 328 ILE A C 1
ATOM 2560 O O . ILE A 1 328 ? -10.862 -2.837 19.944 1.00 98.88 328 ILE A O 1
ATOM 2564 N N . VAL A 1 329 ? -8.644 -2.567 19.605 1.00 98.75 329 VAL A N 1
ATOM 2565 C CA . VAL A 1 329 ? -8.182 -3.657 20.467 1.00 98.75 329 VAL A CA 1
ATOM 2566 C C . VAL A 1 329 ? -7.588 -3.048 21.740 1.00 98.75 329 VAL A C 1
ATOM 2568 O O . VAL A 1 329 ? -6.559 -2.365 21.669 1.00 98.75 329 VAL A O 1
ATOM 2571 N N . PRO A 1 330 ? -8.209 -3.260 22.913 1.00 98.06 330 PRO A N 1
ATOM 2572 C CA . PRO A 1 330 ? -7.708 -2.690 24.153 1.00 98.06 330 PRO A CA 1
ATOM 2573 C C . PRO A 1 330 ? -6.401 -3.355 24.601 1.00 98.06 330 PRO A C 1
ATOM 2575 O O . PRO A 1 330 ? -6.287 -4.578 24.617 1.00 98.06 330 PRO A O 1
ATOM 2578 N N . VAL A 1 331 ? -5.435 -2.547 25.027 1.00 96.00 331 VAL A N 1
ATOM 2579 C CA . VAL A 1 331 ? -4.150 -2.977 25.605 1.00 96.00 331 VAL A CA 1
ATOM 2580 C C . VAL A 1 331 ? -3.844 -2.138 26.836 1.00 96.00 331 VAL A C 1
ATOM 2582 O O . VAL A 1 331 ? -4.208 -0.969 26.894 1.00 96.00 331 VAL A O 1
ATOM 2585 N N . LYS A 1 332 ? -3.182 -2.692 27.850 1.00 93.25 332 LYS A N 1
ATOM 2586 C CA . LYS A 1 332 ? -2.975 -1.978 29.121 1.00 93.25 332 LYS A CA 1
ATOM 2587 C C . LYS A 1 332 ? -1.951 -0.857 29.030 1.00 93.25 332 LYS A C 1
ATOM 2589 O O . LYS A 1 332 ? -1.993 0.039 29.862 1.00 93.25 332 LYS A O 1
ATOM 2594 N N . ASN A 1 333 ? -0.989 -0.967 28.118 1.00 86.75 333 ASN A N 1
ATOM 2595 C CA . ASN A 1 333 ? 0.125 -0.035 27.970 1.00 86.75 333 ASN A CA 1
ATOM 2596 C C . ASN A 1 333 ? 0.898 -0.297 26.665 1.00 86.75 333 ASN A C 1
ATOM 2598 O O . ASN A 1 333 ? 0.594 -1.219 25.901 1.00 86.75 333 ASN A O 1
ATOM 2602 N N . ALA A 1 334 ? 1.942 0.503 26.452 1.00 87.81 334 ALA A N 1
ATOM 2603 C CA . ALA A 1 334 ? 2.832 0.388 25.307 1.00 87.81 334 ALA A CA 1
ATOM 2604 C C . ALA A 1 334 ? 3.548 -0.970 25.215 1.00 87.81 334 ALA A C 1
ATOM 2606 O O . ALA A 1 334 ? 3.675 -1.495 24.115 1.00 87.81 334 ALA A O 1
ATOM 2607 N N . ASP A 1 335 ? 3.977 -1.573 26.330 1.00 87.25 335 ASP A N 1
ATOM 2608 C CA . ASP A 1 335 ? 4.685 -2.863 26.306 1.00 87.25 335 ASP A CA 1
ATOM 2609 C C . ASP A 1 335 ? 3.789 -3.997 25.784 1.00 87.25 335 ASP A C 1
ATOM 2611 O O . ASP A 1 335 ? 4.226 -4.842 24.997 1.00 87.25 335 ASP A O 1
ATOM 2615 N N . GLU A 1 336 ? 2.516 -4.005 26.183 1.00 91.19 336 GLU A N 1
ATOM 2616 C CA . GLU A 1 336 ? 1.531 -4.963 25.679 1.00 91.19 336 GLU A CA 1
ATOM 2617 C C . GLU A 1 336 ? 1.221 -4.727 24.198 1.00 91.19 336 GLU A C 1
ATOM 2619 O O . GLU A 1 336 ? 1.196 -5.682 23.423 1.00 91.19 336 GLU A O 1
ATOM 2624 N N . ALA A 1 337 ? 1.072 -3.468 23.779 1.00 91.31 337 ALA A N 1
ATOM 2625 C CA . ALA A 1 337 ? 0.887 -3.109 22.375 1.00 91.31 337 ALA A CA 1
ATOM 2626 C C . ALA A 1 337 ? 2.074 -3.556 21.504 1.00 91.31 337 ALA A C 1
ATOM 2628 O O . ALA A 1 337 ? 1.907 -4.139 20.431 1.00 91.31 337 ALA A O 1
ATOM 2629 N N . ILE A 1 338 ? 3.288 -3.333 22.001 1.00 88.19 338 ILE A N 1
ATOM 2630 C CA . ILE A 1 338 ? 4.533 -3.767 21.380 1.00 88.19 338 ILE A CA 1
ATOM 2631 C C . ILE A 1 338 ? 4.559 -5.292 21.222 1.00 88.19 338 ILE A C 1
ATOM 2633 O O . ILE A 1 338 ? 4.871 -5.798 20.139 1.00 88.19 338 ILE A O 1
ATOM 2637 N N . LYS A 1 339 ? 4.224 -6.035 22.284 1.00 89.88 339 LYS A N 1
ATOM 2638 C CA . LYS A 1 339 ? 4.145 -7.499 22.239 1.00 89.88 339 LYS A CA 1
ATOM 2639 C C . LYS A 1 339 ? 3.097 -7.960 21.222 1.00 89.88 339 LYS A C 1
ATOM 2641 O O . LYS A 1 339 ? 3.401 -8.799 20.380 1.00 89.88 339 LYS A O 1
ATOM 2646 N N . PHE A 1 340 ? 1.916 -7.347 21.242 1.00 94.06 340 PHE A N 1
ATOM 2647 C CA . PHE A 1 340 ? 0.813 -7.654 20.336 1.00 94.06 340 PHE A CA 1
ATOM 2648 C C . PHE A 1 340 ? 1.211 -7.542 18.860 1.00 94.06 340 PHE A C 1
ATOM 2650 O O . PHE A 1 340 ? 0.930 -8.435 18.062 1.00 94.06 340 PHE A O 1
ATOM 2657 N N . ILE A 1 341 ? 1.892 -6.456 18.487 1.00 92.12 341 ILE A N 1
ATOM 2658 C CA . ILE A 1 341 ? 2.375 -6.260 17.113 1.00 92.12 341 ILE A CA 1
ATOM 2659 C C . ILE A 1 341 ? 3.517 -7.237 16.799 1.00 92.12 341 ILE A C 1
ATOM 2661 O O . ILE A 1 341 ? 3.675 -7.708 15.669 1.00 92.12 341 ILE A O 1
ATOM 2665 N N . ASN A 1 342 ? 4.349 -7.554 17.790 1.00 88.69 342 ASN A N 1
ATOM 2666 C CA . ASN A 1 342 ? 5.472 -8.458 17.603 1.00 88.69 342 ASN A CA 1
ATOM 2667 C C . ASN A 1 342 ? 5.068 -9.896 17.291 1.00 88.69 342 ASN A C 1
ATOM 2669 O O . ASN A 1 342 ? 5.755 -10.530 16.486 1.00 88.69 342 ASN A O 1
ATOM 2673 N N . ASP A 1 343 ? 3.975 -10.359 17.883 1.00 92.94 343 ASP A N 1
ATOM 2674 C CA . ASP A 1 343 ? 3.457 -11.719 17.728 1.00 92.94 343 ASP A CA 1
ATOM 2675 C C . ASP A 1 343 ? 2.750 -11.933 16.369 1.00 92.94 343 ASP A C 1
ATOM 2677 O O . ASP A 1 343 ? 2.276 -13.027 16.072 1.00 92.94 343 ASP A O 1
ATOM 2681 N N . ARG A 1 344 ? 2.718 -10.901 15.513 1.00 93.56 344 ARG A N 1
ATOM 2682 C CA . ARG A 1 344 ? 2.108 -10.902 14.176 1.00 93.56 344 ARG A CA 1
ATOM 2683 C C . ARG A 1 344 ? 3.142 -10.656 13.069 1.00 93.56 344 ARG A C 1
ATOM 2685 O O . ARG A 1 344 ? 4.287 -10.246 13.317 1.00 93.56 344 ARG A O 1
ATOM 2692 N N . GLU A 1 345 ? 2.717 -10.912 11.830 1.00 94.50 345 GLU A N 1
ATOM 2693 C CA . GLU A 1 345 ? 3.494 -10.601 10.627 1.00 94.50 345 GLU A CA 1
ATOM 2694 C C . GLU A 1 345 ? 3.871 -9.119 10.565 1.00 94.50 345 GLU A C 1
ATOM 2696 O O . GLU A 1 345 ? 3.191 -8.251 11.115 1.00 94.50 345 GLU A O 1
ATOM 2701 N N . LYS A 1 346 ? 4.999 -8.822 9.914 1.00 93.38 346 LYS A N 1
ATOM 2702 C CA . LYS A 1 346 ? 5.483 -7.441 9.810 1.00 93.38 346 LYS A CA 1
ATOM 2703 C C . LYS A 1 346 ? 4.551 -6.635 8.895 1.00 93.38 346 LYS A C 1
ATOM 2705 O O . LYS A 1 346 ? 4.364 -7.054 7.756 1.00 93.38 346 LYS A O 1
ATOM 2710 N N . PRO A 1 347 ? 4.003 -5.501 9.361 1.00 94.12 347 PRO A N 1
ATOM 2711 C CA . PRO A 1 347 ? 3.158 -4.652 8.534 1.00 94.12 347 PRO A CA 1
ATOM 2712 C C . PRO A 1 347 ? 3.992 -3.759 7.610 1.00 94.12 347 PRO A C 1
ATOM 2714 O O . PRO A 1 347 ? 5.191 -3.571 7.840 1.00 94.12 347 PRO A O 1
ATOM 2717 N N . LEU A 1 348 ? 3.337 -3.172 6.605 1.00 92.62 348 LEU A N 1
ATOM 2718 C CA . LEU A 1 348 ? 3.949 -2.179 5.721 1.00 92.62 348 LEU A CA 1
ATOM 2719 C C . LEU A 1 348 ? 4.209 -0.853 6.454 1.00 92.62 348 LEU A C 1
ATOM 2721 O O . LEU A 1 348 ? 5.284 -0.270 6.323 1.00 92.62 348 LEU A O 1
ATOM 2725 N N . ALA A 1 349 ? 3.247 -0.407 7.265 1.00 92.88 349 ALA A N 1
ATOM 2726 C CA . ALA A 1 349 ? 3.347 0.807 8.065 1.00 92.88 349 ALA A CA 1
ATOM 2727 C C . ALA A 1 349 ? 3.025 0.544 9.542 1.00 92.88 349 ALA A C 1
ATOM 2729 O O . ALA A 1 349 ? 2.441 -0.476 9.906 1.00 92.88 349 ALA A O 1
ATOM 2730 N N . PHE A 1 350 ? 3.407 1.479 10.407 1.00 91.94 350 PHE A N 1
ATOM 2731 C CA . PHE A 1 350 ? 2.968 1.525 11.798 1.00 91.94 350 PHE A CA 1
ATOM 2732 C C . PHE A 1 350 ? 2.818 2.983 12.234 1.00 91.94 350 PHE A C 1
ATOM 2734 O O . PHE A 1 350 ? 3.572 3.852 11.789 1.00 91.94 350 PHE A O 1
ATOM 2741 N N . TYR A 1 351 ? 1.870 3.242 13.130 1.00 93.81 351 TYR A N 1
ATOM 2742 C CA . TYR A 1 351 ? 1.533 4.588 13.586 1.00 93.81 351 TYR A CA 1
ATOM 2743 C C . TYR A 1 351 ? 1.559 4.670 15.109 1.00 93.81 351 TYR A C 1
ATOM 2745 O O . TYR A 1 351 ? 1.114 3.753 15.799 1.00 93.81 351 TYR A O 1
ATOM 2753 N N . VAL A 1 352 ? 2.090 5.778 15.631 1.00 93.06 352 VAL A N 1
ATOM 2754 C CA . VAL A 1 352 ? 2.183 6.051 17.071 1.00 93.06 352 VAL A CA 1
ATOM 2755 C C . VAL A 1 352 ? 1.771 7.497 17.333 1.00 93.06 352 VAL A C 1
ATOM 2757 O O . VAL A 1 352 ? 2.421 8.427 16.852 1.00 93.06 352 VAL A O 1
ATOM 2760 N N . PHE A 1 353 ? 0.727 7.682 18.137 1.00 92.88 353 PHE A N 1
ATOM 2761 C CA . PHE A 1 353 ? 0.260 8.986 18.608 1.00 92.88 353 PHE A CA 1
ATOM 2762 C C . PHE A 1 353 ? 0.595 9.142 20.096 1.00 92.88 353 PHE A C 1
ATOM 2764 O O . PHE A 1 353 ? 0.136 8.360 20.919 1.00 92.88 353 PHE A O 1
ATOM 2771 N N . SER A 1 354 ? 1.446 10.119 20.427 1.00 90.56 354 SER A N 1
ATOM 2772 C CA . SER A 1 354 ? 1.933 10.415 21.789 1.00 90.56 354 SER A CA 1
ATOM 2773 C C . SER A 1 354 ? 2.568 11.815 21.820 1.00 90.56 354 SER A C 1
ATOM 2775 O O . SER A 1 354 ? 3.106 12.268 20.803 1.00 90.56 354 SER A O 1
ATOM 2777 N N . HIS A 1 355 ? 2.569 12.503 22.957 1.00 87.19 355 HIS A N 1
ATOM 2778 C CA . HIS A 1 355 ? 3.402 13.686 23.205 1.00 87.19 355 HIS A CA 1
ATOM 2779 C C . HIS A 1 355 ? 4.774 13.308 23.767 1.00 87.19 355 HIS A C 1
ATOM 2781 O O . HIS A 1 355 ? 5.751 14.031 23.558 1.00 87.19 355 HIS A O 1
ATOM 2787 N N . ASN A 1 356 ? 4.892 12.136 24.392 1.00 79.62 356 ASN A N 1
ATOM 2788 C CA . ASN A 1 356 ? 6.132 11.673 24.985 1.00 79.62 356 ASN A CA 1
ATOM 2789 C C . ASN A 1 356 ? 7.154 11.258 23.909 1.00 79.62 356 ASN A C 1
ATOM 2791 O O . ASN A 1 356 ? 7.130 10.158 23.350 1.00 79.62 356 ASN A O 1
ATOM 2795 N N . ASN A 1 357 ? 8.115 12.145 23.645 1.00 69.81 357 ASN A N 1
ATOM 2796 C CA . ASN A 1 357 ? 9.205 11.894 22.700 1.00 69.81 357 ASN A CA 1
ATOM 2797 C C . ASN A 1 357 ? 10.078 10.693 23.095 1.00 69.81 357 ASN A C 1
ATOM 2799 O O . ASN A 1 357 ? 10.618 10.027 22.212 1.00 69.81 357 ASN A O 1
ATOM 2803 N N . LYS A 1 358 ? 10.189 10.371 24.391 1.00 65.12 358 LYS A N 1
ATOM 2804 C CA . LYS A 1 358 ? 10.913 9.179 24.847 1.00 65.12 358 LYS A CA 1
ATOM 2805 C C . LYS A 1 358 ? 10.160 7.908 24.462 1.00 65.12 358 LYS A C 1
ATOM 2807 O O . LYS A 1 358 ? 10.784 7.020 23.893 1.00 65.12 358 LYS A O 1
ATOM 2812 N N . SER A 1 359 ? 8.834 7.879 24.642 1.00 60.72 359 SER A N 1
ATOM 2813 C CA . SER A 1 359 ? 7.989 6.808 24.103 1.00 60.72 359 SER A CA 1
ATOM 2814 C C . SER A 1 359 ? 8.235 6.667 22.597 1.00 60.72 359 SER A C 1
ATOM 2816 O O . SER A 1 359 ? 8.686 5.615 22.161 1.00 60.72 359 SER A O 1
ATOM 2818 N N . LYS A 1 360 ? 8.087 7.729 21.792 1.00 61.78 360 LYS A N 1
ATOM 2819 C CA . LYS A 1 360 ? 8.315 7.665 20.326 1.00 61.78 360 LYS A CA 1
ATOM 2820 C C . LYS A 1 360 ? 9.673 7.066 19.933 1.00 61.78 360 LYS A C 1
ATOM 2822 O O . LYS A 1 360 ? 9.750 6.248 19.016 1.00 61.78 360 LYS A O 1
ATOM 2827 N N . VAL A 1 361 ? 10.743 7.465 20.623 1.00 57.03 361 VAL A N 1
ATOM 2828 C CA . VAL A 1 361 ? 12.109 6.979 20.371 1.00 57.03 361 VAL A CA 1
ATOM 2829 C C . VAL A 1 361 ? 12.285 5.524 20.813 1.00 57.03 361 VAL A C 1
ATOM 2831 O O . VAL A 1 361 ? 12.956 4.761 20.118 1.00 57.03 361 VAL A O 1
ATOM 2834 N N . ASP A 1 362 ? 11.680 5.117 21.927 1.00 64.31 362 ASP A N 1
ATOM 2835 C CA . ASP A 1 362 ? 11.729 3.736 22.410 1.00 64.31 362 ASP A CA 1
ATOM 2836 C C . ASP A 1 362 ? 10.919 2.801 21.497 1.00 64.31 362 ASP A C 1
ATOM 2838 O O . ASP A 1 362 ? 11.403 1.722 21.156 1.00 64.31 362 ASP A O 1
ATOM 2842 N N . TRP A 1 363 ? 9.781 3.261 20.966 1.00 63.44 363 TRP A N 1
ATOM 2843 C CA . TRP A 1 363 ? 9.023 2.585 19.907 1.00 63.44 363 TRP A CA 1
ATOM 2844 C C . TRP A 1 363 ? 9.863 2.406 18.628 1.00 63.44 363 TRP A C 1
ATOM 2846 O O . TRP A 1 363 ? 9.988 1.289 18.119 1.00 63.44 363 TRP A O 1
ATOM 2856 N N . ALA A 1 364 ? 10.526 3.463 18.144 1.00 59.56 364 ALA A N 1
ATOM 2857 C CA . ALA A 1 364 ? 11.397 3.385 16.965 1.00 59.56 364 ALA A CA 1
ATOM 2858 C C . ALA A 1 364 ? 12.590 2.429 17.173 1.00 59.56 364 ALA A C 1
ATOM 2860 O O . ALA A 1 364 ? 12.875 1.584 16.319 1.00 59.56 364 ALA A O 1
ATOM 2861 N N . LYS A 1 365 ? 13.263 2.501 18.330 1.00 55.88 365 LYS A N 1
ATOM 2862 C CA . LYS A 1 365 ? 14.369 1.595 18.689 1.00 55.88 365 LYS A CA 1
ATOM 2863 C C . LYS A 1 365 ? 13.903 0.148 18.779 1.00 55.88 365 LYS A C 1
ATOM 2865 O O . LYS A 1 365 ? 14.577 -0.748 18.273 1.00 55.88 365 LYS A O 1
ATOM 2870 N N . PHE A 1 366 ? 12.755 -0.089 19.398 1.00 54.25 366 PHE A N 1
ATOM 2871 C CA . PHE A 1 366 ? 12.238 -1.429 19.612 1.00 54.25 366 PHE A CA 1
ATOM 2872 C C . PHE A 1 366 ? 11.865 -2.124 18.286 1.00 54.25 366 PHE A C 1
ATOM 2874 O O . PHE A 1 366 ? 12.200 -3.295 18.081 1.00 54.25 366 PHE A O 1
ATOM 2881 N N . PHE A 1 367 ? 11.280 -1.398 17.329 1.00 56.84 367 PHE A N 1
ATOM 2882 C CA . PHE A 1 367 ? 10.968 -1.942 16.001 1.00 56.84 367 PHE A CA 1
ATOM 2883 C C . PHE A 1 367 ? 12.204 -2.152 15.117 1.00 56.84 367 PHE A C 1
ATOM 2885 O O . PHE A 1 367 ? 12.311 -3.193 14.457 1.00 56.84 367 PHE A O 1
ATOM 2892 N N . ILE A 1 368 ? 13.184 -1.238 15.155 1.00 50.72 368 ILE A N 1
ATOM 2893 C CA . ILE A 1 368 ? 14.486 -1.440 14.490 1.00 50.72 368 ILE A CA 1
ATOM 2894 C C . ILE A 1 368 ? 15.156 -2.718 15.018 1.00 50.72 368 ILE A C 1
ATOM 2896 O O . ILE A 1 368 ? 15.709 -3.499 14.241 1.00 50.72 368 ILE A O 1
ATOM 2900 N N . LEU A 1 369 ? 15.034 -3.003 16.316 1.00 47.97 369 LEU A N 1
ATOM 2901 C CA . LEU A 1 369 ? 15.565 -4.227 16.913 1.00 47.97 369 LEU A CA 1
ATOM 2902 C C . LEU A 1 369 ? 14.804 -5.497 16.475 1.00 47.97 369 LEU A C 1
ATOM 2904 O O . LEU A 1 369 ? 15.440 -6.537 16.356 1.00 47.97 369 LEU A O 1
ATOM 2908 N N . LYS A 1 370 ? 13.510 -5.453 16.105 1.00 48.16 370 LYS A N 1
ATOM 2909 C CA . LYS A 1 370 ? 12.814 -6.604 15.461 1.00 48.16 370 LYS A CA 1
ATOM 2910 C C . LYS A 1 370 ? 13.340 -6.888 14.042 1.00 48.16 370 LYS A C 1
ATOM 2912 O O . LYS A 1 370 ? 13.221 -8.019 13.551 1.00 48.16 370 LYS A O 1
ATOM 2917 N N . ARG A 1 371 ? 13.950 -5.906 13.357 1.00 51.03 371 ARG A N 1
ATOM 2918 C CA . ARG A 1 371 ? 14.646 -6.146 12.072 1.00 51.03 371 ARG A CA 1
ATOM 2919 C C . ARG A 1 371 ? 15.779 -7.163 12.255 1.00 51.03 371 ARG A C 1
ATOM 2921 O O . ARG A 1 371 ? 15.967 -8.030 11.400 1.00 51.03 371 ARG A O 1
ATOM 2928 N N . PHE A 1 372 ? 16.409 -7.148 13.427 1.00 44.06 372 PHE A N 1
ATOM 2929 C CA . PHE A 1 372 ? 17.371 -8.137 13.895 1.00 44.06 372 PHE A CA 1
ATOM 2930 C C . PHE A 1 372 ? 16.709 -9.075 14.907 1.00 44.06 372 PHE A C 1
ATOM 2932 O O . PHE A 1 372 ? 16.884 -8.922 16.110 1.00 44.06 372 PHE A O 1
ATOM 2939 N N . SER A 1 373 ? 15.934 -10.067 14.446 1.00 49.97 373 SER A N 1
ATOM 2940 C CA . SER A 1 373 ? 15.366 -11.054 15.381 1.00 49.97 373 SER A CA 1
ATOM 2941 C C . SER A 1 373 ? 16.477 -11.574 16.307 1.00 49.97 373 SER A C 1
ATOM 2943 O O . SER A 1 373 ? 17.553 -11.933 15.818 1.00 49.97 373 SER A O 1
ATOM 2945 N N . LYS A 1 374 ? 16.235 -11.623 17.622 1.00 52.22 374 LYS A N 1
ATOM 2946 C CA . LYS A 1 374 ? 17.206 -12.162 18.592 1.00 52.22 374 LYS A CA 1
ATOM 2947 C C . LYS A 1 374 ? 17.699 -13.560 18.179 1.00 52.22 374 LYS A C 1
ATOM 2949 O O . LYS A 1 374 ? 18.860 -13.880 18.394 1.00 52.22 374 LYS A O 1
ATOM 2954 N N . GLY A 1 375 ? 16.852 -14.335 17.489 1.00 53.50 375 GLY A N 1
ATOM 2955 C CA . GLY A 1 375 ? 17.208 -15.608 16.855 1.00 53.50 375 GLY A CA 1
ATOM 2956 C C . GLY A 1 375 ? 18.234 -15.488 15.722 1.00 53.50 375 GLY A C 1
ATOM 2957 O O . GLY A 1 375 ? 19.186 -16.251 15.706 1.00 53.50 375 GLY A O 1
ATOM 2958 N N . LYS A 1 376 ? 18.115 -14.504 14.819 1.00 54.03 376 LYS A N 1
ATOM 2959 C CA . LYS A 1 376 ? 19.122 -14.214 13.773 1.00 54.03 376 LYS A CA 1
ATOM 2960 C C . LYS A 1 376 ? 20.428 -13.681 14.353 1.00 54.03 376 LYS A C 1
ATOM 2962 O O . LYS A 1 376 ? 21.478 -14.036 13.839 1.00 54.03 376 LYS A O 1
ATOM 2967 N N . LEU A 1 377 ? 20.381 -12.882 15.422 1.00 57.22 377 LEU A N 1
ATOM 2968 C CA . LEU A 1 377 ? 21.597 -12.450 16.117 1.00 57.22 377 LEU A CA 1
ATOM 2969 C C . LEU A 1 377 ? 22.282 -13.639 16.808 1.00 57.22 377 LEU A C 1
ATOM 2971 O O . LEU A 1 377 ? 23.494 -13.778 16.708 1.00 57.22 377 LEU A O 1
ATOM 2975 N N . GLY A 1 378 ? 21.503 -14.536 17.422 1.00 59.16 378 GLY A N 1
ATOM 2976 C CA . GLY A 1 378 ? 21.990 -15.800 17.979 1.00 59.16 378 GLY A CA 1
ATOM 2977 C C . GLY A 1 378 ? 22.546 -16.754 16.920 1.00 59.16 378 GLY A C 1
ATOM 2978 O O . GLY A 1 378 ? 23.592 -17.353 17.143 1.00 59.16 378 GLY A O 1
ATOM 2979 N N . LEU A 1 379 ? 21.912 -16.847 15.745 1.00 62.62 379 LEU A N 1
ATOM 2980 C CA . LEU A 1 379 ? 22.401 -17.639 14.610 1.00 62.62 379 LEU A CA 1
ATOM 2981 C C . LEU A 1 379 ? 23.691 -17.054 14.027 1.00 62.62 379 LEU A C 1
ATOM 2983 O O . LEU A 1 379 ? 24.599 -17.804 13.691 1.00 62.62 379 LEU A O 1
ATOM 2987 N N . LEU A 1 380 ? 23.785 -15.724 13.933 1.00 64.25 380 LEU A N 1
ATOM 2988 C CA . LEU A 1 380 ? 24.998 -15.024 13.513 1.00 64.25 380 LEU A CA 1
ATOM 2989 C C . LEU A 1 380 ? 26.128 -15.266 14.521 1.00 64.25 380 LEU A C 1
ATOM 2991 O O . LEU A 1 380 ? 27.246 -15.574 14.123 1.00 64.25 380 LEU A O 1
ATOM 2995 N N . LEU A 1 381 ? 25.825 -15.202 15.823 1.00 71.69 381 LEU A N 1
ATOM 2996 C CA . LEU A 1 381 ? 26.779 -15.514 16.885 1.00 71.69 381 LEU A CA 1
ATOM 2997 C C . LEU A 1 381 ? 27.237 -16.976 16.810 1.00 71.69 381 LEU A C 1
ATOM 2999 O O . LEU A 1 381 ? 28.429 -17.236 16.899 1.00 71.69 381 LEU A O 1
ATOM 3003 N N . LEU A 1 382 ? 26.315 -17.922 16.600 1.00 74.44 382 LEU A N 1
ATOM 3004 C CA . LEU A 1 382 ? 26.614 -19.348 16.429 1.00 74.44 382 LEU A CA 1
ATOM 3005 C C . LEU A 1 382 ? 27.443 -19.616 15.168 1.00 74.44 382 LEU A C 1
ATOM 3007 O O . LEU A 1 382 ? 28.380 -20.406 15.222 1.00 74.44 382 LEU A O 1
ATOM 3011 N N . ALA A 1 383 ? 27.148 -18.942 14.056 1.00 75.50 383 ALA A N 1
ATOM 3012 C CA . ALA A 1 383 ? 27.919 -19.049 12.820 1.00 75.50 383 ALA A CA 1
ATOM 3013 C C . ALA A 1 383 ? 29.340 -18.495 12.998 1.00 75.50 383 ALA A C 1
ATOM 3015 O O . ALA A 1 383 ? 30.308 -19.150 12.615 1.00 75.50 383 ALA A O 1
ATOM 3016 N N . VAL A 1 384 ? 29.485 -17.335 13.647 1.00 80.06 384 VAL A N 1
ATOM 3017 C CA . VAL A 1 384 ? 30.792 -16.748 13.977 1.00 80.06 384 VAL A CA 1
ATOM 3018 C C . VAL A 1 384 ? 31.564 -17.647 14.946 1.00 80.06 384 VAL A C 1
ATOM 3020 O O . VAL A 1 384 ? 32.735 -17.928 14.704 1.00 80.06 384 VAL A O 1
ATOM 3023 N N . LEU A 1 385 ? 30.921 -18.162 15.998 1.00 82.56 385 LEU A N 1
ATOM 3024 C CA . LEU A 1 385 ? 31.531 -19.111 16.936 1.00 82.56 385 LEU A CA 1
ATOM 3025 C C . LEU A 1 385 ? 31.952 -20.412 16.239 1.00 82.56 385 LEU A C 1
ATOM 3027 O O . LEU A 1 385 ? 33.032 -20.924 16.522 1.00 82.56 385 LEU A O 1
ATOM 3031 N N . GLY A 1 386 ? 31.150 -20.914 15.296 1.00 83.44 386 GLY A N 1
ATOM 3032 C CA . GLY A 1 386 ? 31.481 -22.078 14.472 1.00 83.44 386 GLY A CA 1
ATOM 3033 C C . GLY A 1 386 ? 32.700 -21.842 13.577 1.00 83.44 386 GLY A C 1
ATOM 3034 O O . GLY A 1 386 ? 33.590 -22.691 13.517 1.00 83.44 386 GLY A O 1
ATOM 3035 N N . ILE A 1 387 ? 32.797 -20.666 12.947 1.00 81.69 387 ILE A N 1
ATOM 3036 C CA . ILE A 1 387 ? 33.967 -20.261 12.150 1.00 81.69 387 ILE A CA 1
ATOM 3037 C C . ILE A 1 387 ? 35.211 -20.142 13.040 1.00 81.69 387 ILE A C 1
ATOM 3039 O O . ILE A 1 387 ? 36.259 -20.689 12.700 1.00 81.69 387 ILE A O 1
ATOM 3043 N N . VAL A 1 388 ? 35.102 -19.489 14.201 1.00 81.62 388 VAL A N 1
ATOM 3044 C CA . VAL A 1 388 ? 36.209 -19.356 15.164 1.00 81.62 388 VAL A CA 1
ATOM 3045 C C . VAL A 1 388 ? 36.672 -20.728 15.659 1.00 81.62 388 VAL A C 1
ATOM 3047 O O . VAL A 1 388 ? 37.873 -20.995 15.678 1.00 81.62 388 VAL A O 1
ATOM 3050 N N . ALA A 1 389 ? 35.749 -21.632 15.995 1.00 80.94 389 ALA A N 1
ATOM 3051 C CA . ALA A 1 389 ? 36.079 -22.994 16.402 1.00 80.94 389 ALA A CA 1
ATOM 3052 C C . ALA A 1 389 ? 36.785 -23.776 15.280 1.00 80.94 389 ALA A C 1
ATOM 3054 O O . ALA A 1 389 ? 37.799 -24.424 15.538 1.00 80.94 389 ALA A O 1
ATOM 3055 N N . ALA A 1 390 ? 36.316 -23.672 14.032 1.00 76.00 390 ALA A N 1
ATOM 3056 C CA . ALA A 1 390 ? 36.955 -24.312 12.882 1.00 76.00 390 ALA A CA 1
ATOM 3057 C C . ALA A 1 390 ? 38.375 -23.774 12.631 1.00 76.00 390 ALA A C 1
ATOM 3059 O O . ALA A 1 390 ? 39.294 -24.553 12.366 1.00 76.00 390 ALA A O 1
ATOM 3060 N N . VAL A 1 391 ? 38.579 -22.460 12.774 1.00 75.00 391 VAL A N 1
ATOM 3061 C CA . VAL A 1 391 ? 39.906 -21.831 12.699 1.00 75.00 391 VAL A CA 1
ATOM 3062 C C . VAL A 1 391 ? 40.809 -22.340 13.824 1.00 75.00 391 VAL A C 1
ATOM 3064 O O . VAL A 1 391 ? 41.930 -22.751 13.545 1.00 75.00 391 VAL A O 1
ATOM 3067 N N . LEU A 1 392 ? 40.325 -22.412 15.067 1.00 72.75 392 LEU A N 1
ATOM 3068 C CA . LEU A 1 392 ? 41.100 -22.919 16.208 1.00 72.75 392 LEU A CA 1
ATOM 3069 C C . LEU A 1 392 ? 41.461 -24.408 16.074 1.00 72.75 392 LEU A C 1
ATOM 3071 O O . LEU A 1 392 ? 42.578 -24.801 16.413 1.00 72.75 392 LEU A O 1
ATOM 3075 N N . VAL A 1 393 ? 40.558 -25.240 15.546 1.00 75.94 393 VAL A N 1
ATOM 3076 C CA . VAL A 1 393 ? 40.841 -26.654 15.239 1.00 75.94 393 VAL A CA 1
ATOM 3077 C C . VAL A 1 393 ? 41.900 -26.760 14.142 1.00 75.94 393 VAL A C 1
ATOM 3079 O O . VAL A 1 393 ? 42.851 -27.529 14.280 1.00 75.94 393 VAL A O 1
ATOM 3082 N N . LYS A 1 394 ? 41.802 -25.937 13.092 1.00 64.31 394 LYS A N 1
ATOM 3083 C CA . LYS A 1 394 ? 42.801 -25.878 12.015 1.00 64.31 394 LYS A CA 1
ATOM 3084 C C . LYS A 1 394 ? 44.158 -25.363 12.517 1.00 64.31 394 LYS A C 1
ATOM 3086 O O . LYS A 1 394 ? 45.187 -25.886 12.104 1.00 64.31 394 LYS A O 1
ATOM 3091 N N . MET A 1 395 ? 44.169 -24.426 13.467 1.00 62.31 395 MET A N 1
ATOM 3092 C CA . MET A 1 395 ? 45.376 -23.939 14.151 1.00 62.31 395 MET A CA 1
ATOM 3093 C C . MET A 1 395 ? 46.000 -24.972 15.101 1.00 62.31 395 MET A C 1
ATOM 3095 O O . MET A 1 395 ? 47.201 -24.919 15.327 1.00 62.31 395 MET A O 1
ATOM 3099 N N . LYS A 1 396 ? 45.221 -25.915 15.650 1.00 60.72 396 LYS A N 1
ATOM 3100 C CA . LYS A 1 396 ? 45.755 -27.067 16.403 1.00 60.72 396 LYS A CA 1
ATOM 3101 C C . LYS A 1 396 ? 46.291 -28.173 15.491 1.00 60.72 396 LYS A C 1
ATOM 3103 O O . LYS A 1 396 ? 47.230 -28.860 15.877 1.00 60.72 396 LYS A O 1
ATOM 3108 N N . ALA A 1 397 ? 45.693 -28.356 14.312 1.00 56.09 397 ALA A N 1
ATOM 3109 C CA . ALA A 1 397 ? 46.109 -29.363 13.334 1.00 56.09 397 ALA A CA 1
ATOM 3110 C C . ALA A 1 397 ? 47.383 -28.961 12.567 1.00 56.09 397 ALA A C 1
ATOM 3112 O O . ALA A 1 397 ? 48.159 -29.822 12.158 1.00 56.09 397 ALA A O 1
ATOM 3113 N N . VAL A 1 398 ? 47.622 -27.660 12.392 1.00 51.97 398 VAL A N 1
ATOM 3114 C CA . VAL A 1 398 ? 48.872 -27.126 11.842 1.00 51.97 398 VAL A CA 1
ATOM 3115 C C . VAL A 1 398 ? 49.825 -26.873 13.008 1.00 51.97 398 VAL A C 1
ATOM 3117 O O . VAL A 1 398 ? 49.647 -25.928 13.768 1.00 51.97 398 VAL A O 1
ATOM 3120 N N . GLY A 1 399 ? 50.809 -27.757 13.178 1.00 45.12 399 GLY A N 1
ATOM 3121 C CA . GLY A 1 399 ? 51.792 -27.708 14.262 1.00 45.12 399 GLY A CA 1
ATOM 3122 C C . GLY A 1 399 ? 52.391 -26.316 14.519 1.00 45.12 399 GLY A C 1
ATOM 3123 O O . GLY A 1 399 ? 52.579 -25.500 13.617 1.00 45.12 399 GLY A O 1
ATOM 3124 N N . GLN A 1 400 ? 52.707 -26.082 15.791 1.00 51.09 400 GLN A N 1
ATOM 3125 C CA . GLN A 1 400 ? 52.973 -24.812 16.481 1.00 51.09 400 GLN A CA 1
ATOM 3126 C C . GLN A 1 400 ? 54.169 -23.951 16.004 1.00 51.09 400 GLN A C 1
ATOM 3128 O O . GLN A 1 400 ? 54.627 -23.098 16.759 1.00 51.09 400 GLN A O 1
ATOM 3133 N N . HIS A 1 401 ? 54.674 -24.102 14.777 1.00 46.75 401 HIS A N 1
ATOM 3134 C CA . HIS A 1 401 ? 55.926 -23.449 14.362 1.00 46.75 401 HIS A CA 1
ATOM 3135 C C . HIS A 1 401 ? 55.838 -22.425 13.221 1.00 46.75 401 HIS A C 1
ATOM 3137 O O . HIS A 1 401 ? 56.855 -21.817 12.912 1.00 46.75 401 HIS A O 1
ATOM 3143 N N . SER A 1 402 ? 54.665 -22.140 12.637 1.00 47.56 402 SER A N 1
ATOM 3144 C CA . SER A 1 402 ? 54.597 -21.243 11.460 1.00 47.56 402 SER A CA 1
ATOM 3145 C C . SER A 1 402 ? 53.815 -19.927 11.625 1.00 47.56 402 SER A C 1
ATOM 3147 O O . SER A 1 402 ? 53.797 -19.136 10.686 1.00 47.56 402 SER A O 1
ATOM 3149 N N . LEU A 1 403 ? 53.168 -19.641 12.762 1.00 47.41 403 LEU A N 1
ATOM 3150 C CA . LEU A 1 403 ? 52.202 -18.520 12.845 1.00 47.41 403 LEU A CA 1
ATOM 3151 C C . LEU A 1 403 ? 52.418 -17.522 13.994 1.00 47.41 403 LEU A C 1
ATOM 3153 O O . LEU A 1 403 ? 51.594 -16.634 14.201 1.00 47.41 403 LEU A O 1
ATOM 3157 N N . LEU A 1 404 ? 53.558 -17.586 14.690 1.00 41.56 404 LEU A N 1
ATOM 3158 C CA . LEU A 1 404 ? 53.955 -16.546 15.655 1.00 41.56 404 LEU A CA 1
ATOM 3159 C C . LEU A 1 404 ? 54.384 -15.225 14.982 1.00 41.56 404 LEU A C 1
ATOM 3161 O O . LEU A 1 404 ? 54.416 -14.192 15.641 1.00 41.56 404 LEU A O 1
ATOM 3165 N N . ALA A 1 405 ? 54.639 -15.226 13.669 1.00 42.59 405 ALA A N 1
ATOM 3166 C CA . ALA A 1 405 ? 55.015 -14.022 12.925 1.00 42.59 405 ALA A CA 1
ATOM 3167 C C . ALA A 1 405 ? 53.818 -13.125 12.539 1.00 42.59 405 ALA A C 1
ATOM 3169 O O . ALA A 1 405 ? 53.994 -11.928 12.332 1.00 42.59 405 ALA A O 1
ATOM 3170 N N . SER A 1 406 ? 52.594 -13.662 12.473 1.00 42.31 406 SER A N 1
ATOM 3171 C CA . SER A 1 406 ? 51.427 -12.915 11.963 1.00 42.31 406 SER A CA 1
ATOM 3172 C C . SER A 1 406 ? 50.616 -12.209 13.057 1.00 42.31 406 SER A C 1
ATOM 3174 O O . SER A 1 406 ? 49.938 -11.223 12.784 1.00 42.31 406 SER A O 1
ATOM 3176 N N . LEU A 1 407 ? 50.698 -12.675 14.308 1.00 36.78 407 LEU A N 1
ATOM 3177 C CA . LEU A 1 407 ? 49.935 -12.121 15.437 1.00 36.78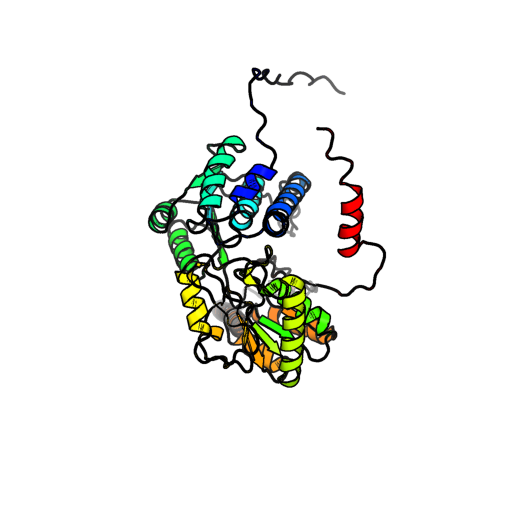 407 LEU A CA 1
ATOM 3178 C C . LEU A 1 407 ? 50.571 -10.867 16.062 1.00 36.78 407 LEU A C 1
ATOM 3180 O O . LEU A 1 407 ? 49.864 -10.069 16.671 1.00 36.78 407 LEU A O 1
ATOM 3184 N N . LEU A 1 408 ? 51.870 -10.630 15.849 1.00 37.19 408 LEU A N 1
ATOM 3185 C CA . LEU A 1 408 ? 52.570 -9.445 16.368 1.00 37.19 408 LEU A CA 1
ATOM 3186 C C . LEU A 1 408 ? 52.302 -8.155 15.568 1.00 37.19 408 LEU A C 1
ATOM 3188 O O . LEU A 1 408 ? 52.605 -7.069 16.057 1.00 37.19 408 LEU A O 1
ATOM 3192 N N . PHE A 1 409 ? 51.677 -8.232 14.387 1.00 37.66 409 PHE A N 1
ATOM 3193 C CA . PHE A 1 409 ? 51.335 -7.044 13.588 1.00 37.66 409 PHE A CA 1
ATOM 3194 C C . PHE A 1 409 ? 49.943 -6.458 13.882 1.00 37.66 409 PHE A C 1
ATOM 3196 O O . PHE A 1 409 ? 49.673 -5.312 13.533 1.00 37.66 409 PHE A O 1
ATOM 3203 N N . LEU A 1 410 ? 49.069 -7.195 14.576 1.00 36.47 410 LEU A N 1
ATOM 3204 C CA . LEU A 1 410 ? 47.693 -6.761 14.864 1.00 36.47 410 LEU A CA 1
ATOM 3205 C C . LEU A 1 410 ? 47.545 -5.955 16.166 1.00 36.47 410 LEU A C 1
ATOM 3207 O O . LEU A 1 410 ? 46.472 -5.426 16.438 1.00 36.47 410 LEU A O 1
ATOM 3211 N N . GLN A 1 411 ? 48.614 -5.793 16.950 1.00 33.62 411 GLN A N 1
ATOM 3212 C CA . GLN A 1 411 ? 48.557 -5.106 18.246 1.00 33.62 411 GLN A CA 1
ATOM 3213 C C . GLN A 1 411 ? 48.848 -3.589 18.182 1.00 33.62 411 GLN A C 1
ATOM 3215 O O . GLN A 1 411 ? 48.875 -2.934 19.221 1.00 33.62 411 GLN A O 1
ATOM 3220 N N . LYS A 1 412 ? 49.038 -3.000 16.988 1.00 35.12 412 LYS A N 1
ATOM 3221 C CA . LYS A 1 412 ? 49.344 -1.558 16.814 1.00 35.12 412 LYS A CA 1
ATOM 3222 C C . LYS A 1 412 ? 48.366 -0.752 15.944 1.00 35.12 412 LYS A C 1
ATOM 3224 O O . LYS A 1 412 ? 48.697 0.349 15.519 1.00 35.12 412 LYS A O 1
ATOM 3229 N N . GLY A 1 413 ? 47.148 -1.242 15.729 1.00 31.84 413 GLY A N 1
ATOM 3230 C CA . GLY A 1 413 ? 46.116 -0.537 14.957 1.00 31.84 413 GLY A CA 1
ATOM 3231 C C . GLY A 1 413 ? 44.809 -0.376 15.723 1.00 31.84 413 GLY A C 1
ATOM 3232 O O . GLY A 1 413 ? 43.787 -0.902 15.299 1.00 31.84 413 GLY A O 1
ATOM 3233 N N . GLY A 1 414 ? 44.834 0.300 16.873 1.00 35.03 414 GLY A N 1
ATOM 3234 C CA . GLY A 1 414 ? 43.615 0.691 17.578 1.00 35.03 414 GLY A CA 1
ATOM 3235 C C . GLY A 1 414 ? 42.878 1.783 16.803 1.00 35.03 414 GLY A C 1
ATOM 3236 O O . GLY A 1 414 ? 43.321 2.925 16.773 1.00 35.03 414 GLY A O 1
ATOM 3237 N N . GLY A 1 415 ? 41.756 1.426 16.184 1.00 28.22 415 GLY A N 1
ATOM 3238 C CA . GLY A 1 415 ? 40.837 2.355 15.537 1.00 28.22 415 GLY A CA 1
ATOM 3239 C C . GLY A 1 415 ? 39.458 1.716 15.444 1.00 28.22 415 GLY A C 1
ATOM 3240 O O . GLY A 1 415 ? 39.257 0.752 14.713 1.00 28.22 415 GLY A O 1
ATOM 3241 N N . THR A 1 416 ? 38.522 2.221 16.239 1.00 31.27 416 THR A N 1
ATOM 3242 C CA . THR A 1 416 ? 37.127 1.779 16.308 1.00 31.27 416 THR A CA 1
ATOM 3243 C C . THR A 1 416 ? 36.441 1.937 14.950 1.00 31.27 416 THR A C 1
ATOM 3245 O O . THR A 1 416 ? 36.130 3.052 14.537 1.00 31.27 416 THR A O 1
ATOM 3248 N N . ALA A 1 417 ? 36.198 0.823 14.260 1.00 27.44 417 ALA A N 1
ATOM 3249 C CA . ALA A 1 417 ? 35.399 0.776 13.043 1.00 27.44 417 ALA A CA 1
ATOM 3250 C C . ALA A 1 417 ? 33.951 0.405 13.395 1.00 27.44 417 ALA A C 1
ATOM 3252 O O . ALA A 1 417 ? 33.667 -0.719 13.807 1.00 27.44 417 ALA A O 1
ATOM 3253 N N . THR A 1 418 ? 33.030 1.350 13.233 1.00 27.44 418 THR A N 1
ATOM 3254 C CA . THR A 1 418 ? 31.598 1.069 13.101 1.00 27.44 418 THR A CA 1
ATOM 3255 C C . THR A 1 418 ? 31.324 0.589 11.669 1.00 27.44 418 THR A C 1
ATOM 3257 O O . THR A 1 418 ? 31.749 1.250 10.720 1.00 27.44 418 THR A O 1
ATOM 3260 N N . PRO A 1 419 ? 30.631 -0.5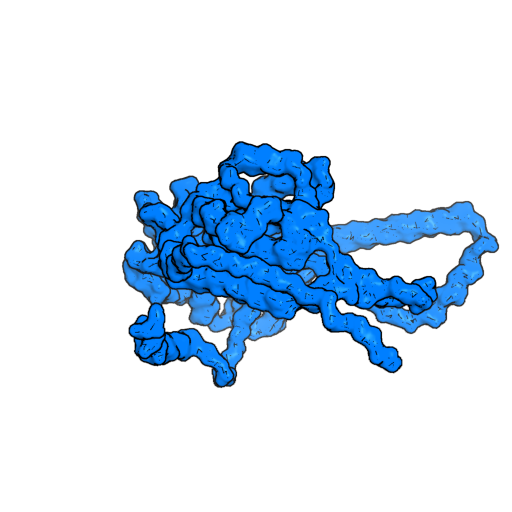44 11.453 1.00 27.33 419 PRO A N 1
ATOM 3261 C CA . PRO A 1 419 ? 30.245 -0.953 10.110 1.00 27.33 419 PRO A CA 1
ATOM 3262 C C . PRO A 1 419 ? 28.976 -0.204 9.681 1.00 27.33 419 PRO A C 1
ATOM 3264 O O . PRO A 1 419 ? 27.896 -0.431 10.225 1.00 27.33 419 PRO A O 1
ATOM 3267 N N . SER A 1 420 ? 29.105 0.684 8.691 1.00 26.34 420 SER A N 1
ATOM 3268 C CA . SER A 1 420 ? 27.969 1.236 7.948 1.00 26.34 420 SER A CA 1
ATOM 3269 C C . SER A 1 420 ? 27.488 0.198 6.930 1.00 26.34 420 SER A C 1
ATOM 3271 O O . SER A 1 420 ? 28.096 0.020 5.874 1.00 26.34 420 SER A O 1
ATOM 3273 N N . LEU A 1 421 ? 26.411 -0.512 7.260 1.00 25.28 421 LEU A N 1
ATOM 3274 C CA . LEU A 1 421 ? 25.667 -1.339 6.312 1.00 25.28 421 LEU A CA 1
ATOM 3275 C C . LEU A 1 421 ? 24.656 -0.458 5.574 1.00 25.28 421 LEU A C 1
ATOM 3277 O O . LEU A 1 421 ? 23.803 0.175 6.195 1.00 25.28 421 LEU A O 1
ATOM 3281 N N . ALA A 1 422 ? 24.777 -0.427 4.251 1.00 24.31 422 ALA A N 1
ATOM 3282 C CA . ALA A 1 422 ? 23.816 0.191 3.359 1.00 24.31 422 ALA A CA 1
ATOM 3283 C C . ALA A 1 422 ? 22.483 -0.588 3.357 1.00 24.31 422 ALA A C 1
ATOM 3285 O O . ALA A 1 422 ? 22.453 -1.816 3.315 1.00 24.31 422 ALA A O 1
ATOM 3286 N N . TRP A 1 423 ? 21.419 0.205 3.479 1.00 26.22 423 TRP A N 1
ATOM 3287 C CA . TRP A 1 423 ? 19.989 0.066 3.194 1.00 26.22 423 TRP A CA 1
ATOM 3288 C C . TRP A 1 423 ? 19.488 -1.223 2.521 1.00 26.22 423 TRP A C 1
ATOM 3290 O O . TRP A 1 423 ? 20.059 -1.713 1.552 1.00 26.22 423 TRP A O 1
ATOM 3300 N N . PRO A 1 424 ? 18.315 -1.709 2.970 1.00 30.16 424 PRO A N 1
ATOM 3301 C CA . PRO A 1 424 ? 17.164 -1.640 2.064 1.00 30.16 424 PRO A CA 1
ATOM 3302 C C . PRO A 1 424 ? 15.890 -1.085 2.725 1.00 30.16 424 PRO A C 1
ATOM 3304 O O . PRO A 1 424 ? 15.725 -1.184 3.941 1.00 30.16 424 PRO A O 1
ATOM 3307 N N . LEU A 1 425 ? 14.971 -0.589 1.892 1.00 28.09 425 LEU A N 1
ATOM 3308 C CA . LEU A 1 425 ? 13.557 -0.293 2.174 1.00 28.09 425 LEU A CA 1
ATOM 3309 C C . LEU A 1 425 ? 13.305 0.705 3.316 1.00 28.09 425 LEU A C 1
ATOM 3311 O O . LEU A 1 425 ? 13.396 0.384 4.507 1.00 28.09 425 LEU A O 1
ATOM 3315 N N . ALA A 1 426 ? 12.949 1.924 2.913 1.00 25.58 426 ALA A N 1
ATOM 3316 C CA . ALA A 1 426 ? 12.382 2.932 3.788 1.00 25.58 426 ALA A CA 1
ATOM 3317 C C . ALA A 1 426 ? 11.045 2.414 4.338 1.00 25.58 426 ALA A C 1
ATOM 3319 O O . ALA A 1 426 ? 10.075 2.266 3.605 1.00 25.58 426 ALA A O 1
ATOM 3320 N N . ALA A 1 427 ? 10.983 2.151 5.642 1.00 28.75 427 ALA A N 1
ATOM 3321 C CA . ALA A 1 427 ? 9.708 2.270 6.330 1.00 28.75 427 ALA A CA 1
ATOM 3322 C C . ALA A 1 427 ? 9.370 3.762 6.322 1.00 28.75 427 ALA A C 1
ATOM 3324 O O . ALA A 1 427 ? 10.152 4.567 6.838 1.00 28.75 427 ALA A O 1
ATOM 3325 N N . VAL A 1 428 ? 8.245 4.140 5.722 1.00 28.41 428 VAL A N 1
ATOM 3326 C CA . VAL A 1 428 ? 7.755 5.514 5.811 1.00 28.41 428 VAL A CA 1
ATOM 3327 C C . VAL A 1 428 ? 7.306 5.742 7.255 1.00 28.41 428 VAL A C 1
ATOM 3329 O O . VAL A 1 428 ? 6.194 5.400 7.646 1.00 28.41 428 VAL A O 1
ATOM 3332 N N . VAL A 1 429 ? 8.189 6.305 8.081 1.00 30.02 429 VAL A N 1
ATOM 3333 C CA . VAL A 1 429 ? 7.791 6.915 9.351 1.00 30.02 429 VAL A CA 1
ATOM 3334 C C . VAL A 1 429 ? 7.193 8.270 8.991 1.00 30.02 429 VAL A C 1
ATOM 3336 O O . VAL A 1 429 ? 7.916 9.258 8.871 1.00 30.02 429 VAL A O 1
ATOM 3339 N N . LEU A 1 430 ? 5.877 8.322 8.772 1.00 27.05 430 LEU A N 1
ATOM 3340 C CA . LEU A 1 430 ? 5.178 9.599 8.630 1.00 27.05 430 LEU A CA 1
ATOM 3341 C C . LEU A 1 430 ? 5.210 10.319 9.980 1.00 27.05 430 LEU A C 1
ATOM 3343 O O . LEU A 1 430 ? 4.411 10.064 10.882 1.00 27.05 430 LEU A O 1
ATOM 3347 N N . ARG A 1 431 ? 6.181 11.219 10.126 1.00 29.45 431 ARG A N 1
ATOM 3348 C CA . ARG A 1 431 ? 6.289 12.136 11.253 1.00 29.45 431 ARG A CA 1
ATOM 3349 C C . ARG A 1 431 ? 5.382 13.333 10.978 1.00 29.45 431 ARG A C 1
ATOM 3351 O O . ARG A 1 431 ? 5.809 14.313 10.385 1.00 29.45 431 ARG A O 1
ATOM 3358 N N . LEU A 1 432 ? 4.128 13.266 11.413 1.00 28.81 432 LEU A N 1
ATOM 3359 C CA . LEU A 1 432 ? 3.262 14.447 11.439 1.00 28.81 432 LEU A CA 1
ATOM 3360 C C . LEU A 1 432 ? 3.571 15.251 12.711 1.00 28.81 432 LEU A C 1
ATOM 3362 O O . LEU A 1 432 ? 2.869 15.137 13.721 1.00 28.81 432 LEU A O 1
ATOM 3366 N N . GLU A 1 433 ? 4.675 15.998 12.688 1.00 24.66 433 GLU A N 1
ATOM 3367 C CA . GLU A 1 433 ? 5.060 16.892 13.782 1.00 24.66 433 GLU A CA 1
ATOM 3368 C C . GLU A 1 433 ? 4.021 18.001 13.988 1.00 24.66 433 GLU A C 1
ATOM 3370 O O . GLU A 1 433 ? 3.462 18.548 13.042 1.00 24.66 433 GLU A O 1
ATOM 3375 N N . ALA A 1 434 ? 3.731 18.293 15.256 1.00 30.27 434 ALA A N 1
ATOM 3376 C CA . ALA A 1 434 ? 3.036 19.501 15.658 1.00 30.27 434 ALA A CA 1
ATOM 3377 C C . ALA A 1 434 ? 4.098 20.593 15.816 1.00 30.27 434 ALA A C 1
ATOM 3379 O O . ALA A 1 434 ? 4.872 20.563 16.772 1.00 30.27 434 ALA A O 1
ATOM 3380 N N . THR A 1 435 ? 4.161 21.517 14.865 1.00 25.41 435 THR A N 1
ATOM 3381 C CA . THR A 1 435 ? 4.859 22.793 15.034 1.00 25.41 435 THR A CA 1
ATOM 3382 C C . THR A 1 435 ? 3.816 23.901 15.074 1.00 25.41 435 THR A C 1
ATOM 3384 O O . THR A 1 435 ? 2.962 23.983 14.194 1.00 25.41 435 THR A O 1
ATOM 3387 N N . GLU A 1 436 ? 3.876 24.724 16.121 1.00 25.47 436 GLU A N 1
ATOM 3388 C CA . GLU A 1 436 ? 3.170 26.004 16.219 1.00 25.47 436 GLU A CA 1
ATOM 3389 C C . GLU A 1 436 ? 3.479 26.907 15.006 1.00 25.47 436 GLU A C 1
ATOM 3391 O O . GLU A 1 436 ? 4.515 26.732 14.356 1.00 25.47 436 GLU A O 1
ATOM 3396 N N . PRO A 1 437 ? 2.582 27.848 14.657 1.00 26.67 437 PRO A N 1
ATOM 3397 C CA . PRO A 1 437 ? 2.551 28.457 13.337 1.00 26.67 437 PRO A CA 1
ATOM 3398 C C . PRO A 1 437 ? 3.674 29.481 13.176 1.00 26.67 437 PRO A C 1
ATOM 3400 O O . PRO A 1 437 ? 3.558 30.634 13.588 1.00 26.67 437 PRO A O 1
ATOM 3403 N N . THR A 1 438 ? 4.752 29.086 12.511 1.00 24.83 438 THR A N 1
ATOM 3404 C CA . THR A 1 438 ? 5.707 30.021 11.920 1.00 24.83 438 THR A CA 1
ATOM 3405 C C . THR A 1 438 ? 5.568 29.985 10.404 1.00 24.83 438 THR A C 1
ATOM 3407 O O . THR A 1 438 ? 6.069 29.092 9.735 1.00 24.83 438 THR A O 1
ATOM 3410 N N . ALA A 1 439 ? 4.839 30.978 9.886 1.00 28.31 439 ALA A N 1
ATOM 3411 C CA . ALA A 1 439 ? 4.908 31.509 8.523 1.00 28.31 439 ALA A CA 1
ATOM 3412 C C . ALA A 1 439 ? 5.250 30.506 7.396 1.00 28.31 439 ALA A C 1
ATOM 3414 O O . ALA A 1 439 ? 6.208 30.693 6.651 1.00 28.31 439 ALA A O 1
ATOM 3415 N N . CYS A 1 440 ? 4.437 29.465 7.238 1.00 26.19 440 CYS A N 1
ATOM 3416 C CA . CYS A 1 440 ? 4.215 28.797 5.959 1.00 26.19 440 CYS A CA 1
ATOM 3417 C C . CYS A 1 440 ? 2.829 28.139 6.022 1.00 26.19 440 CYS A C 1
ATOM 3419 O O . CYS A 1 440 ? 2.512 27.469 7.003 1.00 26.19 440 CYS A O 1
ATOM 3421 N N . GLY A 1 441 ? 1.981 28.464 5.046 1.00 25.89 441 GLY A N 1
ATOM 3422 C CA . GLY A 1 441 ? 0.519 28.456 5.142 1.00 25.89 441 GLY A CA 1
ATOM 3423 C C . GLY A 1 441 ? -0.134 27.128 5.522 1.00 25.89 441 GLY A C 1
ATOM 3424 O O . GLY A 1 441 ? 0.326 26.037 5.187 1.00 25.89 441 GLY A O 1
ATOM 3425 N N . THR A 1 442 ? -1.256 27.249 6.220 1.00 27.92 442 THR A N 1
ATOM 3426 C CA . THR A 1 442 ? -2.153 26.135 6.540 1.00 27.92 442 THR A CA 1
ATOM 3427 C C . THR A 1 442 ? -3.072 25.830 5.352 1.00 27.92 442 THR A C 1
ATOM 3429 O O . THR A 1 442 ? -3.277 26.662 4.477 1.00 27.92 442 THR A O 1
ATOM 3432 N N . VAL A 1 443 ? -3.695 24.648 5.322 1.00 32.09 443 VAL A N 1
ATOM 3433 C CA . VAL A 1 443 ? -4.688 24.261 4.291 1.00 32.09 443 VAL A CA 1
ATOM 3434 C C . VAL A 1 443 ? -5.910 25.204 4.260 1.00 32.09 443 VAL A C 1
ATOM 3436 O O . VAL A 1 443 ? -6.592 25.297 3.244 1.00 32.09 443 VAL A O 1
ATOM 3439 N N . ALA A 1 444 ? -6.147 25.978 5.325 1.00 29.72 444 ALA A N 1
ATOM 3440 C CA . ALA A 1 444 ? -7.132 27.059 5.331 1.00 29.72 444 ALA A CA 1
ATOM 3441 C C . ALA A 1 444 ? -6.711 28.265 4.458 1.00 29.72 444 ALA A C 1
ATOM 3443 O O . ALA A 1 444 ? -7.571 28.934 3.889 1.00 29.72 444 ALA A O 1
ATOM 3444 N N . ASP A 1 445 ? -5.407 28.504 4.270 1.00 28.91 445 ASP A N 1
ATOM 3445 C CA . ASP A 1 445 ? -4.893 29.551 3.374 1.00 28.91 445 ASP A CA 1
ATOM 3446 C C . ASP A 1 445 ? -5.051 29.162 1.891 1.00 28.91 445 ASP A C 1
ATOM 3448 O O . ASP A 1 445 ? -5.280 30.021 1.043 1.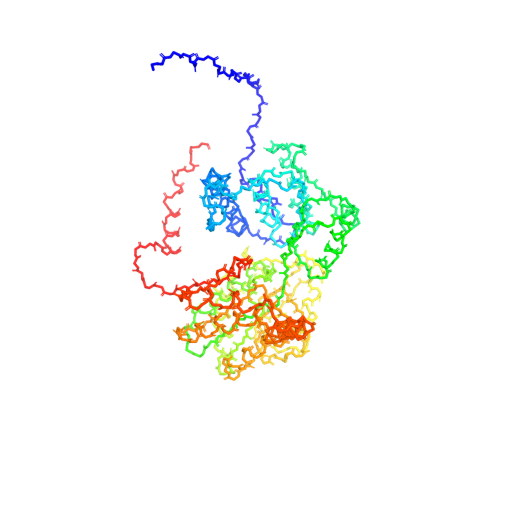00 28.91 445 ASP A O 1
ATOM 3452 N N . LEU A 1 446 ? -5.048 27.861 1.576 1.00 33.06 446 LEU A N 1
ATOM 3453 C CA . LEU A 1 446 ? -5.354 27.336 0.234 1.00 33.06 446 LEU A CA 1
ATOM 3454 C C . LEU A 1 446 ? -6.827 27.544 -0.168 1.00 33.06 446 LEU A C 1
ATOM 3456 O O . LEU A 1 446 ? -7.131 27.681 -1.353 1.00 33.06 446 LEU A O 1
ATOM 3460 N N . TRP A 1 447 ? -7.738 27.636 0.805 1.00 30.16 447 TRP A N 1
ATOM 3461 C CA . TRP A 1 447 ? -9.149 27.963 0.565 1.00 30.16 447 TRP A CA 1
ATOM 3462 C C . TRP A 1 447 ? -9.395 29.465 0.342 1.00 30.16 447 TRP A C 1
ATOM 3464 O O . TRP A 1 447 ? -10.372 29.825 -0.307 1.00 30.16 447 TRP A O 1
ATOM 3474 N N . SER A 1 448 ? -8.516 30.353 0.826 1.00 28.83 448 SER A N 1
ATOM 3475 C CA . SER A 1 448 ? -8.623 31.797 0.547 1.00 28.83 448 SER A CA 1
ATOM 3476 C C . SER A 1 448 ? -7.866 32.227 -0.715 1.00 28.83 448 SER A C 1
ATOM 3478 O O . SER A 1 448 ? -8.231 33.218 -1.337 1.00 28.83 448 SER A O 1
ATOM 3480 N N . GLN A 1 449 ? -6.851 31.470 -1.147 1.00 29.16 449 GLN A N 1
ATOM 3481 C CA . GLN A 1 449 ? -6.123 31.743 -2.394 1.00 29.16 449 GLN A CA 1
ATOM 3482 C C . GLN A 1 449 ? -6.837 31.217 -3.650 1.00 29.16 449 GLN A C 1
ATOM 3484 O O . GLN A 1 449 ? -6.607 31.722 -4.748 1.00 29.16 449 GLN A O 1
ATOM 3489 N N . THR A 1 450 ? -7.744 30.248 -3.506 1.00 32.41 450 THR A N 1
ATOM 3490 C CA . THR A 1 450 ? -8.569 29.735 -4.615 1.00 32.41 450 THR A CA 1
ATOM 3491 C C . THR A 1 450 ? -9.672 30.710 -5.038 1.00 32.41 450 THR A C 1
ATOM 3493 O O . THR A 1 450 ? -10.015 30.747 -6.215 1.00 32.41 450 THR A O 1
ATOM 3496 N N . SER A 1 451 ? -10.134 31.598 -4.150 1.00 29.16 451 SER A N 1
ATOM 3497 C CA . SER A 1 451 ? -11.096 32.661 -4.491 1.00 29.16 451 SER A CA 1
ATOM 3498 C C . SER A 1 451 ? -10.471 33.882 -5.187 1.00 29.16 451 SER A C 1
ATOM 3500 O O . SER A 1 451 ? -11.174 34.834 -5.519 1.00 29.16 451 SER A O 1
ATOM 3502 N N . HIS A 1 452 ? -9.155 33.882 -5.431 1.00 29.20 452 HIS A N 1
ATOM 3503 C CA . HIS A 1 452 ? -8.452 34.933 -6.186 1.00 29.20 452 HIS A CA 1
ATOM 3504 C C . HIS A 1 452 ? -7.842 34.448 -7.509 1.00 29.20 452 HIS A C 1
ATOM 3506 O O . HIS A 1 452 ? -7.185 35.223 -8.204 1.00 29.20 452 HIS A O 1
ATOM 3512 N N . HIS A 1 453 ? -8.104 33.196 -7.900 1.00 29.94 453 HIS A N 1
ATOM 3513 C CA . HIS A 1 453 ? -7.684 32.644 -9.192 1.00 29.94 453 HIS A CA 1
ATOM 3514 C C . HIS A 1 453 ? -8.837 32.326 -10.158 1.00 29.94 453 HIS A C 1
ATOM 3516 O O . HIS A 1 453 ? -8.567 31.962 -11.303 1.00 29.94 453 HIS A O 1
ATOM 3522 N N . GLU A 1 454 ? -10.096 32.547 -9.765 1.00 30.06 454 GLU A N 1
ATOM 3523 C CA . GLU A 1 454 ? -11.248 32.417 -10.675 1.00 30.06 454 GLU A CA 1
ATOM 3524 C C . GLU A 1 454 ? -11.263 33.478 -11.797 1.00 30.06 454 GLU A C 1
ATOM 3526 O O . GLU A 1 454 ? -11.798 33.218 -12.870 1.00 30.06 454 GLU A O 1
ATOM 3531 N N . ASP A 1 455 ? -10.564 34.609 -11.640 1.00 29.30 455 ASP A N 1
ATOM 3532 C CA . ASP A 1 455 ? -10.544 35.695 -12.640 1.00 29.30 455 ASP A CA 1
ATOM 3533 C C . ASP A 1 455 ? -9.462 35.560 -13.736 1.00 29.30 455 ASP A C 1
ATOM 3535 O O . ASP A 1 455 ? -9.278 36.469 -14.546 1.00 29.30 455 ASP A O 1
ATOM 3539 N N . ARG A 1 456 ? -8.729 34.437 -13.813 1.00 30.27 456 ARG A N 1
ATOM 3540 C CA . ARG A 1 456 ? -7.725 34.198 -14.881 1.00 30.27 456 ARG A CA 1
ATOM 3541 C C . ARG A 1 456 ? -7.958 32.950 -15.735 1.00 30.27 456 ARG A C 1
ATOM 3543 O O . ARG A 1 456 ? -7.066 32.552 -16.474 1.00 30.27 456 ARG A O 1
ATOM 3550 N N . LEU A 1 457 ? -9.156 32.369 -15.690 1.00 29.03 457 LEU A N 1
ATOM 3551 C CA . LEU A 1 457 ? -9.563 31.256 -16.563 1.00 29.03 457 LEU A CA 1
ATOM 3552 C C . LEU A 1 457 ? -10.448 31.693 -17.748 1.00 29.03 457 LEU A C 1
ATOM 3554 O O . LEU A 1 457 ? -11.083 30.854 -18.378 1.00 29.03 457 LEU A O 1
ATOM 3558 N N . ALA A 1 458 ? -10.494 32.991 -18.069 1.00 27.81 458 ALA A N 1
ATOM 3559 C CA . ALA A 1 458 ? -11.311 33.527 -19.165 1.00 27.81 458 ALA A CA 1
ATOM 3560 C C . ALA A 1 458 ? -10.550 33.824 -20.474 1.00 27.81 458 ALA A C 1
ATOM 3562 O O . ALA A 1 458 ? -11.182 34.194 -21.457 1.00 27.81 458 ALA A O 1
ATOM 3563 N N . GLU A 1 459 ? -9.233 33.629 -20.539 1.00 32.47 459 GLU A N 1
ATOM 3564 C CA . GLU A 1 459 ? -8.478 33.716 -21.797 1.00 32.47 459 GLU A CA 1
ATOM 3565 C C . GLU A 1 459 ? -7.408 32.622 -21.819 1.00 32.47 459 GLU A C 1
ATOM 3567 O O . GLU A 1 459 ? -6.354 32.803 -21.219 1.00 32.47 459 GLU A O 1
ATOM 3572 N N . PHE A 1 460 ? -7.733 31.469 -22.417 1.00 29.47 460 PHE A N 1
ATOM 3573 C CA . PHE A 1 460 ? -6.926 30.684 -23.368 1.00 29.47 460 PHE A CA 1
ATOM 3574 C C . PHE A 1 460 ? -7.673 29.406 -23.764 1.00 29.47 460 PHE A C 1
ATOM 3576 O O . PHE A 1 460 ? -8.085 28.649 -22.855 1.00 29.47 460 PHE A O 1
#

Organism: Myotis brandtii (NCBI:txid109478)

Foldseek 3Di:
DDDDDPDDDDDDDDDDPDDDDDPPPVVVLVLLQAPPQFFADSVLLCVVAVVVLVVLLVVLVVCLVVLQDWAFDDDDPVCPVDGHTDGQAQLEEEEQEADQLSQRRSFRNVVSVNVSSVYQYEYETAVLSVSSLVVCQVPCVVPDPPVRYHYDYDHDVSVLVVLQDDGQEYEYEEAPVVLVVSVVSCVVRVHYYHYHYADQAAAEEEPAFDLLVVLLVLLCQCQQSQNLDRNRNLEYEYAQVCVVVSLVSNVVNLCVQQNPPNVPRSNGGADSDLVLLVLLLQQPPPFAWPDFQDADSVSRDGDQTETECDDCPGPSNPDRNSGNYYYYHYDNHDVRVLVVCLVDDDGLAYHYGHPDVVSVVVVVVSVVVVVVPPVNVVVVVVVVVVVVVVVVVVVVVPDDDDPPVPVVVPPPDDDDDDDDDDDDDDSPPPPPDDDDDDDDDDVVVVVVVVVVCPVPPPDD

Secondary structure (DSSP, 8-state):
---------PPPPPPPS--PPPPPTHHHHGGGSPSTT----HHHHIIIIIHHHHHHHHHHHHHHHHHTSPEEPPP-GGGTTS--EE-----SEEEEE--SSSTTHHHHHHHHHHHHTT-EEEEE--TTSHHHHHHHHHHHHHHS-TTTEEE----HHHHHHHTTS--SEEEEEE-HHHHHHHHHHHTTTT--EEEEE----EEEE-SSS-HHHHHHHHHHHHHGGGG--TTS--EEEE-GGGHHHHHHHHHHHHHHHH-S-GGG-TT----SSHHHHHHHHHHHTT--EEE---EETTTTEE--EEE-S--TTSHHHHS---SSEEEEEE-SSHHHHHHHHHTSPPPS--EEE-S-HHHHHHHHHHHHHHHS-HHHHHHHHHHHHHHHHHHHHHHHHS-TTS-TTTGGGGGG--------------------------SS--HHHHHHHGGGSGGGSS--

Solvent-accessible surface area (backbone atoms only — not comparable to full-atom values): 26856 Å² total; per-residue (Å²): 138,91,84,88,87,87,85,85,77,85,81,78,80,83,78,79,90,80,75,79,76,78,76,65,70,73,70,57,47,66,44,69,35,51,67,95,59,30,46,58,33,62,66,55,46,39,66,73,31,48,51,55,47,51,54,50,51,53,50,46,69,71,43,45,79,63,65,61,46,68,41,80,47,91,69,51,89,92,44,61,93,54,90,53,63,50,67,72,72,52,74,43,42,32,39,39,37,18,30,51,74,51,48,59,41,54,42,48,52,61,45,53,56,42,51,74,47,65,30,33,36,41,37,30,44,24,62,82,30,47,51,47,38,50,49,50,56,63,48,44,59,77,78,43,60,65,87,44,47,37,68,51,78,48,56,71,68,50,50,54,58,54,49,71,55,87,46,49,30,38,40,39,40,44,55,63,74,58,49,53,53,53,50,58,40,29,58,79,70,70,29,52,73,48,76,51,49,48,39,60,5,44,26,39,45,48,88,60,40,65,58,67,64,46,26,44,55,48,44,52,48,22,43,49,67,29,9,42,42,54,73,17,55,37,32,38,35,29,40,68,88,48,49,68,58,47,54,51,42,28,50,53,41,49,37,70,76,33,41,91,58,47,91,74,24,62,86,45,40,32,46,92,42,70,70,61,39,54,53,53,55,64,41,53,64,96,55,51,74,76,39,63,72,53,69,40,77,94,46,30,36,64,40,70,23,34,32,46,81,45,61,70,87,40,67,57,60,74,50,62,62,64,31,31,54,38,41,31,34,66,29,91,47,68,70,52,46,52,49,60,55,63,80,46,78,80,40,57,32,67,46,79,42,56,68,51,63,63,56,57,50,51,53,51,52,54,54,59,46,58,77,53,39,69,65,57,53,49,48,50,49,50,51,52,51,49,52,51,49,53,51,51,52,51,55,66,72,47,67,98,80,82,63,80,78,66,63,73,70,70,79,78,70,94,69,92,77,79,85,84,78,83,81,81,80,84,67,71,72,81,76,83,74,91,72,81,93,73,95,69,84,55,78,70,50,57,63,60,54,55,76,72,53,71,86,67,76,84,78,133